Protein AF-A0A1Y1V8A2-F1 (afdb_monomer)

Nearest PDB structures (foldseek):
  8rdj-assembly1_F  TM=2.394E-01  e=1.207E-01  Sinapis alba
  8f5o-assembly1_B  TM=2.356E-01  e=3.576E-01  Leishmania tarentolae
  8fgw-assembly1_A  TM=1.405E-01  e=2.560E-01  Homo sapiens
  3mkq-assembly1_A  TM=2.084E-01  e=3.414E+00  Saccharomyces cerevisiae YJM789

pLDDT: mean 94.17, std 5.66, range [49.88, 98.69]

Solvent-accessible surface area (backbone atoms only — not comparable to full-atom values): 23850 Å² total; per-residue (Å²): 127,55,74,67,55,45,50,52,50,50,53,54,48,52,52,22,38,56,70,53,35,53,70,61,38,51,51,55,53,48,56,39,35,78,72,62,76,48,73,72,86,64,80,69,63,65,65,60,53,25,61,73,52,64,35,49,56,68,45,50,51,54,45,62,76,72,49,90,71,94,60,48,78,47,74,47,78,58,95,87,42,76,40,34,61,49,54,50,27,42,50,69,65,38,55,68,47,28,51,52,40,40,75,72,61,27,53,76,78,71,56,52,65,82,56,45,64,78,29,66,43,87,85,40,45,60,57,46,56,76,68,64,55,74,79,44,72,68,55,54,52,52,36,57,73,70,63,41,54,72,59,51,52,50,44,65,68,44,62,52,68,33,71,68,56,52,50,53,55,51,48,33,60,75,71,67,54,88,71,54,73,66,58,52,51,50,54,54,47,58,39,49,56,67,61,80,82,55,64,66,65,52,49,54,23,58,75,68,70,32,59,68,55,41,43,52,50,62,70,70,52,82,66,59,65,64,59,55,37,51,46,54,41,65,74,38,75,82,50,58,68,70,58,42,53,55,51,51,69,63,47,74,55,61,70,50,32,53,53,43,52,49,52,53,51,50,45,55,54,50,49,53,30,55,77,66,55,35,52,69,61,43,52,52,48,30,65,74,69,71,56,57,56,48,82,74,39,53,77,90,47,98,56,30,64,66,59,52,35,57,78,66,67,47,50,71,70,45,52,52,49,50,47,66,46,48,63,59,91,67,59,75,47,66,42,74,53,99,88,42,80,38,35,46,62,41,56,30,52,73,70,68,36,56,76,58,42,54,49,42,41,76,74,64,26,58,73,69,52,77,51,38,69,55,53,27,46,73,72,72,60,64,42,74,67,56,52,55,51,42,57,74,66,72,42,79,86,50,72,69,57,52,51,61,57,58,71,71,80,123

Secondary structure (DSSP, 8-state):
--HHHHHHHHHHHHHHHHTT-HHHHHHHHHHHHHHHSSSGGG-S-HHHHHHHTT--HHHHHHHHHHS--S-S---EEETTEEE-HHHHHHHTT-HHHHHHHHHTT--GGGS-HHHHHHH--HHHHHHHHHTT----HHHHHHHHHTT-HHHHHHHHHHSTT-HHHHHHHHHHHHTT----HHHHHHHHHHHHTTS---HHHHHHHHHTT-HHHHHHHHHH--S-HHHHHHHHHHHHTTS-HHHHHHHHHH---HHHHHHHHHHHHHHHHHHHHHHTT-HHHHHHHHHHHT--GGGT--TTSTT-HHHHHHHTT--HHHHHHHHHHTT-S-S--EEEETTEEEEHHHHHHHTT-HHHHHHHHHTT--TTTT-HHHHHHHTT---HHHHHHHHHTT----HHHHHHHHTT--

Organism: NCBI:txid1754191

InterPro domains:
  IPR002110 Ankyrin repeat [PS50088] (81-113)
  IPR002110 Ankyrin repeat [SM00248] (81-110)
  IPR002110 Ankyrin repeat [SM00248] (197-227)
  IPR002110 Ankyrin repeat [SM00248] (339-369)
  IPR036770 Ankyrin repeat-containing domain superfamily [G3DSA:1.25.40.20] (1-382)
  IPR036770 Ankyrin repeat-containing domain superfamily [SSF48403] (13-371)

Radius of gyration: 34.0 Å; Cα contacts (8 Å, |Δi|>4): 387; chains: 1; bounding box: 76×54×89 Å

Structure (mmCIF, N/CA/C/O backbone):
data_AF-A0A1Y1V8A2-F1
#
_entry.id   AF-A0A1Y1V8A2-F1
#
loop_
_atom_site.group_PDB
_atom_site.id
_atom_site.type_symbol
_atom_site.label_atom_id
_atom_site.label_alt_id
_atom_site.label_comp_id
_atom_site.label_asym_id
_atom_site.label_entity_id
_atom_site.label_seq_id
_atom_site.pdbx_PDB_ins_code
_atom_site.Cartn_x
_atom_site.Cartn_y
_atom_site.Cartn_z
_atom_site.occupancy
_atom_site.B_iso_or_equiv
_atom_site.auth_seq_id
_atom_site.auth_comp_id
_atom_site.auth_asym_id
_atom_site.auth_atom_id
_atom_site.pdbx_PDB_model_num
ATOM 1 N N . MET A 1 1 ? 42.368 -20.141 -31.485 1.00 80.94 1 MET A N 1
ATOM 2 C CA . MET A 1 1 ? 43.166 -18.949 -31.132 1.00 80.94 1 MET A CA 1
ATOM 3 C C . MET A 1 1 ? 43.731 -19.090 -29.730 1.00 80.94 1 MET A C 1
ATOM 5 O O . MET A 1 1 ? 43.018 -19.603 -28.874 1.00 80.94 1 MET A O 1
ATOM 9 N N . ASP A 1 2 ? 44.965 -18.649 -29.494 1.00 90.94 2 ASP A N 1
ATOM 10 C CA . ASP A 1 2 ? 45.486 -18.479 -28.134 1.00 90.94 2 ASP A CA 1
ATOM 11 C C . ASP A 1 2 ? 44.806 -17.281 -27.435 1.00 90.94 2 ASP A C 1
ATOM 13 O O . ASP A 1 2 ? 44.108 -16.482 -28.068 1.00 90.94 2 ASP A O 1
ATOM 17 N N . GLU A 1 3 ? 44.982 -17.146 -26.118 1.00 92.25 3 GLU A N 1
ATOM 18 C CA . GLU A 1 3 ? 44.386 -16.039 -25.350 1.00 92.25 3 GLU A CA 1
ATOM 19 C C . GLU A 1 3 ? 44.840 -14.661 -25.852 1.00 92.25 3 GLU A C 1
ATOM 21 O O . GLU A 1 3 ? 44.066 -13.704 -25.845 1.00 92.25 3 GLU A O 1
ATOM 26 N N . LYS A 1 4 ? 46.067 -14.559 -26.376 1.00 93.06 4 LYS A N 1
ATOM 27 C CA . LYS A 1 4 ? 46.588 -13.318 -26.954 1.00 93.06 4 LYS A CA 1
ATOM 28 C C . LYS A 1 4 ? 45.816 -12.909 -28.208 1.00 93.06 4 LYS A C 1
ATOM 30 O O . LYS A 1 4 ? 45.434 -11.747 -28.337 1.00 93.06 4 LYS A O 1
ATOM 35 N N . GLY A 1 5 ? 45.552 -13.842 -29.120 1.00 91.44 5 GLY A N 1
ATOM 36 C CA . GLY A 1 5 ? 44.740 -13.563 -30.296 1.00 91.44 5 GLY A CA 1
ATOM 37 C C . GLY A 1 5 ? 43.293 -13.224 -29.927 1.00 91.44 5 GLY A C 1
ATOM 38 O O . GLY A 1 5 ? 42.743 -12.276 -30.485 1.00 91.44 5 GLY A O 1
ATOM 39 N N . LYS A 1 6 ? 42.701 -13.903 -28.928 1.00 92.38 6 LYS A N 1
ATOM 40 C CA . LYS A 1 6 ? 41.365 -13.538 -28.406 1.00 92.38 6 LYS A CA 1
ATOM 41 C C . LYS A 1 6 ? 41.347 -12.109 -27.890 1.00 92.38 6 LYS A C 1
ATOM 43 O O . LYS A 1 6 ? 40.444 -11.346 -28.226 1.00 92.38 6 LYS A O 1
ATOM 48 N N . GLN A 1 7 ? 42.373 -11.727 -27.138 1.00 93.88 7 GLN A N 1
ATOM 49 C CA . GLN A 1 7 ? 42.493 -10.377 -26.613 1.00 93.88 7 GLN A CA 1
ATOM 50 C C . GLN A 1 7 ? 42.628 -9.328 -27.722 1.00 93.88 7 GLN A C 1
ATOM 52 O O . GLN A 1 7 ? 41.982 -8.286 -27.650 1.00 93.88 7 GLN A O 1
ATOM 57 N N . ASN A 1 8 ? 43.402 -9.608 -28.773 1.00 94.75 8 ASN A N 1
ATOM 58 C CA . ASN A 1 8 ? 43.518 -8.704 -29.918 1.00 94.75 8 ASN A CA 1
ATOM 59 C C . ASN A 1 8 ? 42.171 -8.512 -30.630 1.00 94.75 8 ASN A C 1
ATOM 61 O O . ASN A 1 8 ? 41.790 -7.382 -30.928 1.00 94.75 8 ASN A O 1
ATOM 65 N N . VAL A 1 9 ? 41.423 -9.597 -30.854 1.00 95.00 9 VAL A N 1
ATOM 66 C CA . VAL A 1 9 ? 40.088 -9.531 -31.467 1.00 95.00 9 VAL A CA 1
ATOM 67 C C . VAL A 1 9 ? 39.114 -8.731 -30.596 1.00 95.00 9 VAL A C 1
ATOM 69 O O . VAL A 1 9 ? 38.407 -7.873 -31.121 1.00 95.00 9 VAL A O 1
ATOM 72 N N . ARG A 1 10 ? 39.121 -8.932 -29.269 1.00 95.44 10 ARG A N 1
ATOM 73 C CA . ARG A 1 10 ? 38.315 -8.131 -28.327 1.00 95.44 10 ARG A CA 1
ATOM 74 C C . ARG A 1 10 ? 38.600 -6.640 -28.464 1.00 95.44 10 ARG A C 1
ATOM 76 O O . ARG A 1 10 ? 37.664 -5.856 -28.569 1.00 95.44 10 ARG A O 1
ATOM 83 N N . VAL A 1 11 ? 39.876 -6.252 -28.498 1.00 96.19 11 VAL A N 1
ATOM 84 C CA . VAL A 1 11 ? 40.282 -4.844 -28.636 1.00 96.19 11 VAL A CA 1
ATOM 85 C C . VAL A 1 11 ? 39.764 -4.246 -29.945 1.00 96.19 11 VAL A C 1
ATOM 87 O O . VAL A 1 11 ? 39.205 -3.154 -29.923 1.00 96.19 11 VAL A O 1
ATOM 90 N N . LEU A 1 12 ? 39.884 -4.968 -31.064 1.00 97.44 12 LEU A N 1
ATOM 91 C CA . LEU A 1 12 ? 39.399 -4.502 -32.368 1.00 97.44 12 LEU A CA 1
ATOM 92 C C . LEU A 1 12 ? 37.869 -4.367 -32.421 1.00 97.44 12 LEU A C 1
ATOM 94 O O . LEU A 1 12 ? 37.358 -3.402 -32.995 1.00 97.44 12 LEU A O 1
ATOM 98 N N . LEU A 1 13 ? 37.139 -5.308 -31.814 1.00 96.94 13 LEU A N 1
ATOM 99 C CA . LEU A 1 13 ? 35.680 -5.241 -31.706 1.00 96.94 13 LEU A CA 1
ATOM 100 C C . LEU A 1 13 ? 35.246 -4.050 -30.848 1.00 96.94 13 LEU A C 1
ATOM 102 O O . LEU A 1 13 ? 34.426 -3.256 -31.301 1.00 96.94 13 LEU A O 1
ATOM 106 N N . ILE A 1 14 ? 35.827 -3.884 -29.654 1.00 97.00 14 ILE A N 1
ATOM 107 C CA . ILE A 1 14 ? 35.526 -2.756 -28.758 1.00 97.00 14 ILE A CA 1
ATOM 108 C C . ILE A 1 14 ? 35.810 -1.424 -29.457 1.00 97.00 14 ILE A C 1
ATOM 110 O O . ILE A 1 14 ? 34.969 -0.530 -29.413 1.00 97.00 14 ILE A O 1
ATOM 114 N N . ASP A 1 15 ? 36.962 -1.287 -30.119 1.00 98.12 15 ASP A N 1
ATOM 115 C CA . ASP A 1 15 ? 37.319 -0.057 -30.830 1.00 98.12 15 ASP A CA 1
ATOM 116 C C . ASP A 1 15 ? 36.340 0.244 -31.974 1.00 98.12 15 ASP A C 1
ATOM 118 O O . ASP A 1 15 ? 35.865 1.372 -32.115 1.00 98.12 15 ASP A O 1
ATOM 122 N N . SER A 1 16 ? 35.949 -0.779 -32.739 1.00 98.31 16 SER A N 1
ATOM 123 C CA . SER A 1 16 ? 34.972 -0.616 -33.818 1.00 98.31 16 SER A CA 1
ATOM 124 C C . SER A 1 16 ? 33.593 -0.215 -33.290 1.00 98.31 16 SER A C 1
ATOM 126 O O . SER A 1 16 ? 32.967 0.678 -33.857 1.00 98.31 16 SER A O 1
ATOM 128 N N . ILE A 1 17 ? 33.131 -0.827 -32.194 1.00 97.81 17 ILE A N 1
ATOM 129 C CA . ILE A 1 17 ? 31.853 -0.511 -31.539 1.00 97.81 17 ILE A CA 1
ATOM 130 C C . ILE A 1 17 ? 31.866 0.922 -30.995 1.00 97.81 17 ILE A C 1
ATOM 132 O O . ILE A 1 17 ? 30.970 1.714 -31.294 1.00 97.81 17 ILE A O 1
ATOM 136 N N . LYS A 1 18 ? 32.909 1.274 -30.237 1.00 97.94 18 LYS A N 1
ATOM 137 C CA . LYS A 1 18 ? 33.070 2.586 -29.602 1.00 97.94 18 LYS A CA 1
ATOM 138 C C . LYS A 1 18 ? 33.083 3.727 -30.617 1.00 97.94 18 LYS A C 1
ATOM 140 O O . LYS A 1 18 ? 32.495 4.774 -30.363 1.00 97.94 18 LYS A O 1
ATOM 145 N N . ASN A 1 19 ? 33.751 3.535 -31.753 1.00 98.12 19 ASN A N 1
ATOM 146 C CA . ASN A 1 19 ? 33.869 4.558 -32.791 1.00 98.12 19 ASN A CA 1
ATOM 147 C C . ASN A 1 19 ? 32.806 4.433 -33.900 1.00 98.12 19 ASN A C 1
ATOM 149 O O . ASN A 1 19 ? 32.869 5.162 -34.887 1.00 98.12 19 ASN A O 1
ATOM 153 N N . ASN A 1 20 ? 31.830 3.527 -33.759 1.00 98.19 20 ASN A N 1
ATOM 154 C CA . ASN A 1 20 ? 30.795 3.254 -34.763 1.00 98.19 20 ASN A CA 1
ATOM 155 C C . ASN A 1 20 ? 31.348 2.893 -36.160 1.00 98.19 20 ASN A C 1
ATOM 157 O O . ASN A 1 20 ? 30.763 3.234 -37.187 1.00 98.19 20 ASN A O 1
ATOM 161 N N . TYR A 1 21 ? 32.463 2.162 -36.227 1.00 98.25 21 TYR A N 1
ATOM 162 C CA . TYR A 1 21 ? 33.037 1.661 -37.480 1.00 98.25 21 TYR A CA 1
ATOM 163 C C . TYR A 1 21 ? 32.304 0.401 -37.963 1.00 98.25 21 TYR A C 1
ATOM 165 O O . TYR A 1 21 ? 32.846 -0.703 -37.940 1.00 98.25 21 TYR A O 1
ATOM 173 N N . ILE A 1 22 ? 31.056 0.559 -38.407 1.00 98.19 22 ILE A N 1
ATOM 174 C CA . ILE A 1 22 ? 30.130 -0.543 -38.737 1.00 98.19 22 ILE A CA 1
ATOM 175 C C . ILE A 1 22 ? 30.701 -1.489 -39.802 1.00 98.19 22 ILE A C 1
ATOM 177 O O . ILE A 1 22 ? 30.642 -2.707 -39.642 1.00 98.19 22 ILE A O 1
ATOM 181 N N . THR A 1 23 ? 31.304 -0.958 -40.870 1.00 97.94 23 THR A N 1
ATOM 182 C CA . THR A 1 23 ? 31.930 -1.777 -41.926 1.00 97.94 23 THR A CA 1
ATOM 183 C C . THR A 1 23 ? 33.100 -2.600 -41.389 1.00 97.94 23 THR A C 1
ATOM 185 O O . THR A 1 23 ? 33.220 -3.784 -41.703 1.00 97.94 23 THR A O 1
ATOM 188 N N . THR A 1 24 ? 33.939 -1.995 -40.543 1.00 98.12 24 THR A N 1
ATOM 189 C CA . THR A 1 24 ? 35.066 -2.676 -39.891 1.00 98.12 24 THR A CA 1
ATOM 190 C C . THR A 1 24 ? 34.564 -3.764 -38.948 1.00 98.12 24 THR A C 1
ATOM 192 O O . THR A 1 24 ? 35.036 -4.895 -39.019 1.00 98.12 24 THR A O 1
ATOM 195 N N . PHE A 1 25 ? 33.549 -3.461 -38.135 1.00 97.69 25 PHE A N 1
ATOM 196 C CA . PHE A 1 25 ? 32.909 -4.422 -37.242 1.00 97.69 25 PHE A CA 1
ATOM 197 C C . PHE A 1 25 ? 32.354 -5.631 -38.010 1.00 97.69 25 PHE A C 1
ATOM 199 O O . PHE A 1 25 ? 32.691 -6.767 -37.684 1.00 97.69 25 PHE A O 1
ATOM 206 N N . LYS A 1 26 ? 31.575 -5.401 -39.080 1.00 96.69 26 LYS A N 1
ATOM 207 C CA . LYS A 1 26 ? 31.023 -6.468 -39.937 1.00 96.69 26 LYS A CA 1
ATOM 208 C C . LYS A 1 26 ? 32.123 -7.358 -40.516 1.00 96.69 26 LYS A C 1
ATOM 210 O O . LYS A 1 26 ? 31.980 -8.577 -40.505 1.00 96.69 26 LYS A O 1
ATOM 215 N N . LYS A 1 27 ? 33.232 -6.763 -40.971 1.00 97.38 27 LYS A N 1
ATOM 216 C CA . LYS A 1 27 ? 34.387 -7.510 -41.484 1.00 97.38 27 LYS A CA 1
ATOM 217 C C . LYS A 1 27 ? 35.007 -8.404 -40.407 1.00 97.38 27 LYS A C 1
ATOM 219 O O . LYS A 1 27 ? 35.198 -9.589 -40.658 1.00 97.38 27 LYS A O 1
ATOM 224 N N . ILE A 1 28 ? 35.255 -7.863 -39.210 1.00 96.38 28 ILE A N 1
ATOM 225 C CA . ILE A 1 28 ? 35.817 -8.632 -38.088 1.00 96.38 28 ILE A CA 1
ATOM 226 C C . ILE A 1 28 ? 34.886 -9.796 -37.717 1.00 96.38 28 ILE A C 1
ATOM 228 O O . ILE A 1 28 ? 35.342 -10.925 -37.565 1.00 96.38 28 ILE A O 1
ATOM 232 N N . ILE A 1 29 ? 33.576 -9.550 -37.611 1.00 95.44 29 ILE A N 1
ATOM 233 C CA . ILE A 1 29 ? 32.587 -10.591 -37.295 1.00 95.44 29 ILE A CA 1
ATOM 234 C C . ILE A 1 29 ? 32.524 -11.675 -38.378 1.00 95.44 29 ILE A C 1
ATOM 236 O O . ILE A 1 29 ? 32.391 -12.852 -38.044 1.00 95.44 29 ILE A O 1
ATOM 240 N N . GLN A 1 30 ? 32.633 -11.314 -39.658 1.00 94.56 30 GLN A N 1
ATOM 241 C CA . GLN A 1 30 ? 32.636 -12.295 -40.743 1.00 94.56 30 GLN A CA 1
ATOM 242 C C . GLN A 1 30 ? 33.879 -13.192 -40.686 1.00 94.56 30 GLN A C 1
ATOM 244 O O . GLN A 1 30 ? 33.740 -14.409 -40.694 1.00 94.56 30 GLN A O 1
ATOM 249 N N . GLU A 1 31 ? 35.072 -12.609 -40.524 1.00 95.06 31 GLU A N 1
ATOM 250 C CA . GLU A 1 31 ? 36.328 -13.367 -40.380 1.00 95.06 31 GLU A CA 1
ATOM 251 C C . GLU A 1 31 ? 36.271 -14.342 -39.194 1.00 95.06 31 GLU A C 1
ATOM 253 O O . GLU A 1 31 ? 36.729 -15.486 -39.265 1.00 95.06 31 GLU A O 1
ATOM 258 N N . ILE A 1 32 ? 35.656 -13.895 -38.100 1.00 92.56 32 ILE A N 1
ATOM 259 C CA . ILE A 1 32 ? 35.383 -14.713 -36.926 1.00 92.56 32 ILE A CA 1
ATOM 260 C C . ILE A 1 32 ? 34.466 -15.894 -37.264 1.00 92.56 32 ILE A C 1
ATOM 262 O O . ILE A 1 32 ? 34.801 -17.031 -36.927 1.00 92.56 32 ILE A O 1
ATOM 266 N N . LYS A 1 33 ? 33.322 -15.640 -37.909 1.00 91.25 33 LYS A N 1
ATOM 267 C CA . LYS A 1 33 ? 32.334 -16.673 -38.257 1.00 91.25 33 LYS A CA 1
ATOM 268 C C . LYS A 1 33 ? 32.927 -17.708 -39.209 1.00 91.25 33 LYS A C 1
ATOM 270 O O . LYS A 1 33 ? 32.727 -18.898 -38.985 1.00 91.25 33 LYS A O 1
ATOM 275 N N . ASP A 1 34 ? 33.710 -17.260 -40.187 1.00 93.31 34 ASP A N 1
ATOM 276 C CA . ASP A 1 34 ? 34.402 -18.124 -41.148 1.00 93.31 34 ASP A CA 1
ATOM 277 C C . ASP A 1 34 ? 35.433 -19.038 -40.466 1.00 93.31 34 ASP A C 1
ATOM 279 O O . ASP A 1 34 ? 35.674 -20.156 -40.918 1.00 93.31 34 ASP A O 1
ATOM 283 N N . THR A 1 35 ? 36.033 -18.582 -39.360 1.00 93.62 35 THR A N 1
ATOM 284 C CA . THR A 1 35 ? 37.083 -19.329 -38.651 1.00 93.62 35 THR A CA 1
ATOM 285 C C . THR A 1 35 ? 36.540 -20.223 -37.528 1.00 93.62 35 THR A C 1
ATOM 287 O O . THR A 1 35 ? 37.066 -21.314 -37.308 1.00 93.62 35 THR A O 1
ATOM 290 N N . TYR A 1 36 ? 35.525 -19.769 -36.783 1.00 87.12 36 TYR A N 1
ATOM 291 C CA . TYR A 1 36 ? 35.107 -20.374 -35.506 1.00 87.12 36 TYR A CA 1
ATOM 292 C C . TYR A 1 36 ? 33.627 -20.781 -35.441 1.00 87.12 36 TYR A C 1
ATOM 294 O O . TYR A 1 36 ? 33.192 -21.271 -34.403 1.00 87.12 36 TYR A O 1
ATOM 302 N N . ASN A 1 37 ? 32.853 -20.623 -36.521 1.00 82.94 37 ASN A N 1
ATOM 303 C CA . ASN A 1 37 ? 31.412 -20.921 -36.631 1.00 82.94 37 ASN A CA 1
ATOM 304 C C . ASN A 1 37 ? 30.462 -20.085 -35.741 1.00 82.94 37 ASN A C 1
ATOM 306 O O . ASN A 1 37 ? 29.272 -19.993 -36.056 1.00 82.94 37 ASN A O 1
ATOM 310 N N . ASP A 1 38 ? 30.938 -19.457 -34.661 1.00 81.94 38 ASP A N 1
ATOM 311 C CA . ASP A 1 38 ? 30.182 -18.489 -33.857 1.00 81.94 38 ASP A CA 1
ATOM 312 C C . ASP A 1 38 ? 31.075 -17.469 -33.116 1.00 81.94 38 ASP A C 1
ATOM 314 O O . ASP A 1 38 ? 32.305 -17.545 -33.132 1.00 81.94 38 ASP A O 1
ATOM 318 N N . CYS A 1 39 ? 30.439 -16.478 -32.482 1.00 77.69 39 CYS A N 1
ATOM 319 C CA . CYS A 1 39 ? 31.102 -15.424 -31.709 1.00 77.69 39 CYS A CA 1
ATOM 320 C C . CYS A 1 39 ? 31.291 -15.775 -30.219 1.00 77.69 39 CYS A C 1
ATOM 322 O O . CYS A 1 39 ? 31.804 -14.949 -29.464 1.00 77.69 39 CYS A O 1
ATOM 324 N N . SER A 1 40 ? 30.929 -16.989 -29.780 1.00 80.19 40 SER A N 1
ATOM 325 C CA . SER A 1 40 ? 30.930 -17.356 -28.354 1.00 80.19 40 SER A CA 1
ATOM 326 C C . SER A 1 40 ? 32.334 -17.349 -27.733 1.00 80.19 40 SER A C 1
ATOM 328 O O . SER A 1 40 ? 32.497 -17.065 -26.548 1.00 80.19 40 SER A O 1
ATOM 330 N N . PHE A 1 41 ? 33.379 -17.574 -28.538 1.00 79.69 41 PHE A N 1
ATOM 331 C CA . PHE A 1 41 ? 34.770 -17.613 -28.070 1.00 79.69 41 PHE A CA 1
ATOM 332 C C . PHE A 1 41 ? 35.312 -16.256 -27.580 1.00 79.69 41 PHE A C 1
ATOM 334 O O . PHE A 1 41 ? 36.388 -16.229 -26.972 1.00 79.69 41 PHE A O 1
ATOM 341 N N . VAL A 1 42 ? 34.626 -15.139 -27.866 1.00 79.94 42 VAL A N 1
ATOM 342 C CA . VAL A 1 42 ? 35.059 -13.800 -27.435 1.00 79.94 42 VAL A CA 1
ATOM 343 C C . VAL A 1 42 ? 34.759 -13.579 -25.948 1.00 79.94 42 VAL A C 1
ATOM 345 O O . VAL A 1 42 ? 35.436 -12.757 -25.338 1.00 79.94 42 VAL A O 1
ATOM 348 N N . ASP A 1 43 ? 33.844 -14.342 -25.334 1.00 88.19 43 ASP A N 1
ATOM 349 C CA . ASP A 1 43 ? 33.426 -14.186 -23.925 1.00 88.19 43 ASP A CA 1
ATOM 350 C C . ASP A 1 43 ? 33.217 -12.703 -23.555 1.00 88.19 43 ASP A C 1
ATOM 352 O O . ASP A 1 43 ? 33.854 -12.142 -22.662 1.00 88.19 43 ASP A O 1
ATOM 356 N N . MET A 1 44 ? 32.422 -12.020 -24.381 1.00 92.12 44 MET A N 1
ATOM 357 C CA . MET A 1 44 ? 32.149 -10.590 -24.286 1.00 92.12 44 MET A CA 1
ATOM 358 C C . MET A 1 44 ? 30.743 -10.325 -24.801 1.00 92.12 44 MET A C 1
ATOM 360 O O . MET A 1 44 ? 30.400 -10.736 -25.905 1.00 92.12 44 MET A O 1
ATOM 364 N N . ASP A 1 45 ? 29.955 -9.597 -24.021 1.00 94.50 45 ASP A N 1
ATOM 365 C CA . ASP A 1 45 ? 28.634 -9.155 -24.443 1.00 94.50 45 ASP A CA 1
ATOM 366 C C . ASP A 1 45 ? 28.761 -7.896 -25.314 1.00 94.50 45 ASP A C 1
ATOM 368 O O . ASP A 1 45 ? 28.941 -6.783 -24.813 1.00 94.50 45 ASP A O 1
ATOM 372 N N . LEU A 1 46 ? 28.713 -8.081 -26.636 1.00 95.75 46 LEU A N 1
ATOM 373 C CA . LEU A 1 46 ? 28.897 -7.002 -27.612 1.00 95.75 46 LEU A CA 1
ATOM 374 C C . LEU A 1 46 ? 27.829 -5.912 -27.472 1.00 95.75 46 LEU A C 1
ATOM 376 O O . LEU A 1 46 ? 28.141 -4.726 -27.593 1.00 95.75 46 LEU A O 1
ATOM 380 N N . LEU A 1 47 ? 26.589 -6.300 -27.169 1.00 97.19 47 LEU A N 1
ATOM 381 C CA . LEU A 1 47 ? 25.490 -5.375 -26.920 1.00 97.19 47 LEU A CA 1
ATOM 382 C C . LEU A 1 47 ? 25.752 -4.535 -25.671 1.00 97.19 47 LEU A C 1
ATOM 384 O O . LEU A 1 47 ? 25.596 -3.317 -25.722 1.00 97.19 47 LEU A O 1
ATOM 388 N N . ALA A 1 48 ? 26.205 -5.145 -24.573 1.00 96.88 48 ALA A N 1
ATOM 389 C CA . ALA A 1 48 ? 26.579 -4.395 -23.374 1.00 96.88 48 ALA A CA 1
ATOM 390 C C . ALA A 1 48 ? 27.656 -3.341 -23.672 1.00 96.88 48 ALA A C 1
ATOM 392 O O . ALA A 1 48 ? 27.498 -2.183 -23.279 1.00 96.88 48 ALA A O 1
ATOM 393 N N . VAL A 1 49 ? 28.701 -3.714 -24.424 1.00 96.69 49 VAL A N 1
ATOM 394 C CA . VAL A 1 49 ? 29.773 -2.798 -24.851 1.00 96.69 49 VAL A CA 1
ATOM 395 C C . VAL A 1 49 ? 29.211 -1.641 -25.684 1.00 96.69 49 VAL A C 1
ATOM 397 O O . VAL A 1 49 ? 29.534 -0.481 -25.426 1.00 96.69 49 VAL A O 1
ATOM 400 N N . ALA A 1 50 ? 28.339 -1.930 -26.652 1.00 97.94 50 ALA A N 1
ATOM 401 C CA . ALA A 1 50 ? 27.728 -0.906 -27.498 1.00 97.94 50 ALA A CA 1
ATOM 402 C C . ALA A 1 50 ? 26.876 0.083 -26.703 1.00 97.94 50 ALA A C 1
ATOM 404 O O . ALA A 1 50 ? 26.965 1.295 -26.905 1.00 97.94 50 ALA A O 1
ATOM 405 N N . LEU A 1 51 ? 26.091 -0.413 -25.747 1.00 97.50 51 LEU A N 1
ATOM 406 C CA . LEU A 1 51 ? 25.293 0.454 -24.892 1.00 97.50 51 LEU A CA 1
ATOM 407 C C . LEU A 1 51 ? 26.173 1.302 -23.962 1.00 97.50 51 LEU A C 1
ATOM 409 O O . LEU A 1 51 ? 25.866 2.468 -23.716 1.00 97.50 51 LEU A O 1
ATOM 413 N N . GLU A 1 52 ? 27.265 0.744 -23.432 1.00 96.62 52 GLU A N 1
ATOM 414 C CA . GLU A 1 52 ? 28.197 1.460 -22.550 1.00 96.62 52 GLU A CA 1
ATOM 415 C C . GLU A 1 52 ? 28.889 2.629 -23.244 1.00 96.62 52 GLU A C 1
ATOM 417 O O . GLU A 1 52 ? 29.015 3.704 -22.650 1.00 96.62 52 GLU A O 1
ATOM 422 N N . TYR A 1 53 ? 29.274 2.442 -24.506 1.00 97.44 53 TYR A N 1
ATOM 423 C CA . TYR A 1 53 ? 29.871 3.490 -25.328 1.00 97.44 53 TYR A CA 1
ATOM 424 C C . TYR A 1 53 ? 28.848 4.366 -26.061 1.00 97.44 53 TYR A C 1
ATOM 426 O O . TYR A 1 53 ? 29.252 5.253 -26.809 1.00 97.44 53 TYR A O 1
ATOM 434 N N . ASN A 1 54 ? 27.545 4.174 -25.809 1.00 97.50 54 ASN A N 1
ATOM 435 C CA . ASN A 1 54 ? 26.457 4.891 -26.477 1.00 97.50 54 ASN A CA 1
ATOM 436 C C . ASN A 1 54 ? 26.612 4.875 -28.010 1.00 97.50 54 ASN A C 1
ATOM 438 O O . ASN A 1 54 ? 26.525 5.913 -28.671 1.00 97.50 54 ASN A O 1
ATOM 442 N N . SER A 1 55 ? 26.905 3.692 -28.555 1.00 98.12 55 SER A N 1
ATOM 443 C CA . SER A 1 55 ? 27.022 3.456 -29.992 1.00 98.12 55 SER A CA 1
ATOM 444 C C . SER A 1 55 ? 25.722 3.806 -30.729 1.00 98.12 55 SER A C 1
ATOM 446 O O . SER A 1 55 ? 24.641 3.879 -30.139 1.00 98.12 55 SER A O 1
ATOM 448 N N . SER A 1 56 ? 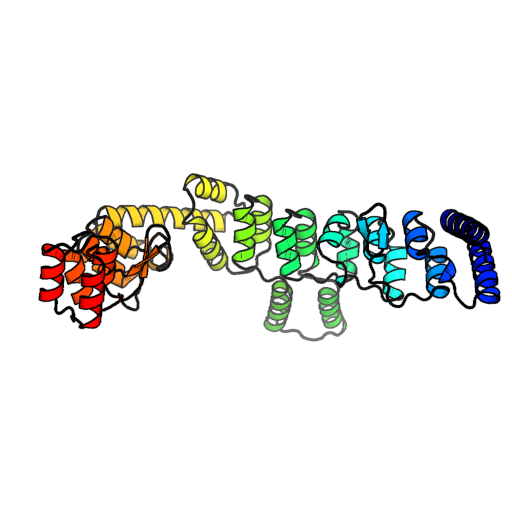25.829 4.036 -32.037 1.00 98.25 56 SER A N 1
ATOM 449 C CA . SER A 1 56 ? 24.699 4.370 -32.899 1.00 98.25 56 SER A CA 1
ATOM 450 C C . SER A 1 56 ? 23.679 3.232 -32.956 1.00 98.25 56 SER A C 1
ATOM 452 O O . SER A 1 56 ? 24.024 2.058 -32.797 1.00 98.25 56 SER A O 1
ATOM 454 N N . VAL A 1 57 ? 22.421 3.574 -33.250 1.00 98.56 57 VAL A N 1
ATOM 455 C CA . VAL A 1 57 ? 21.346 2.590 -33.445 1.00 98.56 57 VAL A CA 1
ATOM 456 C C . VAL A 1 57 ? 21.708 1.550 -34.514 1.00 98.56 57 VAL A C 1
ATOM 458 O O . VAL A 1 57 ? 21.496 0.364 -34.297 1.00 98.56 57 VAL A O 1
ATOM 461 N N . GLU A 1 58 ? 22.374 1.959 -35.601 1.00 98.50 58 GLU A N 1
ATOM 462 C CA . GLU A 1 58 ? 22.826 1.060 -36.675 1.00 98.50 58 GLU A CA 1
ATOM 463 C C . GLU A 1 58 ? 23.927 0.087 -36.207 1.00 98.50 58 GLU A C 1
ATOM 465 O O . GLU A 1 58 ? 23.956 -1.074 -36.622 1.00 98.50 58 GLU A O 1
ATOM 470 N N . MET A 1 59 ? 24.830 0.524 -35.318 1.00 98.50 59 MET A N 1
ATOM 471 C CA . MET A 1 59 ? 25.823 -0.369 -34.712 1.00 98.50 59 MET A CA 1
ATOM 472 C C . MET A 1 59 ? 25.144 -1.390 -33.793 1.00 98.50 59 MET A C 1
ATOM 474 O O . MET A 1 59 ? 25.445 -2.580 -33.881 1.00 98.50 59 MET A O 1
ATOM 478 N N . VAL A 1 60 ? 24.201 -0.948 -32.952 1.00 98.50 60 VAL A N 1
ATOM 479 C CA . VAL A 1 60 ? 23.425 -1.842 -32.076 1.00 98.50 60 VAL A CA 1
ATOM 480 C C . VAL A 1 60 ? 22.632 -2.855 -32.901 1.00 98.50 60 VAL A C 1
ATOM 482 O O . VAL A 1 60 ? 22.704 -4.050 -32.630 1.00 98.50 60 VAL A O 1
ATOM 485 N N . GLU A 1 61 ? 21.944 -2.413 -33.951 1.00 98.31 61 GLU A N 1
ATOM 486 C CA . GLU A 1 61 ? 21.211 -3.295 -34.861 1.00 98.31 61 GLU A CA 1
ATOM 487 C C . GLU A 1 61 ? 22.145 -4.297 -35.547 1.00 98.31 61 GLU A C 1
ATOM 489 O O . GLU A 1 61 ? 21.866 -5.495 -35.594 1.00 98.31 61 GLU A O 1
ATOM 494 N N . THR A 1 62 ? 23.306 -3.830 -36.016 1.00 97.81 62 THR A N 1
ATOM 495 C CA . THR A 1 62 ? 24.316 -4.700 -36.626 1.00 97.81 62 THR A CA 1
ATOM 496 C C . THR A 1 62 ? 24.768 -5.795 -35.657 1.00 97.81 62 THR A C 1
ATOM 498 O O . THR A 1 62 ? 24.944 -6.935 -36.091 1.00 97.81 62 THR A O 1
ATOM 501 N N . ILE A 1 63 ? 24.937 -5.482 -34.369 1.00 96.75 63 ILE A N 1
ATOM 502 C CA . ILE A 1 63 ? 25.255 -6.468 -33.327 1.00 96.75 63 ILE A CA 1
ATOM 503 C C . ILE A 1 63 ? 24.100 -7.458 -33.154 1.00 96.75 63 ILE A C 1
ATOM 505 O O . ILE A 1 63 ? 24.334 -8.661 -33.226 1.00 96.75 63 ILE A O 1
ATOM 509 N N . LEU A 1 64 ? 22.862 -6.975 -33.001 1.00 96.69 64 LEU A N 1
ATOM 510 C CA . LEU A 1 64 ? 21.674 -7.816 -32.797 1.00 96.69 64 LEU A CA 1
ATOM 511 C C . LEU A 1 64 ? 21.431 -8.803 -33.948 1.00 96.69 64 LEU A C 1
ATOM 513 O O . LEU A 1 64 ? 21.055 -9.944 -33.703 1.00 96.69 64 LEU A O 1
ATOM 517 N N . ILE A 1 65 ? 21.676 -8.391 -35.195 1.00 95.75 65 ILE A N 1
ATOM 518 C CA . ILE A 1 65 ? 21.557 -9.260 -36.379 1.00 95.75 65 ILE A CA 1
ATOM 519 C C . ILE A 1 65 ? 22.649 -10.334 -36.400 1.00 95.75 65 ILE A C 1
ATOM 521 O O . ILE A 1 65 ? 22.446 -11.440 -36.907 1.00 95.75 65 ILE A O 1
ATOM 525 N N . ASN A 1 66 ? 23.848 -9.993 -35.928 1.00 92.12 66 ASN A N 1
ATOM 526 C CA . ASN A 1 66 ? 25.016 -10.847 -36.090 1.00 92.12 66 ASN A CA 1
ATOM 527 C C . ASN A 1 66 ? 25.280 -11.788 -34.922 1.00 92.12 66 ASN A C 1
ATOM 529 O O . ASN A 1 66 ? 25.975 -12.786 -35.142 1.00 92.12 66 ASN A O 1
ATOM 533 N N . ASP A 1 67 ? 24.758 -11.476 -33.743 1.00 86.44 67 ASP A N 1
ATOM 534 C CA . ASP A 1 67 ? 24.940 -12.247 -32.523 1.00 86.44 67 ASP A CA 1
ATOM 535 C C . ASP A 1 67 ? 23.688 -13.074 -32.179 1.00 86.44 67 ASP A C 1
ATOM 537 O O . ASP A 1 67 ? 22.581 -12.796 -32.638 1.00 86.44 67 ASP A O 1
ATOM 541 N N . LYS A 1 68 ? 23.857 -14.137 -31.390 1.00 85.31 68 LYS A N 1
ATOM 542 C CA . LYS A 1 68 ? 22.793 -15.099 -31.063 1.00 85.31 68 LYS A CA 1
ATOM 543 C C . LYS A 1 68 ? 22.233 -14.846 -29.665 1.00 85.31 68 LYS A C 1
ATOM 545 O O . LYS A 1 68 ? 22.379 -15.675 -28.769 1.00 85.31 68 LYS A O 1
ATOM 550 N N . TYR A 1 69 ? 21.567 -13.710 -29.482 1.00 93.25 69 TYR A N 1
ATOM 551 C CA . TYR A 1 69 ? 20.837 -13.441 -28.244 1.00 93.25 69 TYR A CA 1
ATOM 552 C C . TYR A 1 69 ? 19.555 -14.287 -28.181 1.00 93.25 69 TYR A C 1
ATOM 554 O O . TYR A 1 69 ? 18.639 -14.090 -28.975 1.00 93.25 69 TYR A O 1
ATOM 562 N N . GLU A 1 70 ? 19.459 -15.209 -27.216 1.00 94.44 70 GLU A N 1
ATOM 563 C CA . GLU A 1 70 ? 18.226 -15.987 -26.978 1.00 94.44 70 GLU A CA 1
ATOM 564 C C . GLU A 1 70 ? 17.061 -15.098 -26.514 1.00 94.44 70 GLU A C 1
ATOM 566 O O . GLU A 1 70 ? 15.892 -15.351 -26.799 1.00 94.44 70 GLU A O 1
ATOM 571 N N . THR A 1 71 ? 17.385 -14.050 -25.761 1.00 97.25 71 THR A N 1
ATOM 572 C CA . THR A 1 71 ? 16.449 -13.056 -25.241 1.00 97.25 71 THR A CA 1
ATOM 573 C C . THR A 1 71 ? 17.203 -11.762 -24.984 1.00 97.25 71 THR A C 1
ATOM 575 O O . THR A 1 71 ? 18.370 -11.796 -24.612 1.00 97.25 71 THR A O 1
ATOM 578 N N . LEU A 1 72 ? 16.527 -10.620 -25.110 1.00 97.88 72 LEU A N 1
ATOM 579 C CA . LEU A 1 72 ? 17.058 -9.307 -24.714 1.00 97.88 72 LEU A CA 1
ATOM 580 C C . LEU A 1 72 ? 16.674 -8.914 -23.278 1.00 97.88 72 LEU A C 1
ATOM 582 O O . LEU A 1 72 ? 16.976 -7.816 -22.814 1.00 97.88 72 LEU A O 1
ATOM 586 N N . ASN A 1 73 ? 16.011 -9.820 -22.552 1.00 97.56 73 ASN A N 1
ATOM 587 C CA . ASN A 1 73 ? 15.569 -9.632 -21.168 1.00 97.56 73 ASN A CA 1
ATOM 588 C C . ASN A 1 73 ? 16.542 -10.271 -20.161 1.00 97.56 73 ASN A C 1
ATOM 590 O O . ASN A 1 73 ? 16.113 -10.838 -19.156 1.00 97.56 73 ASN A O 1
ATOM 594 N N . TYR A 1 74 ? 17.839 -10.237 -20.457 1.00 96.88 74 TYR A N 1
ATOM 595 C CA . TYR A 1 74 ? 18.887 -10.816 -19.621 1.00 96.88 74 TYR A CA 1
ATOM 596 C C . TYR A 1 74 ? 19.611 -9.734 -18.812 1.00 96.88 74 TYR A C 1
ATOM 598 O O . TYR A 1 74 ? 19.488 -8.538 -19.083 1.00 96.88 74 TYR A O 1
ATOM 606 N N . TYR A 1 75 ? 20.365 -10.167 -17.803 1.00 96.62 75 TYR A N 1
ATOM 607 C CA . TYR A 1 75 ? 21.219 -9.283 -17.020 1.00 96.62 75 TYR A CA 1
ATOM 608 C C . TYR A 1 75 ? 22.652 -9.358 -17.521 1.00 96.62 75 TYR A C 1
ATOM 610 O O . TYR A 1 75 ? 23.196 -10.453 -17.650 1.00 96.62 75 TYR A O 1
ATOM 618 N N . TYR A 1 76 ? 23.291 -8.205 -17.665 1.00 94.81 76 TYR A N 1
ATOM 619 C CA . TYR A 1 76 ? 24.739 -8.113 -17.793 1.00 94.81 76 TYR A CA 1
ATOM 620 C C . TYR A 1 76 ? 25.322 -7.296 -16.641 1.00 94.81 76 TYR A C 1
ATOM 622 O O . TYR A 1 76 ? 24.623 -6.530 -15.965 1.00 94.81 76 TYR A O 1
ATOM 630 N N . ASN A 1 77 ? 26.606 -7.517 -16.371 1.00 91.38 77 ASN A N 1
ATOM 631 C CA . ASN A 1 77 ? 27.324 -6.829 -15.311 1.00 91.38 77 ASN A CA 1
ATOM 632 C C . ASN A 1 77 ? 28.016 -5.590 -15.880 1.00 91.38 77 ASN A C 1
ATOM 634 O O . ASN A 1 77 ? 28.837 -5.707 -16.781 1.00 91.38 77 ASN A O 1
ATOM 638 N N . ASN A 1 78 ? 27.721 -4.423 -15.317 1.00 87.00 78 ASN A N 1
ATOM 639 C CA . ASN A 1 78 ? 28.399 -3.174 -15.634 1.00 87.00 78 ASN A CA 1
ATOM 640 C C . ASN A 1 78 ? 28.889 -2.545 -14.327 1.00 87.00 78 ASN A C 1
ATOM 642 O O . ASN A 1 78 ? 28.099 -2.005 -13.545 1.00 87.00 78 ASN A O 1
ATOM 646 N N . GLY A 1 79 ? 30.193 -2.671 -14.067 1.00 84.69 79 GLY A N 1
ATOM 647 C CA . GLY A 1 79 ? 30.829 -2.107 -12.874 1.00 84.69 79 GLY A CA 1
ATOM 648 C C . GLY A 1 79 ? 30.265 -2.646 -11.553 1.00 84.69 79 GLY A C 1
ATOM 649 O O . GLY A 1 79 ? 30.148 -1.893 -10.592 1.00 84.69 79 GLY A O 1
ATOM 650 N N . GLY A 1 80 ? 29.855 -3.918 -11.511 1.00 87.94 80 GLY A N 1
ATOM 651 C CA . GLY A 1 80 ? 29.251 -4.555 -10.332 1.00 87.94 80 GLY A CA 1
ATOM 652 C C . GLY A 1 80 ? 27.729 -4.406 -10.240 1.00 87.94 80 GLY A C 1
ATOM 653 O O . GLY A 1 80 ? 27.101 -5.072 -9.418 1.00 87.94 80 GLY A O 1
ATOM 654 N N . ASN A 1 81 ? 27.118 -3.583 -11.097 1.00 90.12 81 ASN A N 1
ATOM 655 C CA . ASN A 1 81 ? 25.673 -3.407 -11.148 1.00 90.12 81 ASN A CA 1
ATOM 656 C C . ASN A 1 81 ? 25.065 -4.261 -12.259 1.00 90.12 81 ASN A C 1
ATOM 658 O O . ASN A 1 81 ? 25.490 -4.199 -13.414 1.00 90.12 81 ASN A O 1
ATOM 662 N N . ARG A 1 82 ? 24.024 -5.025 -11.917 1.00 93.88 82 ARG A N 1
ATOM 663 C CA . ARG A 1 82 ? 23.229 -5.769 -12.898 1.00 93.88 82 ARG A CA 1
ATOM 664 C C . ARG A 1 82 ? 22.319 -4.815 -13.661 1.00 93.88 82 ARG A C 1
ATOM 666 O O . ARG A 1 82 ? 21.575 -4.054 -13.042 1.00 93.88 82 ARG A O 1
ATOM 673 N N . LYS A 1 83 ? 22.351 -4.886 -14.989 1.00 95.25 83 LYS A N 1
ATOM 674 C CA . LYS A 1 83 ? 21.516 -4.072 -15.880 1.00 95.25 83 LYS A CA 1
ATOM 675 C C . LYS A 1 83 ? 20.839 -4.948 -16.922 1.00 95.25 83 LYS A C 1
ATOM 677 O O . LYS A 1 83 ? 21.407 -5.960 -17.320 1.00 95.25 83 LYS A O 1
ATOM 682 N N . LEU A 1 84 ? 19.648 -4.545 -17.364 1.00 97.50 84 LEU A N 1
ATOM 683 C CA . LEU A 1 84 ? 19.051 -5.073 -18.590 1.00 97.50 84 LEU A CA 1
ATOM 684 C C . LEU A 1 84 ? 19.384 -4.127 -19.749 1.00 97.50 84 LEU A C 1
ATOM 686 O O . LEU A 1 84 ? 19.328 -2.908 -19.533 1.00 97.50 84 LEU A O 1
ATOM 690 N N . PRO A 1 85 ? 19.637 -4.642 -20.967 1.00 98.19 85 PRO A N 1
ATOM 691 C CA . PRO A 1 85 ? 19.894 -3.813 -22.145 1.00 98.19 85 PRO A CA 1
ATOM 692 C C . PRO A 1 85 ? 18.866 -2.687 -22.312 1.00 98.19 85 PRO A C 1
ATOM 694 O O . PRO A 1 85 ? 1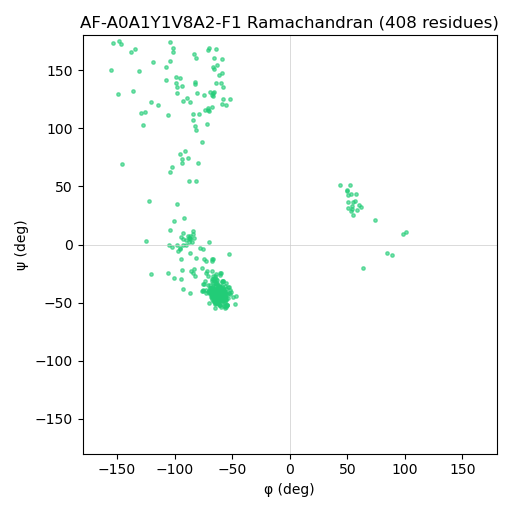9.226 -1.511 -22.356 1.00 98.19 85 PRO A O 1
ATOM 697 N N . LEU A 1 86 ? 17.573 -3.035 -22.264 1.00 98.50 86 LEU A N 1
ATOM 698 C CA . LEU A 1 86 ? 16.478 -2.072 -22.410 1.00 98.50 86 LEU A CA 1
ATOM 699 C C . LEU A 1 86 ? 16.464 -1.022 -21.290 1.00 98.50 86 LEU A C 1
ATOM 701 O O . LEU A 1 86 ? 16.371 0.171 -21.566 1.00 98.50 86 LEU A O 1
ATOM 705 N N . SER A 1 87 ? 16.606 -1.440 -20.026 1.00 97.81 87 SER A N 1
ATOM 706 C CA . SER A 1 87 ? 16.637 -0.491 -18.902 1.00 97.81 87 SER A CA 1
ATOM 707 C C . SER A 1 87 ? 17.798 0.494 -19.006 1.00 97.81 87 SER A C 1
ATOM 709 O O . SER A 1 87 ? 17.647 1.665 -18.670 1.00 97.81 87 SER A O 1
ATOM 711 N N . PHE A 1 88 ? 18.949 0.038 -19.506 1.00 97.94 88 PHE A N 1
ATOM 712 C CA . PHE A 1 88 ? 20.130 0.876 -19.598 1.00 97.94 88 PHE A CA 1
ATOM 713 C C . PHE A 1 88 ? 20.024 1.881 -20.749 1.00 97.94 88 PHE A C 1
ATOM 715 O O . PHE A 1 88 ? 20.363 3.048 -20.555 1.00 97.94 88 PHE A O 1
ATOM 722 N N . ALA A 1 89 ? 19.467 1.478 -21.897 1.00 98.25 89 ALA A N 1
ATOM 723 C CA . ALA A 1 89 ? 19.148 2.400 -22.988 1.00 98.25 89 ALA A CA 1
ATOM 724 C C . ALA A 1 89 ? 18.175 3.507 -22.531 1.00 98.25 89 ALA A C 1
ATOM 726 O O . ALA A 1 89 ? 18.428 4.691 -22.764 1.00 98.25 89 ALA A O 1
ATOM 727 N N . ILE A 1 90 ? 17.123 3.139 -21.786 1.00 98.25 90 ILE A N 1
ATOM 728 C CA . ILE A 1 90 ? 16.154 4.085 -21.203 1.00 98.25 90 ILE A CA 1
ATOM 729 C C . ILE A 1 90 ? 16.822 5.023 -20.191 1.00 98.25 90 ILE A C 1
ATOM 731 O O . ILE A 1 90 ? 16.607 6.233 -20.242 1.00 98.25 90 ILE A O 1
ATOM 735 N N . GLN A 1 91 ? 17.660 4.492 -19.294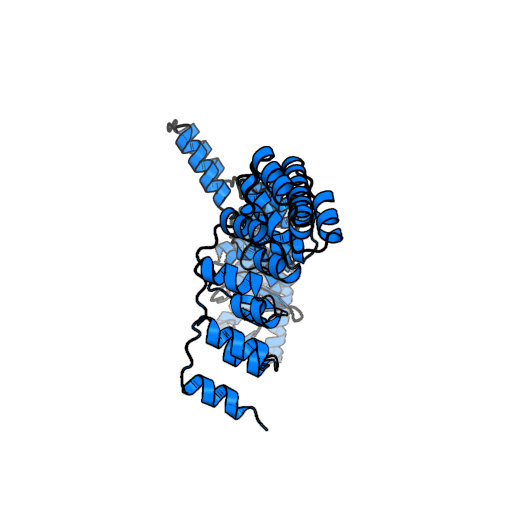 1.00 96.94 91 GLN A N 1
ATOM 736 C CA . GLN A 1 91 ? 18.411 5.288 -18.316 1.00 96.94 91 GLN A CA 1
ATOM 737 C C . GLN A 1 91 ? 19.321 6.325 -18.998 1.00 96.94 91 GLN A C 1
ATOM 739 O O . GLN A 1 91 ? 19.548 7.406 -18.458 1.00 96.94 91 GLN A O 1
ATOM 744 N N . LYS A 1 92 ? 19.851 6.006 -20.184 1.00 97.12 92 LYS A N 1
ATOM 745 C CA . LYS A 1 92 ? 20.674 6.909 -21.001 1.00 97.12 92 LYS A CA 1
ATOM 746 C C . LYS A 1 92 ? 19.863 7.852 -21.891 1.00 97.12 92 LYS A C 1
ATOM 748 O O . LYS A 1 92 ? 20.468 8.633 -22.619 1.00 97.12 92 LYS A O 1
ATOM 753 N N . ASN A 1 93 ? 18.530 7.806 -21.828 1.00 97.62 93 ASN A N 1
ATOM 754 C CA . ASN A 1 93 ? 17.618 8.528 -22.720 1.00 97.62 93 ASN A CA 1
ATOM 755 C C . ASN A 1 93 ? 17.879 8.249 -24.214 1.00 97.62 93 ASN A C 1
ATOM 757 O O . ASN A 1 93 ? 17.550 9.070 -25.068 1.00 97.62 93 ASN A O 1
ATOM 761 N N . ASN A 1 94 ? 18.467 7.094 -24.544 1.00 98.00 94 ASN A N 1
ATOM 762 C CA . ASN A 1 94 ? 18.682 6.671 -25.924 1.00 98.00 94 ASN A CA 1
ATOM 763 C C . ASN A 1 94 ? 17.439 5.909 -26.409 1.00 98.00 94 ASN A C 1
ATOM 765 O O . ASN A 1 94 ? 17.410 4.678 -26.460 1.00 98.00 94 ASN A O 1
ATOM 769 N N . PHE A 1 95 ? 16.370 6.665 -26.672 1.00 98.19 95 PHE A N 1
ATOM 770 C CA . PHE A 1 95 ? 15.051 6.113 -26.990 1.00 98.19 95 PHE A CA 1
ATOM 771 C C . PHE A 1 95 ? 15.009 5.381 -28.333 1.00 98.19 95 PHE A C 1
ATOM 773 O O . PHE A 1 95 ? 14.267 4.414 -28.449 1.00 98.19 95 PHE A O 1
ATOM 780 N N . GLU A 1 96 ? 15.839 5.776 -29.303 1.00 98.38 96 GLU A N 1
ATOM 781 C CA . GLU A 1 96 ? 15.972 5.066 -30.585 1.00 98.38 96 GLU A CA 1
ATOM 782 C C . GLU A 1 96 ? 16.506 3.645 -30.374 1.00 98.38 96 GLU A C 1
ATOM 784 O O . GLU A 1 96 ? 15.934 2.681 -30.877 1.00 98.38 96 GLU A O 1
ATOM 789 N N . VAL A 1 97 ? 17.553 3.492 -29.556 1.00 98.56 97 VAL A N 1
ATOM 790 C CA . VAL A 1 97 ? 18.075 2.168 -29.195 1.00 98.56 97 VAL A CA 1
ATOM 791 C C . VAL A 1 97 ? 17.079 1.391 -28.332 1.00 98.56 97 VAL A C 1
ATOM 793 O O . VAL A 1 97 ? 16.936 0.185 -28.506 1.00 98.56 97 VAL A O 1
ATOM 796 N N . ALA A 1 98 ? 16.370 2.044 -27.410 1.00 98.56 98 ALA A N 1
ATOM 797 C CA . ALA A 1 98 ? 15.345 1.376 -26.608 1.00 98.56 98 ALA A CA 1
ATOM 798 C C . ALA A 1 98 ? 14.184 0.845 -27.471 1.00 98.56 98 ALA A C 1
ATOM 800 O O . ALA A 1 98 ? 13.739 -0.284 -27.259 1.00 98.56 98 ALA A O 1
ATOM 801 N N . ASP A 1 99 ? 13.737 1.621 -28.462 1.00 98.62 99 ASP A N 1
ATOM 802 C CA . ASP A 1 99 ? 12.722 1.208 -29.433 1.00 98.62 99 ASP A CA 1
ATOM 803 C C . ASP A 1 99 ? 13.210 0.016 -30.264 1.00 98.62 99 ASP A C 1
ATOM 805 O O . ASP A 1 99 ? 12.524 -1.006 -30.303 1.00 98.62 99 ASP A O 1
ATOM 809 N N . LEU A 1 100 ? 14.433 0.087 -30.801 1.00 98.50 100 LEU A N 1
ATOM 810 C CA . LEU A 1 100 ? 15.070 -1.025 -31.511 1.00 98.50 100 LEU A CA 1
ATOM 811 C C . LEU A 1 100 ? 15.125 -2.297 -30.646 1.00 98.50 100 LEU A C 1
ATOM 813 O O . LEU A 1 100 ? 14.752 -3.381 -31.086 1.00 98.50 100 LEU A O 1
ATOM 817 N N . LEU A 1 101 ? 15.546 -2.190 -29.383 1.00 98.50 101 LEU A N 1
ATOM 818 C CA . LEU A 1 101 ? 15.599 -3.342 -28.479 1.00 98.50 101 LEU A CA 1
ATOM 819 C C . LEU A 1 101 ? 14.212 -3.969 -28.268 1.00 98.50 101 LEU A C 1
ATOM 821 O O . LEU A 1 101 ? 14.103 -5.194 -28.197 1.00 98.50 101 LEU A O 1
ATOM 825 N N . MET A 1 102 ? 13.151 -3.162 -28.172 1.00 98.38 102 MET A N 1
ATOM 826 C CA . MET A 1 102 ? 11.780 -3.673 -28.060 1.00 98.38 102 MET A CA 1
ATOM 827 C C . MET A 1 102 ? 11.293 -4.334 -29.354 1.00 98.38 102 MET A C 1
ATOM 829 O O . MET A 1 102 ? 10.624 -5.365 -29.278 1.00 98.38 102 MET A O 1
ATOM 833 N N . GLU A 1 103 ? 11.661 -3.804 -30.524 1.00 98.00 103 GLU A N 1
ATOM 834 C CA . GLU A 1 103 ? 11.380 -4.425 -31.829 1.00 98.00 103 GLU A CA 1
ATOM 835 C C . GLU A 1 103 ? 12.017 -5.817 -31.946 1.00 98.00 103 GLU A C 1
ATOM 837 O O . GLU A 1 103 ? 11.383 -6.751 -32.436 1.00 98.00 103 GLU A O 1
ATOM 842 N N . TYR A 1 104 ? 13.222 -5.988 -31.394 1.00 98.06 104 TYR A N 1
ATOM 843 C CA . TYR A 1 104 ? 13.918 -7.276 -31.304 1.00 98.06 104 TYR A CA 1
ATOM 844 C C . TYR A 1 104 ? 13.490 -8.128 -30.085 1.00 98.06 104 TYR A C 1
ATOM 846 O O . TYR A 1 104 ? 14.107 -9.149 -29.779 1.00 98.06 104 TYR A O 1
ATOM 854 N N . GLY A 1 105 ? 12.411 -7.758 -29.384 1.00 97.38 105 GLY A N 1
ATOM 855 C CA . GLY A 1 105 ? 11.758 -8.601 -28.374 1.00 97.38 105 GLY A CA 1
ATOM 856 C C . GLY A 1 105 ? 12.117 -8.320 -26.910 1.00 97.38 105 GLY A C 1
ATOM 857 O O . GLY A 1 105 ? 11.707 -9.082 -26.021 1.00 97.38 105 GLY A O 1
ATOM 858 N N . ALA A 1 106 ? 12.845 -7.241 -26.606 1.00 98.00 106 ALA A N 1
ATOM 859 C CA . ALA A 1 106 ? 12.966 -6.764 -25.229 1.00 98.00 106 ALA A CA 1
ATOM 860 C C . ALA A 1 106 ? 11.596 -6.306 -24.698 1.00 98.00 106 ALA A C 1
ATOM 862 O O . ALA A 1 106 ? 10.814 -5.669 -25.400 1.00 98.00 106 ALA A O 1
ATOM 863 N N . LYS A 1 107 ? 11.287 -6.622 -23.439 1.00 98.06 107 LYS A N 1
ATOM 864 C CA . LYS A 1 107 ? 9.985 -6.331 -22.829 1.00 98.06 107 LYS A CA 1
ATOM 865 C C . LYS A 1 107 ? 10.145 -5.314 -21.711 1.00 98.06 107 LYS A C 1
ATOM 867 O O . LYS A 1 107 ? 10.792 -5.591 -20.704 1.00 98.06 107 LYS A O 1
ATOM 872 N N . LEU A 1 108 ? 9.481 -4.168 -21.850 1.00 97.81 108 LEU A N 1
ATOM 873 C CA . LEU A 1 108 ? 9.509 -3.101 -20.847 1.00 97.81 108 LEU A CA 1
ATOM 874 C C . LEU A 1 108 ? 9.054 -3.589 -19.460 1.00 97.81 108 LEU A C 1
ATOM 876 O O . LEU A 1 108 ? 9.712 -3.328 -18.457 1.00 97.81 108 LEU A O 1
ATOM 880 N N . ASN A 1 109 ? 7.983 -4.384 -19.420 1.00 97.75 109 ASN A N 1
ATOM 881 C CA . ASN A 1 109 ? 7.404 -4.910 -18.178 1.00 97.75 109 ASN A CA 1
ATOM 882 C C . ASN A 1 109 ? 8.215 -6.061 -17.549 1.00 97.75 109 ASN A C 1
ATOM 884 O O . ASN A 1 109 ? 7.885 -6.506 -16.454 1.00 97.75 109 ASN A O 1
ATOM 888 N N . ASN A 1 110 ? 9.295 -6.520 -18.195 1.00 97.12 110 ASN A N 1
ATOM 889 C CA . ASN A 1 110 ? 10.236 -7.470 -17.595 1.00 97.12 110 ASN A CA 1
ATOM 890 C C . ASN A 1 110 ? 11.334 -6.775 -16.774 1.00 97.12 110 ASN A C 1
ATOM 892 O O . ASN A 1 110 ? 12.110 -7.465 -16.111 1.00 97.12 110 ASN A O 1
ATOM 896 N N . ILE A 1 111 ? 11.430 -5.439 -16.807 1.00 97.69 111 ILE A N 1
ATOM 897 C CA . ILE A 1 111 ? 12.408 -4.699 -16.005 1.00 97.69 111 ILE A CA 1
ATOM 898 C C . ILE A 1 111 ? 11.987 -4.776 -14.529 1.00 97.69 111 ILE A C 1
ATOM 900 O O . ILE A 1 111 ? 10.934 -4.248 -14.163 1.00 97.69 111 ILE A O 1
ATOM 904 N N . PRO A 1 112 ? 12.800 -5.381 -13.644 1.00 97.19 112 PRO A N 1
ATOM 905 C CA . PRO A 1 112 ? 12.489 -5.420 -12.223 1.00 97.19 112 PRO A CA 1
ATOM 906 C C . PRO A 1 112 ? 12.408 -4.015 -11.635 1.00 97.19 112 PRO A C 1
ATOM 908 O O . PRO A 1 112 ? 13.210 -3.144 -11.979 1.00 97.19 112 PRO A O 1
ATOM 911 N N . TYR A 1 113 ? 11.518 -3.820 -10.661 1.00 97.69 113 TYR A N 1
ATOM 912 C CA . TYR A 1 113 ? 11.305 -2.509 -10.049 1.00 97.69 113 TYR A CA 1
ATOM 913 C C . TYR A 1 113 ? 12.598 -1.848 -9.536 1.00 97.69 113 TYR A C 1
ATOM 915 O O . TYR A 1 113 ? 12.807 -0.664 -9.771 1.00 97.69 113 TYR A O 1
ATOM 923 N N . TYR A 1 114 ? 13.503 -2.596 -8.894 1.00 96.44 114 TYR A N 1
ATOM 924 C CA . TYR A 1 114 ? 14.751 -2.028 -8.363 1.00 96.44 114 TYR A CA 1
ATOM 925 C C . TYR A 1 114 ? 15.684 -1.468 -9.458 1.00 96.44 114 TYR A C 1
ATOM 927 O O . TYR A 1 114 ? 16.457 -0.552 -9.189 1.00 96.44 114 TYR A O 1
ATOM 935 N N . ILE A 1 115 ? 15.586 -1.972 -10.695 1.00 96.38 115 ILE A N 1
ATOM 936 C CA . ILE A 1 115 ? 16.303 -1.444 -11.869 1.00 96.38 115 ILE A CA 1
ATOM 937 C C . ILE A 1 115 ? 15.504 -0.315 -12.514 1.00 96.38 115 ILE A C 1
ATOM 939 O O . ILE A 1 115 ? 16.066 0.721 -12.864 1.00 96.38 115 ILE A O 1
ATOM 943 N N . LEU A 1 116 ? 14.183 -0.476 -12.623 1.00 97.06 116 LEU A N 1
ATOM 944 C CA . LEU A 1 116 ? 13.303 0.570 -13.134 1.00 97.06 116 LEU A CA 1
ATOM 945 C C . LEU A 1 116 ? 13.465 1.858 -12.314 1.00 97.06 116 LEU A C 1
ATOM 947 O O . LEU A 1 116 ? 13.662 2.922 -12.888 1.00 97.06 116 LEU A O 1
ATOM 951 N N . LYS A 1 117 ? 13.498 1.759 -10.981 1.00 97.12 117 LYS A N 1
ATOM 952 C CA . LYS A 1 117 ? 13.703 2.878 -10.051 1.00 97.12 117 LYS A CA 1
ATOM 953 C C . LYS A 1 117 ? 14.944 3.708 -10.379 1.00 97.12 117 LYS A C 1
ATOM 955 O O . LYS A 1 117 ? 14.882 4.928 -10.313 1.00 97.12 117 LYS A O 1
ATOM 960 N N . THR A 1 118 ? 16.060 3.065 -10.727 1.00 95.50 118 THR A N 1
ATOM 961 C CA . THR A 1 118 ? 17.312 3.765 -11.075 1.00 95.50 118 THR A CA 1
ATOM 962 C C . THR A 1 118 ? 17.331 4.276 -12.514 1.00 95.50 118 THR A C 1
ATOM 964 O O . THR A 1 118 ? 18.213 5.054 -12.880 1.00 95.50 118 THR A O 1
ATOM 967 N N . SER A 1 119 ? 16.368 3.837 -13.326 1.00 95.25 119 SER A N 1
ATOM 968 C CA . SER A 1 119 ? 16.210 4.239 -14.719 1.00 95.25 119 SER A CA 1
ATOM 969 C C . SER A 1 119 ? 15.226 5.397 -14.876 1.00 95.25 119 SER A C 1
ATOM 971 O O . SER A 1 119 ? 15.403 6.179 -15.796 1.00 95.25 119 SER A O 1
ATOM 973 N N . ILE A 1 120 ? 14.215 5.538 -14.010 1.00 96.81 120 ILE A N 1
ATOM 974 C CA . ILE A 1 120 ? 13.204 6.602 -14.121 1.00 96.81 120 ILE A CA 1
ATOM 975 C C . ILE A 1 120 ? 13.839 7.979 -13.875 1.00 96.81 120 ILE A C 1
ATOM 977 O O . ILE A 1 120 ? 14.422 8.238 -12.823 1.00 96.81 120 ILE A O 1
ATOM 981 N N . SER A 1 121 ? 13.615 8.898 -14.810 1.00 96.38 121 SER A N 1
ATOM 982 C CA . SER A 1 121 ? 13.921 10.321 -14.684 1.00 96.38 121 SER A CA 1
ATOM 983 C C . SER A 1 121 ? 12.772 11.172 -15.248 1.00 96.38 121 SER A C 1
ATOM 985 O O . SER A 1 121 ? 11.891 10.649 -15.945 1.00 96.38 121 SER A O 1
ATOM 987 N N . PRO A 1 122 ? 12.726 12.487 -14.967 1.00 95.31 122 PRO A N 1
ATOM 988 C CA . PRO A 1 122 ? 11.754 13.381 -15.596 1.00 95.31 122 PRO A CA 1
ATOM 989 C C . PRO A 1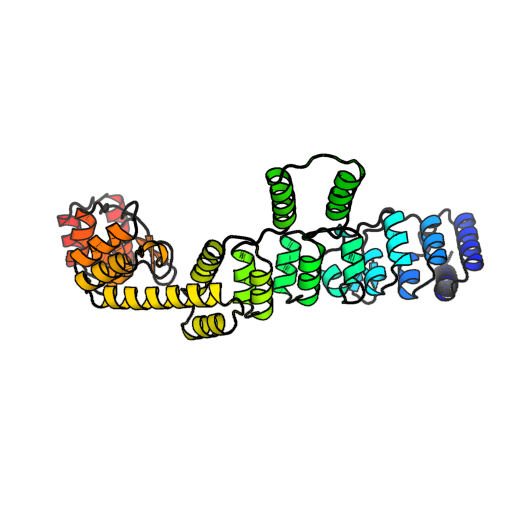 122 ? 11.767 13.307 -17.132 1.00 95.31 122 PRO A C 1
ATOM 991 O O . PRO A 1 122 ? 10.707 13.356 -17.753 1.00 95.31 122 PRO A O 1
ATOM 994 N N . GLU A 1 123 ? 12.946 13.136 -17.733 1.00 95.69 123 GLU A N 1
ATOM 995 C CA . GLU A 1 123 ? 13.159 13.117 -19.183 1.00 95.69 123 GLU A CA 1
ATOM 996 C C . GLU A 1 123 ? 12.561 11.870 -19.851 1.00 95.69 123 GLU A C 1
ATOM 998 O O . GLU A 1 123 ? 11.942 11.986 -20.908 1.00 95.69 123 GLU A O 1
ATOM 1003 N N . ASN A 1 124 ? 12.685 10.686 -19.237 1.00 96.69 124 ASN A N 1
ATOM 1004 C CA . ASN A 1 124 ? 12.178 9.437 -19.824 1.00 96.69 124 ASN A CA 1
ATOM 1005 C C . ASN A 1 124 ? 10.800 8.997 -19.330 1.00 96.69 124 ASN A C 1
ATOM 1007 O O . ASN A 1 124 ? 10.231 8.051 -19.874 1.00 96.69 124 ASN A O 1
ATOM 1011 N N . THR A 1 125 ? 10.222 9.683 -18.344 1.00 95.44 125 THR A N 1
ATOM 1012 C CA . THR A 1 125 ? 8.909 9.313 -17.800 1.00 95.44 125 THR A CA 1
ATOM 1013 C C . THR A 1 125 ? 7.838 9.250 -18.888 1.00 95.44 125 THR A C 1
ATOM 1015 O O . THR A 1 125 ? 7.070 8.293 -18.944 1.00 95.44 125 THR A O 1
ATOM 1018 N N . LYS A 1 126 ? 7.801 10.247 -19.780 1.00 94.12 126 LYS A N 1
ATOM 1019 C CA . LYS A 1 126 ? 6.837 10.269 -20.884 1.00 94.12 126 LYS A CA 1
ATOM 1020 C C . LYS A 1 126 ? 7.022 9.061 -21.806 1.00 94.12 126 LYS A C 1
ATOM 1022 O O . LYS A 1 126 ? 6.046 8.392 -22.120 1.00 94.12 126 LYS A O 1
ATOM 1027 N N . TYR A 1 127 ? 8.269 8.753 -22.161 1.00 96.12 127 TYR A N 1
ATOM 1028 C CA . TYR A 1 127 ? 8.609 7.603 -22.996 1.00 96.12 127 TYR A CA 1
ATOM 1029 C C . TYR A 1 127 ? 8.120 6.281 -22.382 1.00 96.12 127 TYR A C 1
ATOM 1031 O O . TYR A 1 127 ? 7.451 5.500 -23.055 1.00 96.12 127 TYR A O 1
ATOM 1039 N N . LEU A 1 128 ? 8.379 6.059 -21.086 1.00 96.75 128 LEU A N 1
ATOM 1040 C CA . LEU A 1 128 ? 7.924 4.865 -2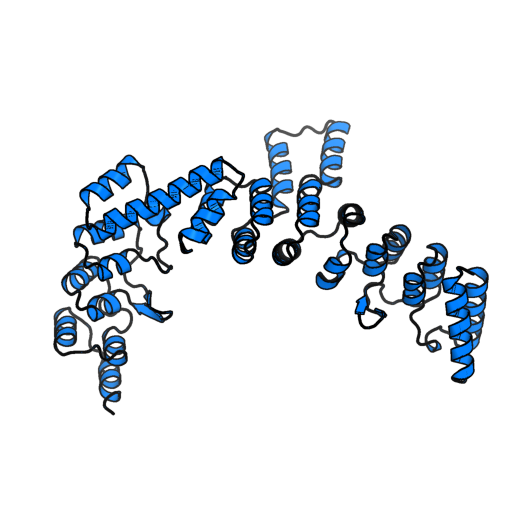0.363 1.00 96.75 128 LEU A CA 1
ATOM 1041 C C . LEU A 1 128 ? 6.397 4.693 -20.424 1.00 96.75 128 LEU A C 1
ATOM 1043 O O . LEU A 1 128 ? 5.901 3.593 -20.664 1.00 96.75 128 LEU A O 1
ATOM 1047 N N . LEU A 1 129 ? 5.651 5.781 -20.219 1.00 93.88 129 LEU A N 1
ATOM 1048 C CA . LEU A 1 129 ? 4.186 5.757 -20.228 1.00 93.88 129 LEU A CA 1
ATOM 1049 C C . LEU A 1 129 ? 3.620 5.577 -21.647 1.00 93.88 129 LEU A C 1
ATOM 1051 O O . LEU A 1 129 ? 2.679 4.806 -21.829 1.00 93.88 129 LEU A O 1
ATOM 1055 N N . ASP A 1 130 ? 4.222 6.218 -22.653 1.00 92.75 130 ASP A N 1
ATOM 1056 C CA . ASP A 1 130 ? 3.820 6.099 -24.063 1.00 92.75 130 ASP A CA 1
ATOM 1057 C C . ASP A 1 130 ? 4.067 4.683 -24.623 1.00 92.75 130 ASP A C 1
ATOM 1059 O O . ASP A 1 130 ? 3.353 4.228 -25.519 1.00 92.75 130 ASP A O 1
ATOM 1063 N N . ARG A 1 131 ? 5.042 3.952 -24.067 1.00 94.50 131 ARG A N 1
ATOM 1064 C CA . ARG A 1 131 ? 5.371 2.560 -24.421 1.00 94.50 131 ARG A CA 1
ATOM 1065 C C . ARG A 1 131 ? 4.646 1.515 -23.560 1.00 94.50 131 ARG A C 1
ATOM 1067 O O . ARG A 1 131 ? 5.065 0.363 -23.503 1.00 94.50 131 ARG A O 1
ATOM 1074 N N . ASN A 1 132 ? 3.516 1.893 -22.958 1.00 91.25 132 ASN A N 1
ATOM 1075 C CA . A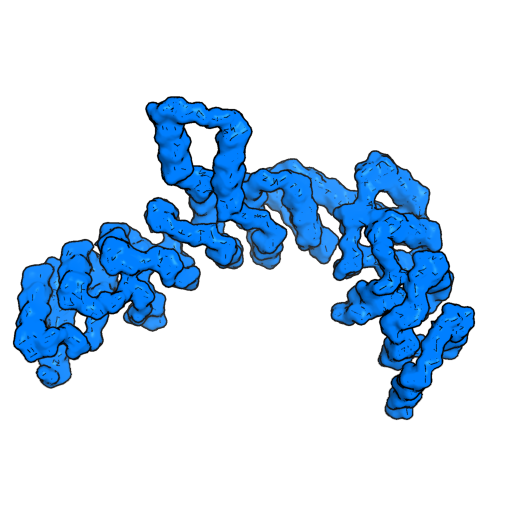SN A 1 132 ? 2.616 1.014 -22.201 1.00 91.25 132 ASN A CA 1
ATOM 1076 C C . ASN A 1 132 ? 3.290 0.276 -21.029 1.00 91.25 132 ASN A C 1
ATOM 1078 O O . ASN A 1 132 ? 3.044 -0.918 -20.826 1.00 91.25 132 ASN A O 1
ATOM 1082 N N . LEU A 1 133 ? 4.120 0.974 -20.243 1.00 95.25 133 LEU A N 1
ATOM 1083 C CA . LEU A 1 133 ? 4.545 0.463 -18.938 1.00 95.25 133 LEU A CA 1
ATOM 1084 C C . LEU A 1 133 ? 3.311 0.054 -18.117 1.00 95.25 133 LEU A C 1
ATOM 1086 O O . LEU A 1 133 ? 2.390 0.849 -17.915 1.00 95.25 133 LEU A O 1
ATOM 1090 N N . GLU A 1 134 ? 3.293 -1.187 -17.643 1.00 95.06 134 GLU A N 1
ATOM 1091 C CA . GLU A 1 134 ? 2.191 -1.733 -16.864 1.00 95.06 134 GLU A CA 1
ATOM 1092 C C . GLU A 1 134 ? 2.156 -1.093 -15.473 1.00 95.06 134 GLU A C 1
ATOM 1094 O O . GLU A 1 134 ? 3.058 -1.263 -14.649 1.00 95.06 134 GLU A O 1
ATOM 1099 N N . ILE A 1 135 ? 1.079 -0.361 -15.198 1.00 95.25 135 ILE A N 1
ATOM 1100 C CA . ILE A 1 135 ? 0.866 0.300 -13.912 1.00 95.25 135 ILE A CA 1
ATOM 1101 C C . ILE A 1 135 ? 0.098 -0.639 -12.980 1.00 95.25 135 ILE A C 1
ATOM 1103 O O . ILE A 1 135 ? -1.118 -0.543 -12.834 1.00 95.25 135 ILE A O 1
ATOM 1107 N N . SER A 1 136 ? 0.818 -1.576 -12.364 1.00 95.50 136 SER A N 1
ATOM 1108 C CA . SER A 1 136 ? 0.256 -2.503 -11.375 1.00 95.50 136 SER A CA 1
ATOM 1109 C C . SER A 1 136 ? 0.158 -1.876 -9.977 1.00 95.50 136 SER A C 1
ATOM 1111 O O . SER A 1 136 ? 0.869 -0.923 -9.647 1.00 95.50 136 SER A O 1
ATOM 1113 N N . SER A 1 137 ? -0.677 -2.449 -9.105 1.00 95.19 137 SER A N 1
ATOM 1114 C CA . SER A 1 137 ? -0.753 -2.048 -7.689 1.00 95.19 137 SER A CA 1
ATOM 1115 C C . SER A 1 137 ? 0.592 -2.199 -6.967 1.00 95.19 137 SER A C 1
ATOM 1117 O O . SER A 1 137 ? 0.951 -1.356 -6.148 1.00 95.19 137 SER A O 1
ATOM 1119 N N . ILE A 1 138 ? 1.374 -3.226 -7.319 1.00 96.62 138 ILE A N 1
ATOM 1120 C CA . ILE A 1 138 ? 2.721 -3.456 -6.780 1.00 96.62 138 ILE A CA 1
ATOM 1121 C C . ILE A 1 138 ? 3.655 -2.300 -7.160 1.00 96.62 138 ILE A C 1
ATOM 1123 O O . ILE A 1 138 ? 4.378 -1.794 -6.301 1.00 96.62 138 ILE A O 1
ATOM 1127 N N . LEU A 1 139 ? 3.621 -1.846 -8.420 1.00 97.38 139 LEU A N 1
ATOM 1128 C CA . LEU A 1 139 ? 4.420 -0.699 -8.855 1.00 97.38 139 LEU A CA 1
ATOM 1129 C C . LEU A 1 139 ? 4.035 0.565 -8.076 1.00 97.38 139 LEU A C 1
ATOM 1131 O O . LEU A 1 139 ? 4.918 1.239 -7.552 1.00 97.38 139 LEU A O 1
ATOM 1135 N N . ILE A 1 140 ? 2.738 0.861 -7.946 1.00 98.00 140 ILE A N 1
ATOM 1136 C CA . ILE A 1 140 ? 2.257 2.025 -7.184 1.00 98.00 140 ILE A CA 1
ATOM 1137 C C . ILE A 1 140 ? 2.734 1.968 -5.724 1.00 98.00 140 ILE A C 1
ATOM 1139 O O . ILE A 1 140 ? 3.299 2.946 -5.238 1.00 98.00 140 ILE A O 1
ATOM 1143 N N . ASN A 1 141 ? 2.593 0.825 -5.046 1.00 97.50 141 ASN A N 1
ATOM 1144 C CA . ASN A 1 141 ? 3.043 0.647 -3.659 1.00 97.50 141 ASN A CA 1
ATOM 1145 C C . ASN A 1 141 ? 4.545 0.889 -3.493 1.00 97.50 141 ASN A C 1
ATOM 1147 O O . ASN A 1 141 ? 4.974 1.563 -2.551 1.00 97.50 141 ASN A O 1
ATOM 1151 N N . ASN A 1 142 ? 5.345 0.366 -4.420 1.00 97.81 142 ASN A N 1
ATOM 1152 C CA . ASN A 1 142 ? 6.789 0.551 -4.395 1.00 97.81 142 ASN A CA 1
ATOM 1153 C C . ASN A 1 142 ? 7.169 2.025 -4.613 1.00 97.81 142 ASN A C 1
ATOM 1155 O O . ASN A 1 142 ? 8.004 2.556 -3.883 1.00 97.81 142 ASN A O 1
ATOM 1159 N N . LEU A 1 143 ? 6.502 2.716 -5.545 1.00 98.00 143 LEU A N 1
ATOM 1160 C CA . LEU A 1 143 ? 6.720 4.145 -5.791 1.00 98.00 143 LEU A CA 1
ATOM 1161 C C . LEU A 1 143 ? 6.322 5.017 -4.588 1.00 98.00 143 LEU A C 1
ATOM 1163 O O . LEU A 1 143 ? 6.990 6.015 -4.316 1.00 98.00 143 LEU A O 1
ATOM 1167 N N . ILE A 1 144 ? 5.263 4.650 -3.857 1.00 98.00 144 ILE A N 1
ATOM 1168 C CA . ILE A 1 144 ? 4.865 5.322 -2.608 1.00 98.00 144 ILE A CA 1
ATOM 1169 C C . ILE A 1 144 ? 5.928 5.106 -1.530 1.00 98.00 144 ILE A C 1
ATOM 1171 O O . ILE A 1 144 ? 6.370 6.073 -0.906 1.00 98.00 144 ILE A O 1
ATOM 1175 N N . THR A 1 145 ? 6.363 3.856 -1.345 1.00 97.25 145 THR A N 1
ATOM 1176 C CA . THR A 1 145 ? 7.400 3.475 -0.374 1.00 97.25 145 THR A CA 1
ATOM 1177 C C . THR A 1 145 ? 8.704 4.233 -0.614 1.00 97.25 145 THR A C 1
ATOM 1179 O O . THR A 1 145 ? 9.291 4.769 0.319 1.00 97.25 145 THR A O 1
ATOM 1182 N N . ASP A 1 146 ? 9.116 4.350 -1.875 1.00 97.44 146 ASP A N 1
ATOM 1183 C CA . ASP A 1 146 ? 10.354 5.021 -2.271 1.00 97.44 146 ASP A CA 1
ATOM 1184 C C . ASP A 1 146 ? 10.222 6.535 -2.479 1.00 97.44 146 ASP A C 1
ATOM 1186 O O . ASP A 1 146 ? 11.167 7.175 -2.942 1.00 97.44 146 ASP A O 1
ATOM 1190 N N . ASN A 1 147 ? 9.066 7.120 -2.153 1.00 97.12 147 ASN A N 1
ATOM 1191 C CA . ASN A 1 147 ? 8.801 8.551 -2.297 1.00 97.12 147 ASN A CA 1
ATOM 1192 C C . ASN A 1 147 ? 9.012 9.089 -3.737 1.00 97.12 147 ASN A C 1
ATOM 1194 O O . ASN A 1 147 ? 9.455 10.217 -3.954 1.00 97.12 147 ASN A O 1
ATOM 1198 N N . MET A 1 148 ? 8.656 8.303 -4.754 1.00 97.38 148 MET A N 1
ATOM 1199 C CA . MET A 1 148 ? 8.782 8.665 -6.174 1.00 97.38 148 MET A CA 1
ATOM 1200 C C . MET A 1 148 ? 7.606 9.549 -6.645 1.00 97.38 148 MET A C 1
ATOM 1202 O O . MET A 1 148 ? 6.910 9.241 -7.617 1.00 97.38 148 MET A O 1
ATOM 1206 N N . ILE A 1 149 ? 7.366 10.670 -5.949 1.00 97.25 149 ILE A N 1
ATOM 1207 C CA . ILE A 1 149 ? 6.211 11.569 -6.159 1.00 97.25 149 ILE A CA 1
ATOM 1208 C C . ILE A 1 149 ? 6.117 12.082 -7.594 1.00 97.25 149 ILE A C 1
ATOM 1210 O O . ILE A 1 149 ? 5.017 12.154 -8.145 1.00 97.25 149 ILE A O 1
ATOM 1214 N N . PHE A 1 150 ? 7.240 12.461 -8.209 1.00 97.12 150 PHE A N 1
ATOM 1215 C CA . PHE A 1 150 ? 7.214 13.020 -9.562 1.00 97.12 150 PHE A CA 1
ATOM 1216 C C . PHE A 1 150 ? 6.671 12.003 -10.574 1.00 97.12 150 PHE A C 1
ATOM 1218 O O . PHE A 1 150 ? 5.831 12.357 -11.399 1.00 97.12 150 PHE A O 1
ATOM 1225 N N . PHE A 1 151 ? 7.094 10.740 -10.478 1.00 97.50 151 PHE A N 1
ATOM 1226 C CA . PHE A 1 151 ? 6.676 9.696 -11.405 1.00 97.50 151 PHE A CA 1
ATOM 1227 C C . PHE A 1 151 ? 5.212 9.323 -11.176 1.00 97.50 151 PHE A C 1
ATOM 1229 O O . PHE A 1 151 ? 4.446 9.237 -12.131 1.00 97.50 151 PHE A O 1
ATOM 1236 N N . LEU A 1 152 ? 4.777 9.234 -9.914 1.00 97.38 152 LEU A N 1
ATOM 1237 C CA . LEU A 1 152 ? 3.363 9.031 -9.582 1.00 97.38 152 LEU A CA 1
ATOM 1238 C C . LEU A 1 152 ? 2.465 10.173 -10.072 1.00 97.38 152 LEU A C 1
ATOM 1240 O O . LEU A 1 152 ? 1.388 9.905 -10.594 1.00 97.38 152 LEU A O 1
ATOM 1244 N N . LYS A 1 153 ? 2.907 11.438 -9.987 1.00 96.56 153 LYS A N 1
ATOM 1245 C CA . LYS A 1 153 ? 2.186 12.577 -10.589 1.00 96.56 153 LYS A CA 1
ATOM 1246 C C . LYS A 1 153 ? 1.992 12.372 -12.092 1.00 96.56 153 LYS A C 1
ATOM 1248 O O . LYS A 1 153 ? 0.907 12.631 -12.602 1.00 96.56 153 LYS A O 1
ATOM 1253 N N . GLN A 1 154 ? 3.021 11.903 -12.796 1.00 95.38 154 GLN A N 1
ATOM 1254 C CA . GLN A 1 154 ? 2.939 11.642 -14.233 1.00 95.38 154 GLN A CA 1
ATOM 1255 C C . GLN A 1 154 ? 2.036 10.448 -14.549 1.00 95.38 154 GLN A C 1
ATOM 1257 O O . GLN A 1 154 ? 1.207 10.552 -15.449 1.00 95.38 154 GLN A O 1
ATOM 1262 N N . ILE A 1 155 ? 2.119 9.361 -13.780 1.00 95.19 155 ILE A N 1
ATOM 1263 C CA . ILE A 1 155 ? 1.193 8.226 -13.886 1.00 95.19 155 ILE A CA 1
ATOM 1264 C C . ILE A 1 155 ? -0.245 8.719 -13.714 1.00 95.19 155 ILE A C 1
ATOM 1266 O O . ILE A 1 155 ? -1.069 8.546 -14.603 1.00 95.19 155 ILE A O 1
ATOM 1270 N N . PHE A 1 156 ? -0.559 9.411 -12.619 1.00 94.06 156 PHE A N 1
ATOM 1271 C CA . PHE A 1 156 ? -1.920 9.881 -12.368 1.00 94.06 156 PHE A CA 1
ATOM 1272 C C . PHE A 1 156 ? -2.401 10.913 -13.393 1.00 94.06 156 PHE A C 1
ATOM 1274 O O . PHE A 1 156 ? -3.590 10.972 -13.677 1.00 94.06 156 PHE A O 1
ATOM 1281 N N . ASN A 1 157 ? -1.518 11.703 -14.003 1.00 91.50 157 ASN A N 1
ATOM 1282 C CA . ASN A 1 157 ? -1.919 12.624 -15.068 1.00 91.50 157 ASN A CA 1
ATOM 1283 C C . ASN A 1 157 ? -2.213 11.927 -16.401 1.00 91.50 157 ASN A C 1
ATOM 1285 O O . ASN A 1 157 ? -3.089 12.386 -17.130 1.00 91.50 157 ASN A O 1
ATOM 1289 N N . ASN A 1 158 ? -1.496 10.849 -16.727 1.00 87.88 158 ASN A N 1
ATOM 1290 C CA . ASN A 1 158 ? -1.539 10.242 -18.061 1.00 87.88 158 ASN A CA 1
ATOM 1291 C C . ASN A 1 158 ? -2.322 8.917 -18.114 1.00 87.88 158 ASN A C 1
ATOM 1293 O O . ASN A 1 158 ? -2.841 8.552 -19.167 1.00 87.88 158 ASN A O 1
ATOM 1297 N N . CYS A 1 159 ? -2.447 8.189 -17.001 1.00 84.94 159 CYS A N 1
ATOM 1298 C CA . CYS A 1 159 ? -3.032 6.845 -16.993 1.00 84.94 159 CYS A CA 1
ATOM 1299 C C . CYS A 1 159 ? -4.560 6.827 -16.909 1.00 84.94 159 CYS A C 1
ATOM 1301 O O . CYS A 1 159 ? -5.159 5.863 -17.376 1.00 84.94 159 CYS A O 1
ATOM 1303 N N . PHE A 1 160 ? -5.204 7.867 -16.366 1.00 84.56 160 PHE A N 1
ATOM 1304 C CA . PHE A 1 160 ? -6.672 7.904 -16.292 1.00 84.56 160 PHE A CA 1
ATOM 1305 C C . PHE A 1 160 ? -7.354 8.129 -17.635 1.00 84.56 160 PHE A C 1
ATOM 1307 O O . PHE A 1 160 ? -8.532 7.836 -17.741 1.00 84.56 160 PHE A O 1
ATOM 1314 N N . PHE A 1 161 ? -6.679 8.703 -18.629 1.00 86.75 161 PHE A N 1
ATOM 1315 C CA . PHE A 1 161 ? -7.255 8.944 -19.953 1.00 86.75 161 PHE A CA 1
ATOM 1316 C C . PHE A 1 161 ? -6.160 8.787 -21.004 1.00 86.75 161 PHE A C 1
ATOM 1318 O O . PHE A 1 161 ? -5.701 9.762 -21.595 1.00 86.75 161 PHE A O 1
ATOM 1325 N N . ASN A 1 162 ? -5.702 7.551 -21.197 1.00 83.88 162 ASN A N 1
ATOM 1326 C CA . ASN A 1 162 ? -4.604 7.282 -22.117 1.00 83.88 162 ASN A CA 1
ATOM 1327 C C . ASN A 1 162 ? -5.015 7.480 -23.594 1.00 83.88 162 ASN A C 1
ATOM 1329 O O . ASN A 1 162 ? -6.198 7.601 -23.933 1.00 83.88 162 ASN A O 1
ATOM 1333 N N . ASN A 1 163 ? -4.031 7.474 -24.499 1.00 87.69 163 ASN A N 1
ATOM 1334 C CA . ASN A 1 163 ? -4.274 7.669 -25.933 1.00 87.69 163 ASN A CA 1
ATOM 1335 C C . ASN A 1 163 ? -5.271 6.653 -26.510 1.00 87.69 163 ASN A C 1
ATOM 1337 O O . ASN A 1 163 ? -6.082 7.018 -27.353 1.00 87.69 163 ASN A O 1
ATOM 1341 N N . SER A 1 164 ? -5.270 5.404 -26.036 1.00 89.25 164 SER A N 1
ATOM 1342 C CA . SER A 1 164 ? -6.222 4.382 -26.490 1.00 89.25 164 SER A CA 1
ATOM 1343 C C . SER A 1 164 ? -7.670 4.740 -26.130 1.00 89.25 164 SER A C 1
ATOM 1345 O O . SER A 1 164 ? -8.566 4.673 -26.979 1.00 89.25 164 SER A O 1
ATOM 1347 N N . PHE A 1 165 ? -7.907 5.207 -24.901 1.00 92.25 165 PHE A N 1
ATOM 1348 C CA . PHE A 1 165 ? -9.215 5.691 -24.466 1.00 92.25 165 PHE A CA 1
ATOM 1349 C C . PHE A 1 165 ? -9.661 6.910 -25.284 1.00 92.25 165 PHE A C 1
ATOM 1351 O O . PHE A 1 165 ? -10.778 6.931 -25.809 1.00 92.25 165 PHE A O 1
ATOM 1358 N N . ILE A 1 166 ? -8.769 7.889 -25.472 1.00 93.12 166 ILE A N 1
ATOM 1359 C CA . ILE A 1 166 ? -9.039 9.094 -26.273 1.00 93.12 166 ILE A CA 1
ATOM 1360 C C . ILE A 1 166 ? -9.381 8.716 -27.721 1.00 93.12 166 ILE A C 1
ATOM 1362 O O . ILE A 1 166 ? -10.398 9.161 -28.253 1.00 93.12 166 ILE A O 1
ATOM 1366 N N . LEU A 1 167 ? -8.582 7.853 -28.352 1.00 94.25 167 LEU A N 1
ATOM 1367 C CA . LEU A 1 167 ? -8.809 7.386 -29.721 1.00 94.25 167 LEU A CA 1
ATOM 1368 C C . LEU A 1 167 ? -10.113 6.597 -29.849 1.00 94.25 167 LEU A C 1
ATOM 1370 O O . LEU A 1 167 ? -10.815 6.738 -30.849 1.00 94.25 167 LEU A O 1
ATOM 1374 N N . THR A 1 168 ? -10.490 5.829 -28.826 1.00 95.81 168 THR A N 1
ATOM 1375 C CA . THR A 1 168 ? -11.787 5.143 -28.783 1.00 95.81 168 THR A CA 1
ATOM 1376 C C . THR A 1 168 ? -12.939 6.149 -28.798 1.00 95.81 168 THR A C 1
ATOM 1378 O O . THR A 1 168 ? -13.896 5.984 -29.558 1.00 95.81 168 THR A O 1
ATOM 1381 N N . LEU A 1 169 ? -12.856 7.225 -28.007 1.00 95.94 169 LEU A N 1
ATOM 1382 C CA . LEU A 1 169 ? -13.867 8.287 -28.010 1.00 95.94 169 LEU A CA 1
ATOM 1383 C C . LEU A 1 169 ? -13.920 9.030 -29.355 1.00 95.94 169 LEU A C 1
ATOM 1385 O O . LEU A 1 169 ? -15.008 9.237 -29.895 1.00 95.94 169 LEU A O 1
ATOM 1389 N N . LEU A 1 170 ? -12.762 9.369 -29.929 1.00 96.88 170 LEU A N 1
ATOM 1390 C CA . LEU A 1 170 ? -12.667 10.033 -31.234 1.00 96.88 170 LEU A CA 1
ATOM 1391 C C . LEU A 1 170 ? -13.193 9.156 -32.377 1.00 96.88 170 LEU A C 1
ATOM 1393 O O . LEU A 1 170 ? -13.866 9.660 -33.273 1.00 96.88 170 LEU A O 1
ATOM 1397 N N . SER A 1 171 ? -12.934 7.848 -32.338 1.00 97.81 171 SER A N 1
ATOM 1398 C CA . SER A 1 171 ? -13.451 6.883 -33.313 1.00 97.81 171 SER A CA 1
ATOM 1399 C C . SER A 1 171 ? -14.979 6.814 -33.272 1.00 97.81 171 SER A C 1
ATOM 1401 O O . SER A 1 171 ? -15.631 6.914 -34.312 1.00 97.81 171 SER A O 1
ATOM 1403 N N . ASN A 1 172 ? -15.569 6.745 -32.073 1.00 97.12 172 ASN A N 1
ATOM 1404 C CA . ASN A 1 172 ? -17.025 6.768 -31.916 1.00 97.12 172 ASN A CA 1
ATOM 1405 C C . ASN A 1 172 ? -17.638 8.061 -32.468 1.00 97.12 172 ASN A C 1
ATOM 1407 O O . ASN A 1 172 ? -18.650 8.010 -33.165 1.00 97.12 172 ASN A O 1
ATOM 1411 N N . TYR A 1 173 ? -16.996 9.204 -32.212 1.00 96.94 173 TYR A N 1
ATOM 1412 C CA . TYR A 1 173 ? -17.415 10.489 -32.770 1.00 96.94 173 TYR A CA 1
ATOM 1413 C C . TYR A 1 173 ? -17.332 10.507 -34.305 1.00 96.94 173 TYR A C 1
ATOM 1415 O O . TYR A 1 173 ? -18.320 10.815 -34.972 1.00 96.94 173 TYR A O 1
ATOM 1423 N N . LYS A 1 174 ? -16.185 10.110 -34.877 1.00 98.06 174 LYS A N 1
ATOM 1424 C CA . LYS A 1 174 ? -15.946 10.068 -36.330 1.00 98.06 174 LYS A CA 1
ATOM 1425 C C . LYS A 1 174 ? -16.958 9.179 -37.059 1.00 98.06 174 LYS A C 1
ATOM 1427 O O . LYS A 1 174 ? -17.444 9.554 -38.122 1.00 98.06 174 LYS A O 1
ATOM 1432 N N . ASN A 1 175 ? -17.297 8.034 -36.472 1.00 98.19 175 ASN A N 1
ATOM 1433 C CA . ASN A 1 175 ? -18.215 7.055 -37.057 1.00 98.19 175 ASN A CA 1
ATOM 1434 C C . ASN A 1 175 ? -19.691 7.322 -36.723 1.00 98.19 175 ASN A C 1
ATOM 1436 O O . ASN A 1 175 ? -20.555 6.551 -37.132 1.00 98.19 175 ASN A O 1
ATOM 1440 N N . LYS A 1 176 ? -19.994 8.406 -35.990 1.00 97.62 176 LYS A N 1
ATOM 1441 C CA . LYS A 1 176 ? -21.342 8.739 -35.500 1.00 97.62 176 LYS A CA 1
ATOM 1442 C C . LYS A 1 176 ? -21.988 7.596 -34.704 1.00 97.62 176 LYS A C 1
ATOM 1444 O O . LYS A 1 176 ? -23.205 7.428 -34.735 1.00 97.62 176 LYS A O 1
ATOM 1449 N N . THR A 1 177 ? -21.183 6.823 -33.978 1.00 98.06 177 THR A N 1
ATOM 1450 C CA . THR A 1 177 ? -21.674 5.753 -33.107 1.00 98.06 177 THR A CA 1
ATOM 1451 C C . THR A 1 177 ? -22.388 6.385 -31.908 1.00 98.06 177 THR A C 1
ATOM 1453 O O . THR A 1 177 ? -21.733 7.069 -31.115 1.00 98.06 177 THR A O 1
ATOM 1456 N N . PRO A 1 178 ? -23.708 6.193 -31.733 1.00 97.00 178 PRO A N 1
ATOM 1457 C CA . PRO A 1 178 ? -24.423 6.781 -30.608 1.00 97.00 178 PRO A CA 1
ATOM 1458 C C . PRO A 1 178 ? -23.972 6.135 -29.292 1.00 97.00 178 PRO A C 1
ATOM 1460 O O . PRO A 1 178 ? -23.985 4.914 -29.148 1.00 97.00 178 PRO A O 1
ATOM 1463 N N . ILE A 1 179 ? -23.602 6.962 -28.310 1.00 97.19 179 ILE A N 1
ATOM 1464 C CA . ILE A 1 179 ? -23.291 6.529 -26.942 1.00 97.19 179 ILE A CA 1
ATOM 1465 C C . ILE A 1 179 ? -24.256 7.237 -26.000 1.00 97.19 179 ILE A C 1
ATOM 1467 O O . ILE A 1 179 ? -24.313 8.466 -25.956 1.00 97.19 179 ILE A O 1
ATOM 1471 N N . SER A 1 180 ? -25.011 6.470 -25.217 1.00 97.06 180 SER A N 1
ATOM 1472 C CA . SER A 1 180 ? -25.856 7.057 -24.177 1.00 97.06 180 SER A CA 1
ATOM 1473 C C . SER A 1 180 ? -25.007 7.698 -23.076 1.00 97.06 180 SER A C 1
ATOM 1475 O O . SER A 1 180 ? -23.907 7.242 -22.759 1.00 97.06 180 SER A O 1
ATOM 1477 N N . LYS A 1 181 ? -25.559 8.709 -22.399 1.00 97.81 181 LYS A N 1
ATOM 1478 C CA . LYS A 1 181 ? -24.919 9.361 -21.244 1.00 97.81 181 LYS A CA 1
ATOM 1479 C C . LYS A 1 181 ? -24.444 8.346 -20.189 1.00 97.81 181 LYS A C 1
ATOM 1481 O O . LYS A 1 181 ? -23.336 8.467 -19.679 1.00 97.81 181 LYS A O 1
ATOM 1486 N N . LYS A 1 182 ? -25.246 7.310 -19.911 1.00 97.50 182 LYS A N 1
ATOM 1487 C CA . LYS A 1 182 ? -24.895 6.228 -18.974 1.00 97.50 182 LYS A CA 1
ATOM 1488 C C . LYS A 1 182 ? -23.688 5.415 -19.452 1.00 97.50 182 LYS A C 1
ATOM 1490 O O . LYS A 1 182 ? -22.768 5.200 -18.675 1.00 97.50 182 LYS A O 1
ATOM 1495 N N . GLN A 1 183 ? -23.663 4.998 -20.720 1.00 96.88 183 GLN A N 1
ATOM 1496 C CA . GLN A 1 183 ? -22.524 4.257 -21.282 1.00 96.88 183 GLN A CA 1
ATOM 1497 C C . GLN A 1 183 ? -21.237 5.086 -21.262 1.00 96.88 183 GLN A C 1
ATOM 1499 O O . GLN A 1 183 ? -20.180 4.554 -20.939 1.00 96.88 183 GLN A O 1
ATOM 1504 N N . PHE A 1 184 ? -21.318 6.383 -21.566 1.00 96.06 184 PHE A N 1
ATOM 1505 C CA . PHE A 1 184 ? -20.162 7.275 -21.510 1.00 96.06 184 PHE A CA 1
ATOM 1506 C C . PHE A 1 184 ? -19.601 7.400 -20.087 1.00 96.06 184 PHE A C 1
ATOM 1508 O O . PHE A 1 184 ? -18.397 7.253 -19.888 1.00 96.06 184 PHE A O 1
ATOM 1515 N N . TYR A 1 185 ? -20.465 7.591 -19.084 1.00 95.19 185 TYR A N 1
ATOM 1516 C CA . TYR A 1 185 ? -20.021 7.618 -17.689 1.00 95.19 185 TYR A CA 1
ATOM 1517 C C . TYR A 1 185 ? -19.449 6.288 -17.219 1.00 95.19 185 TYR A C 1
ATOM 1519 O O . TYR A 1 185 ? -18.449 6.302 -16.512 1.00 95.19 185 TYR A O 1
ATOM 1527 N N . ASN A 1 186 ? -20.035 5.162 -17.628 1.00 94.81 186 ASN A N 1
ATOM 1528 C CA . ASN A 1 186 ? -19.480 3.849 -17.311 1.00 94.81 186 ASN A CA 1
ATOM 1529 C C . ASN A 1 186 ? -18.074 3.695 -17.900 1.00 94.81 186 ASN A C 1
ATOM 1531 O O . ASN A 1 186 ? -17.170 3.318 -17.171 1.00 94.81 186 ASN A O 1
ATOM 1535 N N . LYS A 1 187 ? -17.854 4.103 -19.158 1.00 95.06 187 LYS A N 1
ATOM 1536 C CA . LYS A 1 187 ? -16.519 4.097 -19.778 1.00 95.06 187 LYS A CA 1
ATOM 1537 C C . LYS A 1 187 ? -15.512 4.972 -19.027 1.00 95.06 187 LYS A C 1
ATOM 1539 O O . LYS A 1 187 ? -14.383 4.553 -18.822 1.00 95.06 187 LYS A O 1
ATOM 1544 N N . ILE A 1 188 ? -15.908 6.175 -18.599 1.00 92.81 188 ILE A N 1
ATOM 1545 C CA . ILE A 1 188 ? -15.044 7.040 -17.774 1.00 92.81 188 ILE A CA 1
ATOM 1546 C C . ILE A 1 188 ? -14.748 6.390 -16.420 1.00 92.81 188 ILE A C 1
ATOM 1548 O O . ILE A 1 188 ? -13.633 6.499 -15.920 1.00 92.81 188 ILE A O 1
ATOM 1552 N N . LYS A 1 189 ? -15.754 5.763 -15.805 1.00 91.62 189 LYS A N 1
ATOM 1553 C CA . LYS A 1 189 ? -15.622 5.102 -14.509 1.00 91.62 189 LYS A CA 1
ATOM 1554 C C . LYS A 1 189 ? -14.657 3.916 -14.598 1.00 91.62 189 LYS A C 1
ATOM 1556 O O . LYS A 1 189 ? -13.699 3.895 -13.841 1.00 91.62 189 LYS A O 1
ATOM 1561 N N . GLU A 1 190 ? -14.856 3.019 -15.561 1.00 92.25 190 GLU A N 1
ATOM 1562 C CA . GLU A 1 190 ? -13.973 1.875 -15.836 1.00 92.25 190 GLU A CA 1
ATOM 1563 C C . GLU A 1 190 ? -12.524 2.325 -16.065 1.00 92.25 190 GLU A C 1
ATOM 1565 O O . GLU A 1 190 ? -11.587 1.732 -15.538 1.00 92.25 190 GLU A O 1
ATOM 1570 N N . GLU A 1 191 ? -12.332 3.415 -16.811 1.00 91.62 191 GLU A N 1
ATOM 1571 C CA . GLU A 1 191 ? -11.003 3.964 -17.068 1.00 91.62 191 GLU A CA 1
ATOM 1572 C C . GLU A 1 191 ? -10.354 4.535 -15.791 1.00 91.62 191 GLU A C 1
ATOM 1574 O O . GLU A 1 191 ? -9.166 4.324 -15.544 1.00 91.62 191 GLU A O 1
ATOM 1579 N N . LYS A 1 192 ? -11.137 5.204 -14.933 1.00 90.19 192 LYS A N 1
ATOM 1580 C CA . LYS A 1 192 ? -10.674 5.706 -13.630 1.00 90.19 192 LYS A CA 1
ATOM 1581 C C . LYS A 1 192 ? -10.352 4.597 -12.630 1.00 90.19 192 LYS A C 1
ATOM 1583 O O . LYS A 1 192 ? -9.455 4.766 -11.811 1.00 90.19 192 LYS A O 1
ATOM 1588 N N . GLU A 1 193 ? -11.054 3.473 -12.714 1.00 90.81 193 GLU A N 1
ATOM 1589 C CA . GLU A 1 193 ? -10.885 2.311 -11.835 1.00 90.81 193 GLU A CA 1
ATOM 1590 C C . GLU A 1 193 ? -9.659 1.449 -12.186 1.00 90.81 193 GLU A C 1
ATOM 1592 O O . GLU A 1 193 ? -9.336 0.524 -11.442 1.00 90.81 193 GLU A O 1
ATOM 1597 N N . LYS A 1 194 ? -8.914 1.775 -13.257 1.00 90.19 194 LYS A N 1
ATOM 1598 C CA . LYS A 1 194 ? -7.632 1.119 -13.583 1.00 90.19 194 LYS A CA 1
ATOM 1599 C C . LYS A 1 194 ? -6.597 1.232 -12.465 1.00 90.19 194 LYS A C 1
ATOM 1601 O O . LYS A 1 194 ? -5.769 0.340 -12.308 1.00 90.19 194 LYS A O 1
ATOM 1606 N N . ILE A 1 195 ? -6.637 2.324 -11.701 1.00 92.50 195 ILE A N 1
ATOM 1607 C CA . ILE A 1 195 ? -5.818 2.500 -10.502 1.00 92.50 195 ILE A CA 1
ATOM 1608 C C . ILE A 1 195 ? -6.732 2.337 -9.294 1.00 92.50 195 ILE A C 1
ATOM 1610 O O . ILE A 1 195 ? -7.592 3.175 -9.026 1.00 92.50 195 ILE A O 1
ATOM 1614 N N . ILE A 1 196 ? -6.529 1.249 -8.556 1.00 94.38 196 ILE A N 1
ATOM 1615 C CA . ILE A 1 196 ? -7.315 0.938 -7.365 1.00 94.38 196 ILE A CA 1
ATOM 1616 C C . ILE A 1 196 ? -6.716 1.687 -6.176 1.00 94.38 196 ILE A C 1
ATOM 1618 O O . ILE A 1 196 ? -5.659 1.319 -5.665 1.00 94.38 196 ILE A O 1
ATOM 1622 N N . PHE A 1 197 ? -7.414 2.725 -5.722 1.00 95.44 197 PHE A N 1
ATOM 1623 C CA . PHE A 1 197 ? -7.129 3.369 -4.443 1.00 95.44 197 PHE A CA 1
ATOM 1624 C C . PHE A 1 197 ? -7.761 2.553 -3.319 1.00 95.44 197 PHE A C 1
ATOM 1626 O O . PHE A 1 197 ? -8.931 2.179 -3.396 1.00 95.44 197 PHE A O 1
ATOM 1633 N N . ASN A 1 198 ? -6.978 2.252 -2.288 1.00 95.62 198 ASN A N 1
ATOM 1634 C CA . ASN A 1 198 ? -7.424 1.521 -1.109 1.00 95.62 198 ASN A CA 1
ATOM 1635 C C . ASN A 1 198 ? -6.675 2.010 0.141 1.00 95.62 198 ASN A C 1
ATOM 1637 O O . ASN A 1 198 ? -5.714 2.779 0.043 1.00 95.62 198 ASN A O 1
ATOM 1641 N N . GLU A 1 199 ? -7.104 1.529 1.308 1.00 95.88 199 GLU A N 1
ATOM 1642 C CA . GLU A 1 199 ? -6.546 1.894 2.616 1.00 95.88 199 GLU A CA 1
ATOM 1643 C C . GLU A 1 199 ? -5.016 1.722 2.697 1.00 95.88 199 GLU A C 1
ATOM 1645 O O . GLU A 1 199 ? -4.332 2.577 3.262 1.00 95.88 199 GLU A O 1
ATOM 1650 N N . SER A 1 200 ? -4.457 0.689 2.052 1.00 96.75 200 SER A N 1
ATOM 1651 C CA . SER A 1 200 ? -3.018 0.388 2.113 1.00 96.75 200 SER A CA 1
ATOM 1652 C C . SER A 1 200 ? -2.141 1.484 1.496 1.00 96.75 200 SER A C 1
ATOM 1654 O O . SER A 1 200 ? -1.060 1.769 2.008 1.00 96.75 200 SER A O 1
ATOM 1656 N N . LEU A 1 201 ? -2.615 2.174 0.447 1.00 97.44 201 LEU A N 1
ATOM 1657 C CA . LEU A 1 201 ? -1.854 3.270 -0.169 1.00 97.44 201 LEU A CA 1
ATOM 1658 C C . LEU A 1 201 ? -1.671 4.431 0.814 1.00 97.44 201 LEU A C 1
ATOM 1660 O O . LEU A 1 201 ? -0.589 5.017 0.915 1.00 97.44 201 LEU A O 1
ATOM 1664 N N . TYR A 1 202 ? -2.737 4.757 1.549 1.00 97.12 202 TYR A N 1
ATOM 1665 C CA . TYR A 1 202 ? -2.703 5.797 2.570 1.00 97.12 202 TYR A CA 1
ATOM 1666 C C . TYR A 1 202 ? -1.874 5.377 3.772 1.00 97.12 202 TYR A C 1
ATOM 1668 O O . TYR A 1 202 ? -1.126 6.197 4.299 1.00 97.12 202 TYR A O 1
ATOM 1676 N N . GLU A 1 203 ? -1.980 4.115 4.183 1.00 96.06 203 GLU A N 1
ATOM 1677 C CA . GLU A 1 203 ? -1.203 3.569 5.288 1.00 96.06 203 GLU A CA 1
ATOM 1678 C C . GLU A 1 203 ? 0.301 3.702 5.032 1.00 96.06 203 GLU A C 1
ATOM 1680 O O . GLU A 1 203 ? 1.004 4.244 5.883 1.00 96.06 203 GLU A O 1
ATOM 1685 N N . ILE A 1 204 ? 0.788 3.312 3.845 1.00 96.75 204 ILE A N 1
ATOM 1686 C CA . ILE A 1 204 ? 2.208 3.445 3.474 1.00 96.75 204 ILE A CA 1
ATOM 1687 C C . ILE A 1 204 ? 2.638 4.920 3.509 1.00 96.75 204 ILE A C 1
ATOM 1689 O O . ILE A 1 204 ? 3.686 5.253 4.068 1.00 96.75 204 ILE A O 1
ATOM 1693 N N . ALA A 1 205 ? 1.828 5.828 2.949 1.00 96.06 205 ALA A N 1
ATOM 1694 C CA . ALA A 1 205 ? 2.139 7.258 2.951 1.00 96.06 205 ALA A CA 1
ATOM 1695 C C . ALA A 1 205 ? 2.197 7.842 4.377 1.00 96.06 205 ALA A C 1
ATOM 1697 O O . ALA A 1 205 ? 3.098 8.625 4.681 1.00 96.06 205 ALA A O 1
ATOM 1698 N N . ILE A 1 206 ? 1.274 7.441 5.259 1.00 93.75 206 ILE A N 1
ATOM 1699 C CA . ILE A 1 206 ? 1.237 7.854 6.671 1.00 93.75 206 ILE A CA 1
ATOM 1700 C C . ILE A 1 206 ? 2.424 7.276 7.439 1.00 93.75 206 ILE A C 1
ATOM 1702 O O . ILE A 1 206 ? 3.090 8.010 8.165 1.00 93.75 206 ILE A O 1
ATOM 1706 N N . TYR A 1 207 ? 2.706 5.982 7.276 1.00 93.81 207 TYR A N 1
ATOM 1707 C CA . TYR A 1 207 ? 3.809 5.294 7.946 1.00 93.81 207 TYR A CA 1
ATOM 1708 C C . TYR A 1 207 ? 5.161 5.946 7.629 1.00 93.81 207 TYR A C 1
ATOM 1710 O O . TYR A 1 207 ? 5.979 6.150 8.524 1.00 93.81 207 TYR A O 1
ATOM 1718 N N . ASN A 1 208 ? 5.351 6.370 6.378 1.00 93.56 208 ASN A N 1
ATOM 1719 C CA . ASN A 1 208 ? 6.558 7.062 5.927 1.00 93.56 208 ASN A CA 1
ATOM 1720 C C . ASN A 1 208 ? 6.557 8.578 6.214 1.00 93.56 208 ASN A C 1
ATOM 1722 O O . ASN A 1 208 ? 7.460 9.276 5.754 1.00 93.56 208 ASN A O 1
ATOM 1726 N N . ASN A 1 209 ? 5.559 9.114 6.932 1.00 92.44 209 ASN A N 1
ATOM 1727 C CA . ASN A 1 209 ? 5.362 10.556 7.163 1.00 92.44 209 ASN A CA 1
ATOM 1728 C C . ASN A 1 209 ? 5.396 11.394 5.867 1.00 92.44 209 ASN A C 1
ATOM 1730 O O . ASN A 1 209 ? 5.829 12.548 5.851 1.00 92.44 209 ASN A O 1
ATOM 1734 N N . ASN A 1 210 ? 4.951 10.808 4.754 1.00 94.25 210 ASN A N 1
ATOM 1735 C CA . ASN A 1 210 ? 5.041 11.399 3.429 1.00 94.25 210 ASN A CA 1
ATOM 1736 C C . ASN A 1 210 ? 3.742 12.123 3.062 1.00 94.25 210 ASN A C 1
ATOM 1738 O O . ASN A 1 210 ? 2.892 11.639 2.308 1.00 94.25 210 ASN A O 1
ATOM 1742 N N . TYR A 1 211 ? 3.580 13.315 3.623 1.00 92.12 211 TYR A N 1
ATOM 1743 C CA . TYR A 1 211 ? 2.334 14.062 3.498 1.00 92.12 211 TYR A CA 1
ATOM 1744 C C . TYR A 1 211 ? 2.091 14.664 2.106 1.00 92.12 211 TYR A C 1
ATOM 1746 O O . TYR A 1 211 ? 0.941 14.897 1.727 1.00 92.12 211 TYR A O 1
ATOM 1754 N N . GLU A 1 212 ? 3.144 14.911 1.319 1.00 95.56 212 GLU A N 1
ATOM 1755 C CA . GLU A 1 212 ? 2.976 15.321 -0.080 1.00 95.56 212 GLU A CA 1
ATOM 1756 C C . GLU A 1 212 ? 2.378 14.171 -0.902 1.00 95.56 212 GLU A C 1
ATOM 1758 O O . GLU A 1 212 ? 1.419 14.383 -1.649 1.00 95.56 212 GLU A O 1
ATOM 1763 N N . MET A 1 213 ? 2.875 12.945 -0.704 1.00 97.12 213 MET A N 1
ATOM 1764 C CA . MET A 1 213 ? 2.319 11.749 -1.338 1.00 97.12 213 MET A CA 1
ATOM 1765 C C . MET A 1 213 ? 0.866 11.512 -0.939 1.00 97.12 213 MET A C 1
ATOM 1767 O O . MET A 1 213 ? 0.019 11.260 -1.788 1.00 97.12 213 MET A O 1
ATOM 1771 N N . LEU A 1 214 ? 0.542 11.655 0.343 1.00 95.75 214 LEU A N 1
ATOM 1772 C CA . LEU A 1 214 ? -0.835 11.558 0.815 1.00 95.75 214 LEU A CA 1
ATOM 1773 C C . LEU A 1 214 ? -1.763 12.555 0.098 1.00 95.75 214 LEU A C 1
ATOM 1775 O O . LEU A 1 214 ? -2.827 12.171 -0.387 1.00 95.75 214 LEU A O 1
ATOM 1779 N N . ASN A 1 215 ? -1.369 13.830 0.018 1.00 96.00 215 ASN A N 1
ATOM 1780 C CA . ASN A 1 215 ? -2.151 14.851 -0.683 1.00 96.00 215 ASN A CA 1
ATOM 1781 C C . ASN A 1 215 ? -2.322 14.514 -2.168 1.00 96.00 215 ASN A C 1
ATOM 1783 O O . ASN A 1 215 ? -3.392 14.748 -2.734 1.00 96.00 215 ASN A O 1
ATOM 1787 N N . LEU A 1 216 ? -1.292 13.930 -2.785 1.00 97.00 216 LEU A N 1
ATOM 1788 C CA . LEU A 1 216 ? -1.369 13.425 -4.147 1.00 97.00 216 LEU A CA 1
ATOM 1789 C C . LEU A 1 216 ? -2.430 12.321 -4.267 1.00 97.00 216 LEU A C 1
ATOM 1791 O O . LEU A 1 216 ? -3.319 12.433 -5.108 1.00 97.00 216 LEU A O 1
ATOM 1795 N N . LEU A 1 217 ? -2.388 11.303 -3.406 1.00 97.06 217 LEU A N 1
ATOM 1796 C CA . LEU A 1 217 ? -3.360 10.205 -3.410 1.00 97.06 217 LEU A CA 1
ATOM 1797 C C . LEU A 1 217 ? -4.791 10.722 -3.216 1.00 97.06 217 LEU A C 1
ATOM 1799 O O . LEU A 1 217 ? -5.676 10.395 -3.996 1.00 97.06 217 LEU A O 1
ATOM 1803 N N . ILE A 1 218 ? -5.014 11.602 -2.236 1.00 95.88 218 ILE A N 1
ATOM 1804 C CA . ILE A 1 218 ? -6.323 12.215 -1.958 1.00 95.88 218 ILE A CA 1
ATOM 1805 C C . ILE A 1 218 ? -6.867 13.005 -3.161 1.00 95.88 218 ILE A C 1
ATOM 1807 O O . ILE A 1 218 ? -8.077 13.009 -3.422 1.00 95.88 218 ILE A O 1
ATOM 1811 N N . LYS A 1 219 ? -5.983 13.715 -3.873 1.00 95.06 219 LYS A N 1
ATOM 1812 C CA . LYS A 1 219 ? -6.343 14.533 -5.035 1.00 95.06 219 LYS A CA 1
ATOM 1813 C C . LYS A 1 219 ? -6.851 13.674 -6.193 1.00 95.06 219 LYS A C 1
ATOM 1815 O O . LYS A 1 219 ? -7.809 14.079 -6.850 1.00 95.06 219 LYS A O 1
ATOM 1820 N N . TYR A 1 220 ? -6.202 12.539 -6.451 1.00 94.88 220 TYR A N 1
ATOM 1821 C CA . TYR A 1 220 ? -6.527 11.670 -7.585 1.00 94.88 220 TYR A CA 1
ATOM 1822 C C . TYR A 1 220 ? -7.494 10.534 -7.240 1.00 94.88 220 TYR A C 1
ATOM 1824 O O . TYR A 1 220 ? -8.065 9.952 -8.160 1.00 94.88 220 TYR A O 1
ATOM 1832 N N . ASP A 1 221 ? -7.751 10.264 -5.958 1.00 94.88 221 ASP A N 1
ATOM 1833 C CA . ASP A 1 221 ? -8.794 9.323 -5.564 1.00 94.88 221 ASP A CA 1
ATOM 1834 C C . ASP A 1 221 ? -10.193 9.870 -5.911 1.00 94.88 221 ASP A C 1
ATOM 1836 O O . ASP A 1 221 ? -10.647 10.923 -5.431 1.00 94.88 221 ASP A O 1
ATOM 1840 N N . THR A 1 222 ? -10.868 9.119 -6.780 1.00 92.31 222 THR A N 1
ATOM 1841 C CA . THR A 1 222 ? -12.187 9.427 -7.341 1.00 92.31 222 THR A CA 1
ATOM 1842 C C . THR A 1 222 ? -13.342 8.768 -6.588 1.00 92.31 222 THR A C 1
ATOM 1844 O O . THR A 1 222 ? -14.496 9.028 -6.937 1.00 92.31 222 THR A O 1
ATOM 1847 N N . ARG A 1 223 ? -13.055 7.958 -5.560 1.00 93.50 223 ARG A N 1
ATOM 1848 C CA . ARG A 1 223 ? -14.054 7.354 -4.669 1.00 93.50 223 ARG A CA 1
ATOM 1849 C C . ARG A 1 223 ? -14.810 8.414 -3.869 1.00 93.50 223 ARG A C 1
ATOM 1851 O O . ARG A 1 223 ? -14.437 9.595 -3.827 1.00 93.50 223 ARG A O 1
ATOM 1858 N N . ASP A 1 224 ? -15.894 7.982 -3.227 1.00 94.19 224 ASP A N 1
ATOM 1859 C CA . ASP A 1 224 ? -16.687 8.860 -2.378 1.00 94.19 224 ASP A CA 1
ATOM 1860 C C . ASP A 1 224 ? -15.824 9.454 -1.254 1.00 94.19 224 ASP A C 1
ATOM 1862 O O . ASP A 1 224 ? -15.032 8.777 -0.592 1.00 94.19 224 ASP A O 1
ATOM 1866 N N . LYS A 1 225 ? -15.971 10.762 -1.021 1.00 94.06 225 LYS A N 1
ATOM 1867 C CA . LYS A 1 225 ? -15.138 11.463 -0.039 1.00 94.06 225 LYS A CA 1
ATOM 1868 C C . LYS A 1 225 ? -15.429 11.012 1.394 1.00 94.06 225 LYS A C 1
ATOM 1870 O O . LYS A 1 225 ? -14.565 11.188 2.249 1.00 94.06 225 LYS A O 1
ATOM 1875 N N . ASN A 1 226 ? -16.606 10.448 1.686 1.00 93.19 226 ASN A N 1
ATOM 1876 C CA . ASN A 1 226 ? -16.888 9.874 3.002 1.00 93.19 226 ASN A CA 1
ATOM 1877 C C . ASN A 1 226 ? -16.200 8.520 3.172 1.00 93.19 226 ASN A C 1
ATOM 1879 O O . ASN A 1 226 ? -15.643 8.284 4.239 1.00 93.19 226 ASN A O 1
ATOM 1883 N N . GLU A 1 227 ? -16.183 7.673 2.139 1.00 94.69 227 GLU A N 1
ATOM 1884 C CA . GLU A 1 227 ? -15.448 6.399 2.156 1.00 94.69 227 GLU A CA 1
ATOM 1885 C C . GLU A 1 227 ? -13.961 6.631 2.445 1.00 94.69 227 GLU A C 1
ATOM 1887 O O . GLU A 1 227 ? -13.439 6.129 3.439 1.00 94.69 227 GLU A O 1
ATOM 1892 N N . MET A 1 228 ?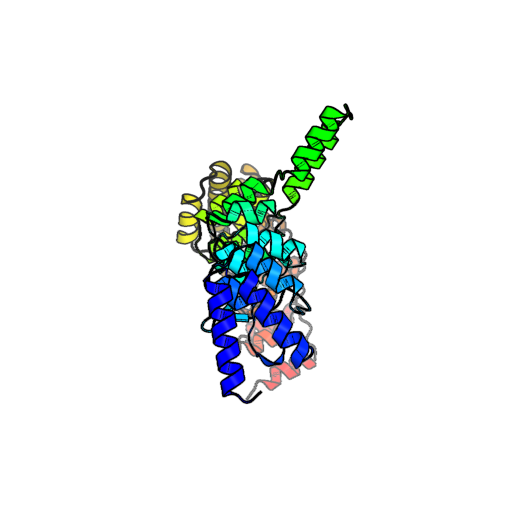 -13.313 7.506 1.671 1.00 95.81 228 MET A N 1
ATOM 1893 C CA . MET A 1 228 ? -11.915 7.883 1.903 1.00 95.81 228 MET A CA 1
ATOM 1894 C C . MET A 1 228 ? -11.708 8.513 3.291 1.00 95.81 228 MET A C 1
ATOM 1896 O O . MET A 1 228 ? -10.739 8.202 3.979 1.00 95.81 228 MET A O 1
ATOM 1900 N N . CYS A 1 229 ? -12.617 9.385 3.746 1.00 95.19 229 CYS A N 1
ATOM 1901 C CA . CYS A 1 229 ? -12.522 9.970 5.087 1.00 95.19 229 CYS A CA 1
ATOM 1902 C C . CYS A 1 229 ? -12.618 8.906 6.193 1.00 95.19 229 CYS A C 1
ATOM 1904 O O . CYS A 1 229 ? -11.979 9.058 7.234 1.00 95.19 229 CYS A O 1
ATOM 1906 N N . ASN A 1 230 ? -13.413 7.852 5.995 1.00 92.75 230 ASN A N 1
ATOM 1907 C CA . ASN A 1 230 ? -13.549 6.752 6.946 1.00 92.75 230 ASN A CA 1
ATOM 1908 C C . ASN A 1 230 ? -12.273 5.909 7.014 1.00 92.75 230 ASN A C 1
ATOM 1910 O O . ASN A 1 230 ? -11.836 5.591 8.117 1.00 92.75 230 ASN A O 1
ATOM 1914 N N . GLU A 1 231 ? -11.658 5.601 5.871 1.00 94.94 231 GLU A N 1
ATOM 1915 C CA . GLU A 1 231 ? -10.362 4.906 5.811 1.00 94.94 231 GLU A CA 1
ATOM 1916 C C . GLU A 1 231 ? -9.269 5.721 6.513 1.00 94.94 231 GLU A C 1
ATOM 1918 O O . GLU A 1 231 ? -8.635 5.242 7.451 1.00 94.94 231 GLU A O 1
ATOM 1923 N N . LEU A 1 232 ? -9.114 7.000 6.150 1.00 95.75 232 LEU A N 1
ATOM 1924 C CA . LEU A 1 232 ? -8.134 7.884 6.792 1.00 95.75 232 LEU A CA 1
ATOM 1925 C C . LEU A 1 232 ? -8.372 8.002 8.300 1.00 95.75 232 LEU A C 1
ATOM 1927 O O . LEU A 1 232 ? -7.424 7.996 9.083 1.00 95.75 232 LEU A O 1
ATOM 1931 N N . TYR A 1 233 ? -9.634 8.083 8.726 1.00 94.50 233 TYR A N 1
ATOM 1932 C CA . TYR A 1 233 ? -9.972 8.088 10.143 1.00 94.50 233 TYR A CA 1
ATOM 1933 C C . TYR A 1 233 ? -9.493 6.813 10.845 1.00 94.50 233 TYR A C 1
ATOM 1935 O O . TYR A 1 233 ? -8.853 6.927 11.887 1.00 94.50 233 TYR A O 1
ATOM 1943 N N . ARG A 1 234 ? -9.740 5.619 10.289 1.00 92.69 234 ARG A N 1
ATOM 1944 C CA . ARG A 1 234 ? -9.289 4.347 10.887 1.00 92.69 234 ARG A CA 1
ATOM 1945 C C . ARG A 1 234 ? -7.772 4.302 11.073 1.00 92.69 234 ARG A C 1
ATOM 1947 O O . ARG A 1 234 ? -7.308 3.933 12.151 1.00 92.69 234 ARG A O 1
ATOM 1954 N N . LEU A 1 235 ? -7.017 4.771 10.080 1.00 93.44 235 LEU A N 1
ATOM 1955 C CA . LEU A 1 235 ? -5.551 4.809 10.124 1.00 93.44 235 LEU A CA 1
ATOM 1956 C C . LEU A 1 235 ? -4.997 5.761 11.200 1.00 93.44 235 LEU A C 1
ATOM 1958 O O . LEU A 1 235 ? -3.921 5.528 11.758 1.00 93.44 235 LEU A O 1
ATOM 1962 N N . LEU A 1 236 ? -5.725 6.837 11.509 1.00 92.38 236 LEU A N 1
ATOM 1963 C CA . LEU A 1 236 ? -5.253 7.909 12.392 1.00 92.38 236 LEU A CA 1
ATOM 1964 C C . LEU A 1 236 ? -5.793 7.831 13.810 1.00 92.38 236 LEU A C 1
ATOM 1966 O O . LEU A 1 236 ? -5.133 8.295 14.735 1.00 92.38 236 LEU A O 1
ATOM 1970 N N . CYS A 1 237 ? -6.987 7.279 14.008 1.00 91.25 237 CYS A N 1
ATOM 1971 C CA . CYS A 1 237 ? -7.724 7.436 15.259 1.00 91.25 237 CYS A CA 1
ATOM 1972 C C . CYS A 1 237 ? -7.056 6.736 16.461 1.00 91.25 237 CYS A C 1
ATOM 1974 O O . CYS A 1 237 ? -7.440 6.990 17.607 1.00 91.25 237 CYS A O 1
ATOM 1976 N N . ASN A 1 238 ? -6.064 5.880 16.197 1.00 86.12 238 ASN A N 1
ATOM 1977 C CA . ASN A 1 238 ? -5.233 5.190 17.183 1.00 86.12 238 ASN A CA 1
ATOM 1978 C C . ASN A 1 238 ? -3.808 5.772 17.305 1.00 86.12 238 ASN A C 1
ATOM 1980 O O . ASN A 1 238 ? -3.011 5.255 18.086 1.00 86.12 238 ASN A O 1
ATOM 1984 N N . LYS A 1 239 ? -3.464 6.808 16.528 1.00 90.19 239 LYS A N 1
ATOM 1985 C CA . LYS A 1 239 ? -2.182 7.526 16.614 1.00 90.19 239 LYS A CA 1
ATOM 1986 C C . LYS A 1 239 ? -2.228 8.577 17.724 1.00 90.19 239 LYS A C 1
ATOM 1988 O O . LYS A 1 239 ? -3.308 8.954 18.173 1.00 90.19 239 LYS A O 1
ATOM 1993 N N . GLU A 1 240 ? -1.063 9.065 18.141 1.00 91.50 240 GLU A N 1
ATOM 1994 C CA . GLU A 1 240 ? -0.960 10.180 19.088 1.00 91.50 240 GLU A CA 1
ATOM 1995 C C . GLU A 1 240 ? -1.645 11.445 18.552 1.00 91.50 240 GLU A C 1
ATOM 1997 O O . GLU A 1 240 ? -1.644 11.704 17.347 1.00 91.50 240 GLU A O 1
ATOM 2002 N N . GLU A 1 241 ? -2.211 12.254 19.449 1.00 92.19 241 GLU A N 1
ATOM 2003 C CA . GLU A 1 241 ? -2.932 13.485 19.096 1.00 92.19 241 GLU A CA 1
ATOM 2004 C C . GLU A 1 241 ? -2.053 14.471 18.303 1.00 92.19 241 GLU A C 1
ATOM 2006 O O . GLU A 1 241 ? -2.514 15.096 17.349 1.00 92.19 241 GLU A O 1
ATOM 2011 N N . SER A 1 242 ? -0.763 14.563 18.639 1.00 91.62 242 SER A N 1
ATOM 2012 C CA . SER A 1 242 ? 0.230 15.366 17.912 1.00 91.62 242 SER A CA 1
ATOM 2013 C C . SER A 1 242 ? 0.318 14.971 16.431 1.00 91.62 242 SER A C 1
ATOM 2015 O O . SER A 1 242 ? 0.256 15.837 15.557 1.00 91.62 242 SER A O 1
ATOM 2017 N N . ILE A 1 243 ? 0.381 13.666 16.148 1.00 89.94 243 ILE A N 1
ATOM 2018 C CA . ILE A 1 243 ? 0.428 13.096 14.795 1.00 89.94 243 ILE A CA 1
ATOM 2019 C C . ILE A 1 243 ? -0.896 13.350 14.070 1.00 89.94 243 ILE A C 1
ATOM 2021 O O . ILE A 1 243 ? -0.896 13.766 12.912 1.00 89.94 243 ILE A O 1
ATOM 2025 N N . GLN A 1 244 ? -2.031 13.147 14.748 1.00 93.19 244 GLN A N 1
ATOM 2026 C CA . GLN A 1 244 ? -3.353 13.430 14.180 1.00 93.19 244 GLN A CA 1
ATOM 2027 C C . GLN A 1 244 ? -3.471 14.903 13.758 1.00 93.19 244 GLN A C 1
ATOM 2029 O O . GLN A 1 244 ? -3.879 15.198 12.634 1.00 93.19 244 GLN A O 1
ATOM 2034 N N . ASN A 1 245 ? -3.061 15.830 14.625 1.00 91.69 245 ASN A N 1
ATOM 2035 C CA . ASN A 1 245 ? -3.100 17.266 14.358 1.00 91.69 245 ASN A CA 1
ATOM 2036 C C . ASN A 1 245 ? -2.145 17.669 13.228 1.00 91.69 245 ASN A C 1
ATOM 2038 O O . ASN A 1 245 ? -2.530 18.440 12.345 1.00 91.69 245 ASN A O 1
ATOM 2042 N N . GLN A 1 246 ? -0.924 17.124 13.209 1.00 91.06 246 GLN A N 1
ATOM 2043 C CA . GLN A 1 246 ? 0.018 17.333 12.110 1.00 91.06 246 GLN A CA 1
ATOM 2044 C C . GLN A 1 246 ? -0.592 16.878 10.779 1.00 91.06 246 GLN A C 1
ATOM 2046 O O . GLN A 1 246 ? -0.588 17.635 9.808 1.00 91.06 246 GLN A O 1
ATOM 2051 N N . PHE A 1 247 ? -1.191 15.688 10.754 1.00 90.69 247 PHE A N 1
ATOM 2052 C CA . PHE A 1 247 ? -1.836 15.136 9.569 1.00 90.69 247 PHE A CA 1
ATOM 2053 C C . PHE A 1 247 ? -2.984 16.023 9.065 1.00 90.69 247 PHE A C 1
ATOM 2055 O O . PHE A 1 247 ? -2.994 16.429 7.902 1.00 90.69 247 PHE A O 1
ATOM 2062 N N . ILE A 1 248 ? -3.926 16.387 9.943 1.00 93.06 248 ILE A N 1
ATOM 2063 C CA . ILE A 1 248 ? -5.067 17.260 9.616 1.00 93.06 248 ILE A CA 1
ATOM 2064 C C . ILE A 1 248 ? -4.596 18.584 9.013 1.00 93.06 248 ILE A C 1
ATOM 2066 O O . ILE A 1 248 ? -5.202 19.100 8.071 1.00 93.06 248 ILE A O 1
ATOM 2070 N N . ASN A 1 249 ? -3.523 19.155 9.559 1.00 93.44 249 ASN A N 1
ATOM 2071 C CA . ASN A 1 249 ? -3.021 20.444 9.110 1.00 93.44 249 ASN A CA 1
ATOM 2072 C C . ASN A 1 249 ? -2.472 20.394 7.684 1.00 93.44 249 ASN A C 1
ATOM 2074 O O . ASN A 1 249 ? -2.656 21.371 6.955 1.00 93.44 249 ASN A O 1
ATOM 2078 N N . ILE A 1 250 ? -1.884 19.265 7.279 1.00 92.94 250 ILE A N 1
ATOM 2079 C CA . ILE A 1 250 ? -1.226 19.117 5.978 1.00 92.94 250 ILE A CA 1
ATOM 2080 C C . ILE A 1 250 ? -2.199 18.714 4.859 1.00 92.94 250 ILE A C 1
ATOM 2082 O O . ILE A 1 250 ? -1.918 18.997 3.691 1.00 92.94 250 ILE A O 1
ATOM 2086 N N . ILE A 1 251 ? -3.353 18.111 5.170 1.00 92.12 251 ILE A N 1
ATOM 2087 C CA . ILE A 1 251 ? -4.363 17.802 4.146 1.00 92.12 251 ILE A CA 1
ATOM 2088 C C . ILE A 1 251 ? -4.818 19.088 3.443 1.00 92.12 251 ILE A C 1
ATOM 2090 O O . ILE A 1 251 ? -5.377 19.996 4.061 1.00 92.12 251 ILE A O 1
ATOM 2094 N N . GLN A 1 252 ? -4.637 19.131 2.124 1.00 91.81 252 GLN A N 1
ATOM 2095 C CA . GLN A 1 252 ? -5.028 20.267 1.285 1.00 91.81 252 GLN A CA 1
ATOM 2096 C C . GLN A 1 252 ? -6.513 20.239 0.900 1.00 91.81 252 GLN A C 1
ATOM 2098 O O . GLN A 1 252 ? -7.117 21.283 0.657 1.00 91.81 252 GLN A O 1
ATOM 2103 N N . CYS A 1 253 ? -7.127 19.054 0.849 1.00 91.88 253 CYS A N 1
ATOM 2104 C CA . CYS A 1 253 ? -8.549 18.917 0.549 1.00 91.88 253 CYS A CA 1
ATOM 2105 C C . CYS A 1 253 ? -9.397 19.396 1.738 1.00 91.88 253 CYS A C 1
ATOM 2107 O O . CYS A 1 253 ? -9.539 18.688 2.738 1.00 91.88 253 CYS A O 1
ATOM 2109 N N . SER A 1 254 ? -9.980 20.591 1.617 1.00 91.38 254 SER A N 1
ATOM 2110 C CA . SER A 1 254 ? -10.763 21.236 2.681 1.00 91.38 254 SER A CA 1
ATOM 2111 C C . SER A 1 254 ? -11.939 20.385 3.165 1.00 91.38 254 SER A C 1
ATOM 2113 O O . SER A 1 254 ? -12.176 20.309 4.367 1.00 91.38 254 SER A O 1
ATOM 2115 N N . GLU A 1 255 ? -12.642 19.701 2.260 1.00 93.56 255 GLU A N 1
ATOM 2116 C CA . GLU A 1 255 ? -13.773 18.836 2.609 1.00 93.56 255 GLU A CA 1
ATOM 2117 C C . GLU A 1 255 ? -13.345 17.668 3.510 1.00 93.56 255 GLU A C 1
ATOM 2119 O O . GLU A 1 255 ? -13.943 17.449 4.564 1.00 93.56 255 GLU A O 1
ATOM 2124 N N . ILE A 1 256 ? -12.289 16.941 3.127 1.00 93.31 256 ILE A N 1
ATOM 2125 C CA . ILE A 1 256 ? -11.763 15.814 3.912 1.00 93.31 256 ILE A CA 1
ATOM 2126 C C . ILE A 1 256 ? -11.213 16.315 5.239 1.00 93.31 256 ILE A C 1
ATOM 2128 O O . ILE A 1 256 ? -11.514 15.731 6.275 1.00 93.31 256 ILE A O 1
ATOM 2132 N N . LYS A 1 257 ? -10.465 17.424 5.218 1.00 94.88 257 LYS A N 1
ATOM 2133 C CA . LYS A 1 257 ? -9.932 18.060 6.424 1.00 94.88 257 LYS A CA 1
ATOM 2134 C C . LYS A 1 257 ? -11.048 18.363 7.424 1.00 94.88 257 LYS A C 1
ATOM 2136 O O . LYS A 1 257 ? -10.978 17.911 8.560 1.00 94.88 257 LYS A O 1
ATOM 2141 N N . LEU A 1 258 ? -12.114 19.042 6.992 1.00 93.38 258 LEU A N 1
ATOM 2142 C CA . LEU A 1 258 ? -13.255 19.382 7.849 1.00 93.38 258 LEU A CA 1
ATOM 2143 C C . LEU A 1 258 ? -13.966 18.138 8.400 1.00 93.38 258 LEU A C 1
ATOM 2145 O O . LEU A 1 258 ? -14.255 18.080 9.597 1.00 93.38 258 LEU A O 1
ATOM 2149 N N . LYS A 1 259 ? -14.238 17.137 7.551 1.00 95.06 259 LYS A N 1
ATOM 2150 C CA . LYS A 1 259 ? -14.901 15.891 7.974 1.00 95.06 259 LYS A CA 1
ATOM 2151 C C . LYS A 1 259 ? -14.054 15.110 8.978 1.00 95.06 259 LYS A C 1
ATOM 2153 O O . LYS A 1 259 ? -14.581 14.658 9.995 1.00 95.06 259 LYS A O 1
ATOM 2158 N N . LEU A 1 260 ? -12.754 14.994 8.726 1.00 94.38 260 LEU A N 1
ATOM 2159 C CA . LEU A 1 260 ? -11.826 14.263 9.579 1.00 94.38 260 LEU A CA 1
ATOM 2160 C C . LEU A 1 260 ? -11.623 14.965 10.927 1.00 94.38 260 LEU A C 1
ATOM 2162 O O . LEU A 1 260 ? -11.734 14.314 11.964 1.00 94.38 260 LEU A O 1
ATOM 2166 N N . SER A 1 261 ? -11.419 16.289 10.933 1.00 94.88 261 SER A N 1
ATOM 2167 C CA . SER A 1 261 ? -11.344 17.080 12.170 1.00 94.88 261 SER A CA 1
ATOM 2168 C C . SER A 1 261 ? -12.605 16.930 13.009 1.00 94.88 261 SER A C 1
ATOM 2170 O O . SER A 1 261 ? -12.520 16.701 14.215 1.00 94.88 261 SER A O 1
ATOM 2172 N N . LYS A 1 262 ? -13.784 17.000 12.375 1.00 95.25 262 LYS A N 1
ATOM 2173 C CA . LYS A 1 262 ? -15.056 16.784 13.066 1.00 95.25 262 LYS A CA 1
ATOM 2174 C C . LYS A 1 262 ? -15.129 15.380 13.667 1.00 95.25 262 LYS A C 1
ATOM 2176 O O . LYS A 1 262 ? -15.483 15.254 14.834 1.00 95.25 262 LYS A O 1
ATOM 2181 N N . LYS A 1 263 ? -14.758 14.338 12.913 1.00 95.19 263 LYS A N 1
ATOM 2182 C CA . LYS A 1 263 ? -14.773 12.956 13.413 1.00 95.19 263 LYS A CA 1
ATOM 2183 C C . LYS A 1 263 ? -13.846 12.740 14.608 1.00 95.19 263 LYS A C 1
ATOM 2185 O O . LYS A 1 263 ? -14.224 12.052 15.553 1.00 95.19 263 LYS A O 1
ATOM 2190 N N . LEU A 1 264 ? -12.648 13.314 14.585 1.00 94.69 264 LEU A N 1
ATOM 2191 C CA . LEU A 1 264 ? -11.702 13.201 15.697 1.00 94.69 264 LEU A CA 1
ATOM 2192 C C . LEU A 1 264 ? -12.199 13.959 16.936 1.00 94.69 264 LEU A C 1
ATOM 2194 O O . LEU A 1 264 ? -12.187 13.402 18.032 1.00 94.69 264 LEU A O 1
ATOM 2198 N N . TYR A 1 265 ? -12.754 15.160 16.750 1.00 94.94 265 TYR A N 1
ATOM 2199 C CA . TYR A 1 265 ? -13.398 15.915 17.827 1.00 94.94 265 TYR A CA 1
ATOM 2200 C C . TYR A 1 265 ? -14.592 15.162 18.438 1.00 94.94 265 TYR A C 1
ATOM 2202 O O . TYR A 1 265 ? -14.717 15.055 19.659 1.00 94.94 265 TYR A O 1
ATOM 2210 N N . ASP A 1 266 ? -15.468 14.611 17.591 1.00 95.75 266 ASP A N 1
ATOM 2211 C CA . ASP A 1 266 ? -16.614 13.804 18.015 1.00 95.75 266 ASP A CA 1
ATOM 2212 C C . ASP A 1 266 ? -16.149 12.597 18.836 1.00 95.75 266 ASP A C 1
ATOM 2214 O O . ASP A 1 266 ? -16.694 12.352 19.913 1.00 95.75 266 ASP A O 1
ATOM 2218 N N . LYS A 1 267 ? -15.107 11.890 18.376 1.00 95.12 267 LYS A N 1
ATOM 2219 C CA . LYS A 1 267 ? -14.509 10.755 19.090 1.00 95.12 267 LYS A CA 1
ATOM 2220 C C . LYS A 1 267 ? -14.069 11.147 20.497 1.00 95.12 267 LYS A C 1
ATOM 2222 O O . LYS A 1 267 ? -14.460 10.498 21.464 1.00 95.12 267 LYS A O 1
ATOM 2227 N N . GLU A 1 268 ? -13.277 12.210 20.617 1.00 94.75 268 GLU A N 1
ATOM 2228 C CA . GLU A 1 268 ? -12.750 12.686 21.898 1.00 94.75 268 GLU A CA 1
ATOM 2229 C C . GLU A 1 268 ? -13.885 13.088 22.851 1.00 94.75 268 GLU A C 1
ATOM 2231 O O . GLU A 1 268 ? -13.900 12.722 24.030 1.00 94.75 268 GLU A O 1
ATOM 2236 N N . LYS A 1 269 ? -14.889 13.800 22.333 1.00 97.12 269 LYS A N 1
ATOM 2237 C CA . LYS A 1 269 ? -16.052 14.228 23.110 1.00 97.12 269 LYS A CA 1
ATOM 2238 C C . LYS A 1 269 ? -16.903 13.054 23.580 1.00 97.12 269 LYS A C 1
ATOM 2240 O O . LYS A 1 269 ? -17.310 13.031 24.742 1.00 97.12 269 LYS A O 1
ATOM 2245 N N . ILE A 1 270 ? -17.157 12.081 22.707 1.00 97.38 270 ILE A N 1
ATOM 2246 C CA . ILE A 1 270 ? -17.859 10.842 23.051 1.00 97.38 270 ILE A CA 1
ATOM 2247 C C . ILE A 1 270 ? -17.086 10.096 24.141 1.00 97.38 270 ILE A C 1
ATOM 2249 O O . ILE A 1 270 ? -17.677 9.719 25.152 1.00 97.38 270 ILE A O 1
ATOM 2253 N N . LEU A 1 271 ? -15.767 9.957 23.989 1.00 96.25 271 LEU A N 1
ATOM 2254 C CA . LEU A 1 271 ? -14.911 9.274 24.955 1.00 96.25 271 LEU A CA 1
ATOM 2255 C C . LEU A 1 271 ? -14.969 9.940 26.338 1.00 96.25 271 LEU A C 1
ATOM 2257 O O . LEU A 1 271 ? -15.166 9.255 27.341 1.00 96.25 271 LEU A O 1
ATOM 2261 N N . LYS A 1 272 ? -14.902 11.277 26.400 1.00 97.50 272 LYS A N 1
ATOM 2262 C CA . LYS A 1 272 ? -15.063 12.040 27.652 1.00 97.50 272 LYS A CA 1
ATOM 2263 C C . LYS A 1 272 ? -16.424 11.799 28.311 1.00 97.50 272 LYS A C 1
ATOM 2265 O O . LYS A 1 272 ? -16.496 11.656 29.530 1.00 97.50 272 LYS A O 1
ATOM 2270 N N . LEU A 1 273 ? -17.506 11.734 27.530 1.00 98.38 273 LEU A N 1
ATOM 2271 C CA . LEU A 1 273 ? -18.852 11.459 28.050 1.00 98.38 273 LEU A CA 1
ATOM 2272 C C . LEU A 1 273 ? -18.996 10.022 28.573 1.00 98.38 273 LEU A C 1
ATOM 2274 O O . LEU A 1 273 ? -19.663 9.816 29.591 1.00 98.38 273 LEU A O 1
ATOM 2278 N N . ILE A 1 274 ? -18.362 9.053 27.903 1.00 97.81 274 ILE A N 1
ATOM 2279 C CA . ILE A 1 274 ? -18.313 7.649 28.328 1.00 97.81 274 ILE A CA 1
ATOM 2280 C C . ILE A 1 274 ? -17.540 7.524 29.644 1.00 97.81 274 ILE A C 1
ATOM 2282 O O . ILE A 1 274 ? -18.100 7.035 30.622 1.00 97.81 274 ILE A O 1
ATOM 2286 N N . ILE A 1 275 ? -16.300 8.024 29.699 1.00 97.44 275 ILE A N 1
ATOM 2287 C CA . ILE A 1 275 ? -15.438 7.956 30.893 1.00 97.44 275 ILE A CA 1
ATOM 2288 C C . ILE A 1 275 ? -16.075 8.702 32.072 1.00 97.44 275 ILE A C 1
ATOM 2290 O O . ILE A 1 275 ? -16.076 8.206 33.194 1.00 97.44 275 ILE A O 1
ATOM 2294 N N . GLY A 1 276 ? -16.713 9.848 31.816 1.00 98.06 276 GLY A N 1
ATOM 2295 C CA . GLY A 1 276 ? -17.490 10.579 32.819 1.00 98.06 276 GLY A CA 1
ATOM 2296 C C . GLY A 1 276 ? -18.795 9.892 33.247 1.00 98.06 276 GLY A C 1
ATOM 2297 O O . GLY A 1 276 ? -19.548 10.469 34.030 1.00 98.06 276 GLY A O 1
ATOM 2298 N N . ASN A 1 277 ? -19.101 8.697 32.721 1.00 98.25 277 ASN A N 1
ATOM 2299 C CA . ASN A 1 277 ? -20.302 7.904 33.002 1.00 98.25 277 ASN A CA 1
ATOM 2300 C C . ASN A 1 277 ? -21.617 8.694 32.802 1.00 98.25 277 ASN A C 1
ATOM 2302 O O . ASN A 1 277 ? -22.633 8.429 33.450 1.00 98.25 277 ASN A O 1
ATOM 2306 N N . ASN A 1 278 ? -21.620 9.683 31.900 1.00 97.88 278 ASN A N 1
ATOM 2307 C CA . ASN A 1 278 ? -22.727 10.620 31.721 1.00 97.88 278 ASN A CA 1
ATOM 2308 C C . ASN A 1 278 ? -23.694 10.147 30.628 1.00 97.88 278 ASN A C 1
ATOM 2310 O O . ASN A 1 278 ? -23.745 10.688 29.521 1.00 97.88 278 ASN A O 1
ATOM 2314 N N . VAL A 1 279 ? -24.478 9.117 30.955 1.00 98.44 279 VAL A N 1
ATOM 2315 C CA . VAL A 1 279 ? -25.364 8.429 30.001 1.00 98.44 279 VAL A CA 1
ATOM 2316 C C . VAL A 1 279 ? -26.343 9.386 29.316 1.00 98.44 279 VAL A C 1
ATOM 2318 O O . VAL A 1 279 ? -26.517 9.318 28.102 1.00 98.44 279 VAL A O 1
ATOM 2321 N N . LYS A 1 280 ? -26.973 10.299 30.070 1.00 98.44 280 LYS A N 1
ATOM 2322 C CA . LYS A 1 280 ? -27.970 11.234 29.523 1.00 98.44 280 LYS A CA 1
ATOM 2323 C C . LYS A 1 280 ? -27.341 12.173 28.494 1.00 98.44 280 LYS A C 1
ATOM 2325 O O . LYS A 1 280 ? -27.902 12.361 27.417 1.00 98.44 280 LYS A O 1
ATOM 2330 N N . ASN A 1 281 ? -26.173 12.739 28.801 1.00 98.44 281 ASN A N 1
ATOM 2331 C CA . ASN A 1 281 ? -25.505 13.645 27.871 1.00 98.44 281 ASN A CA 1
ATOM 2332 C C . ASN A 1 281 ? -24.947 12.903 26.656 1.00 98.44 281 ASN A C 1
ATOM 2334 O O . ASN A 1 281 ? -25.020 13.447 25.557 1.00 98.44 281 ASN A O 1
ATOM 2338 N N . LEU A 1 282 ? -24.466 11.666 26.821 1.00 98.44 282 LEU A N 1
ATOM 2339 C CA . LEU A 1 282 ? -24.052 10.829 25.696 1.00 98.44 282 LEU A CA 1
ATOM 2340 C C . LEU A 1 282 ? -25.227 10.515 24.759 1.00 98.44 282 LEU A C 1
ATOM 2342 O O . LEU A 1 282 ? -25.118 10.754 23.562 1.00 98.44 282 LEU A O 1
ATOM 2346 N N . GLN A 1 283 ? -26.372 10.075 25.289 1.00 98.44 283 GLN A N 1
ATOM 2347 C CA . GLN A 1 283 ? -27.582 9.826 24.489 1.00 98.44 283 GLN A CA 1
ATOM 2348 C C . GLN A 1 283 ? -28.053 11.089 23.760 1.00 98.44 283 GLN A C 1
ATOM 2350 O O . GLN A 1 283 ? -28.330 11.051 22.563 1.00 98.44 283 GLN A O 1
ATOM 2355 N N . ASN A 1 284 ? -28.088 12.229 24.457 1.00 98.44 284 ASN A N 1
ATOM 2356 C CA . ASN A 1 284 ? -28.421 13.511 23.840 1.00 98.44 284 ASN A CA 1
ATOM 2357 C C . ASN A 1 284 ? -27.440 13.869 22.714 1.00 98.44 284 ASN A C 1
ATOM 2359 O O . ASN A 1 284 ? -27.866 14.375 21.678 1.00 98.44 284 ASN A O 1
ATOM 2363 N N . TYR A 1 285 ? -26.143 13.606 22.902 1.00 98.12 285 TYR A N 1
ATOM 2364 C CA . TYR A 1 285 ? -25.118 13.853 21.889 1.00 98.12 285 TYR A CA 1
ATOM 2365 C C . TYR A 1 285 ? -25.314 12.975 20.650 1.00 98.12 285 TYR A C 1
ATOM 2367 O O . TYR A 1 285 ? -25.325 13.498 19.535 1.00 98.12 285 TYR A O 1
ATOM 2375 N N . ILE A 1 286 ? -25.513 11.671 20.862 1.00 97.06 286 ILE A N 1
ATOM 2376 C CA . ILE A 1 286 ? -25.777 10.661 19.830 1.00 97.06 286 ILE A CA 1
ATOM 2377 C C . ILE A 1 286 ? -26.988 11.073 18.991 1.00 97.06 286 ILE A C 1
ATOM 2379 O O . ILE A 1 286 ? -26.878 11.243 17.778 1.00 97.06 286 ILE A O 1
ATOM 2383 N N . ASN A 1 287 ? -28.113 11.358 19.651 1.00 97.31 287 ASN A N 1
ATOM 2384 C CA . ASN A 1 287 ? -29.366 11.716 18.988 1.00 97.31 287 ASN A CA 1
ATOM 2385 C C . ASN A 1 287 ? -29.268 13.045 18.231 1.00 97.31 287 ASN A C 1
ATOM 2387 O O . ASN A 1 287 ? -29.713 13.146 17.089 1.00 97.31 287 ASN A O 1
ATOM 2391 N N . LYS A 1 288 ? -28.670 14.072 18.852 1.00 97.88 288 LYS A N 1
ATOM 2392 C CA . LYS A 1 288 ? -28.544 15.407 18.249 1.00 97.88 288 LYS A CA 1
ATOM 2393 C C . LYS A 1 288 ? -27.661 15.393 17.003 1.00 97.88 288 LYS A C 1
ATOM 2395 O O . LYS A 1 288 ? -27.984 16.069 16.031 1.00 97.88 288 LYS A O 1
ATOM 2400 N N . ASN A 1 289 ? -26.548 14.661 17.040 1.00 96.19 289 ASN A N 1
ATOM 2401 C CA . ASN A 1 289 ? -25.572 14.647 15.948 1.00 96.19 289 ASN A CA 1
ATOM 2402 C C . ASN A 1 289 ? -25.778 13.492 14.961 1.00 96.19 289 ASN A C 1
ATOM 2404 O O . ASN A 1 289 ? -25.081 13.456 13.951 1.00 96.19 289 ASN A O 1
ATOM 2408 N N . LYS A 1 290 ? -26.735 12.590 15.228 1.00 95.81 290 LYS A N 1
ATOM 2409 C CA . LYS A 1 290 ? -27.007 11.381 14.435 1.00 95.81 290 LYS A CA 1
ATOM 2410 C C . LYS A 1 290 ? -25.751 10.524 14.235 1.00 95.81 290 LYS A C 1
ATOM 2412 O O . LYS A 1 290 ? -25.479 10.071 13.130 1.00 95.81 290 LYS A O 1
ATOM 2417 N N . VAL A 1 291 ? -24.976 10.354 15.303 1.00 94.19 291 VAL A N 1
ATOM 2418 C CA . VAL A 1 291 ? -23.741 9.555 15.301 1.00 94.19 291 VAL A CA 1
ATOM 2419 C C . VAL A 1 291 ? -24.019 8.168 15.864 1.00 94.19 291 VAL A C 1
ATOM 2421 O O . VAL A 1 291 ? -24.799 8.055 16.804 1.00 94.19 291 VAL A O 1
ATOM 2424 N N . GLN A 1 292 ? -23.377 7.128 15.338 1.00 93.50 292 GLN A N 1
ATOM 2425 C CA . GLN A 1 292 ? -23.386 5.795 15.946 1.00 93.50 292 GLN A CA 1
ATOM 2426 C C . GLN A 1 292 ? -22.016 5.519 16.561 1.00 93.50 292 GLN A C 1
ATOM 2428 O O . GLN A 1 292 ? -20.999 5.901 15.991 1.00 93.50 292 GLN A O 1
ATOM 2433 N N . LEU A 1 293 ? -21.954 4.867 17.728 1.00 94.94 293 LEU A N 1
ATOM 2434 C CA . LEU A 1 293 ? -20.660 4.606 18.381 1.00 94.94 293 LEU A CA 1
ATOM 2435 C C . LEU A 1 293 ? -19.757 3.704 17.526 1.00 94.94 293 LEU A C 1
ATOM 2437 O O . LEU A 1 293 ? -18.545 3.913 17.494 1.00 94.94 293 LEU A O 1
ATOM 2441 N N . ILE A 1 294 ? -20.351 2.773 16.776 1.00 92.06 294 ILE A N 1
ATOM 2442 C CA . ILE A 1 294 ? -19.631 1.873 15.867 1.00 92.06 294 ILE A CA 1
ATOM 2443 C C . ILE A 1 294 ? -18.840 2.606 14.768 1.00 92.06 294 ILE A C 1
ATOM 2445 O O . ILE A 1 294 ? -17.834 2.092 14.292 1.00 92.06 294 ILE A O 1
ATOM 2449 N N . ASP A 1 295 ? -19.227 3.836 14.410 1.00 90.38 295 ASP A N 1
ATOM 2450 C CA . ASP A 1 295 ? -18.525 4.636 13.395 1.00 90.38 295 ASP A CA 1
ATOM 2451 C C . ASP A 1 295 ? -17.172 5.185 13.882 1.00 90.38 295 ASP A C 1
ATOM 2453 O O . ASP A 1 295 ? -16.378 5.691 13.080 1.00 90.38 295 ASP A O 1
ATOM 2457 N N . TYR A 1 296 ? -16.928 5.133 15.197 1.00 91.06 296 TYR A N 1
ATOM 2458 C CA . TYR A 1 296 ? -15.775 5.747 15.864 1.00 91.06 296 TYR A CA 1
ATOM 2459 C C . TYR A 1 296 ? -14.894 4.738 16.604 1.00 91.06 296 TYR A C 1
ATOM 2461 O O . TYR A 1 296 ? -13.705 4.993 16.818 1.00 91.06 296 TYR A O 1
ATOM 2469 N N . PHE A 1 297 ? -15.470 3.608 17.013 1.00 90.00 297 PHE A N 1
ATOM 2470 C CA . PHE A 1 297 ? -14.803 2.617 17.846 1.00 90.00 297 PHE A CA 1
ATOM 2471 C C . PHE A 1 297 ? -14.939 1.240 17.214 1.00 90.00 297 PHE A C 1
ATOM 2473 O O . PHE A 1 297 ? -16.030 0.682 17.121 1.00 90.00 297 PHE A O 1
ATOM 2480 N N . ASP A 1 298 ? -13.802 0.709 16.782 1.00 80.06 298 ASP A N 1
ATOM 2481 C CA . ASP A 1 298 ? -13.702 -0.644 16.259 1.00 80.06 298 ASP A CA 1
ATOM 2482 C C . ASP A 1 298 ? -13.575 -1.651 17.413 1.00 80.06 298 ASP A C 1
ATOM 2484 O O . ASP A 1 298 ? -12.836 -1.416 18.374 1.00 80.06 298 ASP A O 1
ATOM 2488 N N . LYS A 1 299 ? -14.287 -2.775 17.305 1.00 75.00 299 LYS A N 1
ATOM 2489 C CA . LYS A 1 299 ? -14.336 -3.840 18.319 1.00 75.00 299 LYS A CA 1
ATOM 2490 C C . LYS A 1 299 ? -12.994 -4.556 18.470 1.00 75.00 299 LYS A C 1
ATOM 2492 O O . LYS A 1 299 ? -12.685 -5.047 19.548 1.00 75.00 299 LYS A O 1
ATOM 2497 N N . THR A 1 300 ? -12.200 -4.634 17.404 1.00 66.31 300 THR A N 1
ATOM 2498 C CA . THR A 1 300 ? -10.977 -5.458 17.361 1.00 66.31 300 THR A CA 1
ATOM 2499 C C . THR A 1 300 ? -9.710 -4.703 17.760 1.00 66.31 300 THR A C 1
ATOM 2501 O O . THR A 1 300 ? -8.620 -5.273 17.759 1.00 66.31 300 THR A O 1
ATOM 2504 N N . ASN A 1 301 ? -9.821 -3.415 18.084 1.00 63.25 301 ASN A N 1
ATOM 2505 C CA . ASN A 1 301 ? -8.672 -2.540 18.288 1.00 63.25 301 ASN A CA 1
ATOM 2506 C C . ASN A 1 301 ? -8.390 -2.251 19.770 1.00 63.25 301 ASN A C 1
ATOM 2508 O O . ASN A 1 301 ? -9.166 -2.579 20.664 1.00 63.25 301 ASN A O 1
ATOM 2512 N N . LYS A 1 302 ? -7.275 -1.552 20.036 1.00 70.75 302 LYS A N 1
ATOM 2513 C CA . LYS A 1 302 ? -6.852 -1.069 21.373 1.00 70.75 302 LYS A CA 1
ATOM 2514 C C . LYS A 1 302 ? -7.91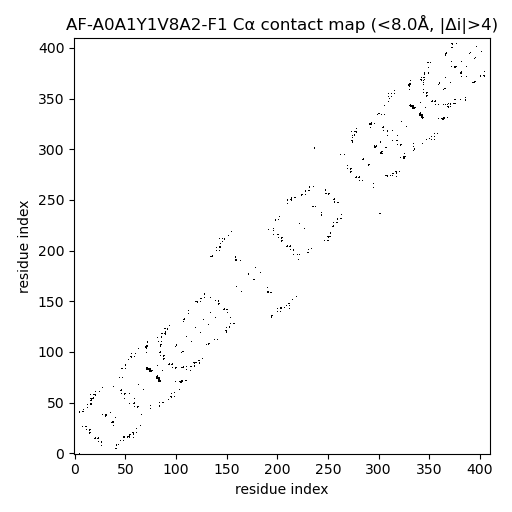2 -0.248 22.132 1.00 70.75 302 LYS A C 1
ATOM 2516 O O . LYS A 1 302 ? -7.687 0.115 23.282 1.00 70.75 302 LYS A O 1
ATOM 2521 N N . GLN A 1 303 ? -9.024 0.097 21.491 1.00 81.69 303 GLN A N 1
ATOM 2522 C CA . GLN A 1 303 ? -10.051 1.000 21.999 1.00 81.69 303 GLN A CA 1
ATOM 2523 C C . GLN A 1 303 ? -11.430 0.335 22.069 1.00 81.69 303 GLN A C 1
ATOM 2525 O O . GLN A 1 303 ? -12.444 0.983 21.813 1.00 81.69 303 GLN A O 1
ATOM 2530 N N . ASP A 1 304 ? -11.473 -0.949 22.433 1.00 92.62 304 ASP A N 1
ATOM 2531 C CA . ASP A 1 304 ? -12.725 -1.610 22.795 1.00 92.62 304 ASP A CA 1
ATOM 2532 C C . ASP A 1 304 ? -13.431 -0.826 23.926 1.00 92.62 304 ASP A C 1
ATOM 2534 O O . ASP A 1 304 ? -12.886 -0.617 25.019 1.00 92.62 304 ASP A O 1
ATOM 2538 N N . LEU A 1 305 ? -14.655 -0.361 23.652 1.00 95.50 305 LEU A N 1
ATOM 2539 C CA . LEU A 1 305 ? -15.413 0.471 24.587 1.00 95.50 305 LEU A CA 1
ATOM 2540 C C . LEU A 1 305 ? -15.910 -0.297 25.817 1.00 95.50 305 LEU A C 1
ATOM 2542 O O . LEU A 1 305 ? -16.083 0.318 26.870 1.00 95.50 305 LEU A O 1
ATOM 2546 N N . LEU A 1 306 ? -16.137 -1.610 25.722 1.00 96.31 306 LEU A N 1
ATOM 2547 C CA . LEU A 1 306 ? -16.492 -2.437 26.877 1.00 96.31 306 LEU A CA 1
ATOM 2548 C C . LEU A 1 306 ? -15.289 -2.640 27.790 1.00 96.31 306 LEU A C 1
ATOM 2550 O O . LEU A 1 306 ? -15.431 -2.475 29.002 1.00 96.31 306 LEU A O 1
ATOM 2554 N N . LYS A 1 307 ? -14.099 -2.883 27.231 1.00 95.75 307 LYS A N 1
ATOM 2555 C CA . LYS A 1 307 ? -12.842 -2.885 27.988 1.00 95.75 307 LYS A CA 1
ATOM 2556 C C . LYS A 1 307 ? -12.671 -1.564 28.737 1.00 95.75 307 LYS A C 1
ATOM 2558 O O . LYS A 1 307 ? -12.501 -1.568 29.954 1.00 95.75 307 LYS A O 1
ATOM 2563 N N . LEU A 1 308 ? -12.800 -0.439 28.030 1.00 95.88 308 LEU A N 1
ATOM 2564 C CA . LEU A 1 308 ? -12.732 0.895 28.632 1.00 95.88 308 LEU A CA 1
ATOM 2565 C C . LEU A 1 308 ? -13.768 1.069 29.756 1.00 95.88 308 LEU A C 1
ATOM 2567 O O . LEU A 1 308 ? -13.466 1.651 30.801 1.00 95.88 308 LEU A O 1
ATOM 2571 N N . ALA A 1 309 ? -14.988 0.570 29.552 1.00 97.44 309 ALA A N 1
ATOM 2572 C CA . ALA A 1 309 ? -16.055 0.665 30.537 1.00 97.44 309 ALA A CA 1
ATOM 2573 C C . ALA A 1 309 ? -15.774 -0.154 31.806 1.00 97.44 309 ALA A C 1
ATOM 2575 O O . ALA A 1 309 ? -16.088 0.297 32.910 1.00 97.44 309 ALA A O 1
ATOM 2576 N N . ILE A 1 310 ? -15.166 -1.332 31.657 1.00 97.62 310 ILE A N 1
ATOM 2577 C CA . ILE A 1 310 ? -14.727 -2.190 32.762 1.00 97.62 310 ILE A CA 1
ATOM 2578 C C . ILE A 1 310 ? -13.589 -1.513 33.535 1.00 97.62 310 ILE A C 1
ATOM 2580 O O . ILE A 1 310 ? -13.688 -1.383 34.760 1.00 97.62 310 ILE A O 1
ATOM 2584 N N . ASP A 1 311 ? -12.572 -1.012 32.824 1.00 96.50 311 ASP A N 1
ATOM 2585 C CA . ASP A 1 311 ? -11.420 -0.298 33.395 1.00 96.50 311 ASP A CA 1
ATOM 2586 C C . ASP A 1 311 ? -11.876 0.877 34.276 1.00 96.50 311 ASP A C 1
ATOM 2588 O O . ASP A 1 311 ? -11.462 1.015 35.429 1.00 96.50 311 ASP A O 1
ATOM 2592 N N . ASN A 1 312 ? -12.833 1.665 33.778 1.00 97.31 312 ASN A N 1
ATOM 2593 C CA . ASN A 1 312 ? -13.363 2.844 34.466 1.00 97.31 312 ASN A CA 1
ATOM 2594 C C . ASN A 1 312 ? -14.548 2.544 35.407 1.00 97.31 312 ASN A C 1
ATOM 2596 O O . ASN A 1 312 ? -15.165 3.470 35.933 1.00 97.31 312 ASN A O 1
ATOM 2600 N N . ASN A 1 313 ? -14.886 1.268 35.642 1.00 97.75 313 ASN A N 1
ATOM 2601 C CA . ASN A 1 313 ? -15.999 0.839 36.502 1.00 97.75 313 ASN A CA 1
ATOM 2602 C C . ASN A 1 313 ? -17.340 1.542 36.183 1.00 97.75 313 ASN A C 1
ATOM 2604 O O . ASN A 1 313 ? -18.079 1.948 37.086 1.00 97.75 313 ASN A O 1
ATOM 2608 N N . LEU A 1 314 ? -17.667 1.698 34.898 1.00 98.50 314 LEU A N 1
ATOM 2609 C CA . LEU A 1 314 ? -18.846 2.449 34.461 1.00 98.50 314 LEU A CA 1
ATOM 2610 C C . LEU A 1 314 ? -20.162 1.782 34.894 1.00 98.50 314 LEU A C 1
ATOM 2612 O O . LEU A 1 314 ? -20.232 0.594 35.231 1.00 98.50 314 LEU A O 1
ATOM 2616 N N . SER A 1 315 ? -21.247 2.560 34.912 1.00 98.50 315 SER A N 1
ATOM 2617 C CA . SER A 1 315 ? -22.566 2.055 35.313 1.00 98.50 315 SER A CA 1
ATOM 2618 C C . SER A 1 315 ? -23.101 1.009 34.330 1.00 98.50 315 SER A C 1
ATOM 2620 O O . SER A 1 315 ? -22.850 1.091 33.130 1.00 98.50 315 SER A O 1
ATOM 2622 N N . ASN A 1 316 ? -23.925 0.071 34.813 1.00 98.69 316 ASN A N 1
ATOM 2623 C CA . ASN A 1 316 ? -24.593 -0.913 33.945 1.00 98.69 316 ASN A CA 1
ATOM 2624 C C . ASN A 1 316 ? -25.398 -0.233 32.828 1.00 98.69 316 ASN A C 1
ATOM 2626 O O . ASN A 1 316 ? -25.459 -0.746 31.721 1.00 98.69 316 ASN A O 1
ATOM 2630 N N . ARG A 1 317 ? -25.975 0.948 33.094 1.00 98.62 317 ARG A N 1
ATOM 2631 C CA . ARG A 1 317 ? -26.715 1.726 32.092 1.00 98.62 317 ARG A CA 1
ATOM 2632 C C . ARG A 1 317 ? -25.809 2.255 30.973 1.00 98.62 317 ARG A C 1
ATOM 2634 O O . ARG A 1 317 ? -26.235 2.288 29.825 1.00 98.62 317 ARG A O 1
ATOM 2641 N N . MET A 1 318 ? -24.583 2.671 31.294 1.00 98.69 318 MET A N 1
ATOM 2642 C CA . MET A 1 318 ? -23.601 3.069 30.282 1.00 98.69 318 MET A CA 1
ATOM 2643 C C . MET A 1 318 ? -23.149 1.865 29.451 1.00 98.69 318 MET A C 1
ATOM 2645 O O . MET A 1 318 ? -23.122 1.944 28.229 1.00 98.69 318 MET A O 1
ATOM 2649 N N . ILE A 1 319 ? -22.860 0.739 30.106 1.00 98.56 319 ILE A N 1
ATOM 2650 C CA . ILE A 1 319 ? -22.464 -0.506 29.432 1.00 98.56 319 ILE A CA 1
ATOM 2651 C C . ILE A 1 319 ? -23.581 -0.995 28.504 1.00 98.56 319 ILE A C 1
ATOM 2653 O O . ILE A 1 319 ? -23.315 -1.323 27.355 1.00 98.56 319 ILE A O 1
ATOM 2657 N N . ASP A 1 320 ? -24.836 -0.971 28.960 1.00 98.31 320 ASP A N 1
ATOM 2658 C CA . ASP A 1 320 ? -26.005 -1.316 28.143 1.00 98.31 320 ASP A CA 1
ATOM 2659 C C . ASP A 1 320 ? -26.090 -0.469 26.869 1.00 98.31 320 ASP A C 1
ATOM 2661 O O . ASP A 1 320 ? -26.286 -0.992 25.774 1.00 98.31 320 ASP A O 1
ATOM 2665 N N . LEU A 1 321 ? -25.891 0.845 27.010 1.00 98.00 321 LEU A N 1
ATOM 2666 C CA . LEU A 1 321 ? -25.881 1.768 25.882 1.00 98.00 321 LEU A CA 1
ATOM 2667 C C . LEU A 1 321 ? -24.739 1.457 24.905 1.00 98.00 321 LEU A C 1
ATOM 2669 O O . LEU A 1 321 ? -24.969 1.470 23.699 1.00 98.00 321 LEU A O 1
ATOM 2673 N N . ILE A 1 322 ? -23.534 1.160 25.404 1.00 97.50 322 ILE A N 1
ATOM 2674 C CA . ILE A 1 322 ? -22.383 0.772 24.572 1.00 97.50 322 ILE A CA 1
ATOM 2675 C C . ILE A 1 322 ? -22.696 -0.511 23.793 1.00 97.50 322 ILE A C 1
ATOM 2677 O O . ILE A 1 322 ? -22.513 -0.534 22.578 1.00 97.50 322 ILE A O 1
ATOM 2681 N N . ILE A 1 323 ? -23.227 -1.547 24.456 1.00 96.44 323 ILE A N 1
ATOM 2682 C CA . ILE A 1 323 ? -23.602 -2.816 23.806 1.00 96.44 323 ILE A CA 1
ATOM 2683 C C . ILE A 1 323 ? -24.585 -2.559 22.656 1.00 96.44 323 ILE A C 1
ATOM 2685 O O . ILE A 1 323 ? -24.383 -3.053 21.546 1.00 96.44 323 ILE A O 1
ATOM 2689 N N . GLN A 1 324 ? -25.614 -1.743 22.906 1.00 95.12 324 GLN A N 1
ATOM 2690 C CA . GLN A 1 324 ? -26.647 -1.414 21.920 1.00 95.12 324 GLN A CA 1
ATOM 2691 C C . GLN A 1 324 ? -26.103 -0.611 20.730 1.00 95.12 324 GLN A C 1
ATOM 2693 O O . GLN A 1 324 ? -26.463 -0.897 19.592 1.00 95.12 324 GLN A O 1
ATOM 2698 N N . GLN A 1 325 ? -25.258 0.393 20.979 1.00 95.56 325 GLN A N 1
ATOM 2699 C CA . GLN A 1 325 ? -24.770 1.326 19.951 1.00 95.56 325 GLN A CA 1
ATOM 2700 C C . GLN A 1 325 ? -23.574 0.804 19.145 1.00 95.56 325 GLN A C 1
ATOM 2702 O O . GLN A 1 325 ? -23.312 1.307 18.055 1.00 95.56 325 GLN A O 1
ATOM 2707 N N . CYS A 1 326 ? -22.835 -0.172 19.675 1.00 94.00 326 CYS A N 1
ATOM 2708 C CA . CYS A 1 326 ? -21.723 -0.817 18.974 1.00 94.00 326 CYS A CA 1
ATOM 2709 C C . CYS A 1 326 ? -22.118 -2.145 18.315 1.00 94.00 326 CYS A C 1
ATOM 2711 O O . CYS A 1 326 ? -21.271 -2.799 17.709 1.00 94.00 326 CYS A O 1
ATOM 2713 N N . HIS A 1 327 ? -23.381 -2.566 18.439 1.00 92.50 327 HIS A N 1
ATOM 2714 C CA . HIS A 1 327 ? -23.912 -3.778 17.809 1.00 92.50 327 HIS A CA 1
ATOM 2715 C C . HIS A 1 327 ? -23.036 -5.020 18.046 1.00 92.50 327 HIS A C 1
ATOM 2717 O O . HIS A 1 327 ? -22.689 -5.725 17.098 1.00 92.50 327 HIS A O 1
ATOM 2723 N N . TYR A 1 328 ? -22.596 -5.264 19.285 1.00 92.81 328 TYR A N 1
ATOM 2724 C CA . TYR A 1 328 ? -21.851 -6.485 19.621 1.00 92.81 328 TYR A CA 1
ATOM 2725 C C . TYR A 1 328 ? -22.696 -7.720 19.271 1.00 92.81 328 TYR A C 1
ATOM 2727 O O . TYR A 1 328 ? -23.842 -7.813 19.703 1.00 92.81 328 TYR A O 1
ATOM 2735 N N . GLU A 1 329 ? -22.149 -8.634 18.460 1.00 91.06 329 GLU A N 1
ATOM 2736 C CA . GLU A 1 329 ? -22.867 -9.841 18.009 1.00 91.06 329 GLU A CA 1
ATOM 2737 C C . GLU A 1 329 ? -23.111 -10.796 19.177 1.00 91.06 329 GLU A C 1
ATOM 2739 O O . GLU A 1 329 ? -24.200 -11.338 19.345 1.00 91.06 329 GLU A O 1
ATOM 2744 N N . ASN A 1 330 ? -22.084 -10.956 20.007 1.00 95.50 330 ASN A N 1
ATOM 2745 C CA . ASN A 1 330 ? -22.109 -11.646 21.284 1.00 95.50 330 ASN A CA 1
ATOM 2746 C C . ASN A 1 330 ? -21.090 -10.979 22.228 1.00 95.50 330 ASN A C 1
ATOM 2748 O O . ASN A 1 330 ? -20.363 -10.060 21.838 1.00 95.50 330 ASN A O 1
ATOM 2752 N N . LEU A 1 331 ? -21.064 -11.426 23.483 1.00 97.06 331 LEU A N 1
ATOM 2753 C CA . LEU A 1 331 ? -20.126 -10.957 24.511 1.00 97.06 331 LEU A CA 1
ATOM 2754 C C . LEU A 1 331 ? -19.001 -11.977 24.779 1.00 97.06 331 LEU A C 1
ATOM 2756 O O . LEU A 1 331 ? -18.244 -11.828 25.739 1.00 97.06 331 LEU A O 1
ATOM 2760 N N . ASP A 1 332 ? -18.878 -12.974 23.900 1.00 97.19 332 ASP A N 1
ATOM 2761 C CA . ASP A 1 332 ? -17.972 -14.120 23.987 1.00 97.19 332 ASP A CA 1
ATOM 2762 C C . ASP A 1 332 ? -16.798 -13.913 23.028 1.00 97.19 332 ASP A C 1
ATOM 2764 O O . ASP A 1 332 ? -16.602 -14.640 22.054 1.00 97.19 332 ASP A O 1
ATOM 2768 N N . TYR A 1 333 ? -16.029 -12.856 23.275 1.00 95.50 333 TYR A N 1
ATOM 2769 C CA . TYR A 1 333 ? -14.910 -12.473 22.424 1.00 95.50 333 TYR A CA 1
ATOM 2770 C C . TYR A 1 333 ? -13.665 -12.133 23.244 1.00 95.50 333 TYR A C 1
ATOM 2772 O O . TYR A 1 333 ? -13.696 -12.008 24.475 1.00 95.50 333 TYR A O 1
ATOM 2780 N N . TYR A 1 334 ? -12.542 -12.020 22.539 1.00 94.06 334 TYR A N 1
ATOM 2781 C CA . TYR A 1 334 ? -11.257 -11.674 23.123 1.00 94.06 334 TYR A CA 1
ATOM 2782 C C . TYR A 1 334 ? -10.953 -10.187 22.938 1.00 94.06 334 TYR A C 1
ATOM 2784 O O . TYR A 1 334 ? -11.169 -9.625 21.867 1.00 94.06 334 TYR A O 1
ATOM 2792 N N . ILE A 1 335 ? -10.402 -9.572 23.976 1.00 94.06 335 ILE A N 1
ATOM 2793 C CA . ILE A 1 335 ? -9.828 -8.229 23.964 1.00 94.06 335 ILE A CA 1
ATOM 2794 C C . ILE A 1 335 ? -8.304 -8.319 24.037 1.00 94.06 335 ILE A C 1
ATOM 2796 O O . ILE A 1 335 ? -7.755 -9.256 24.615 1.00 94.06 335 ILE A O 1
ATOM 2800 N N . THR A 1 336 ? -7.608 -7.322 23.501 1.00 91.00 336 THR A N 1
ATOM 2801 C CA . THR A 1 336 ? -6.142 -7.265 23.568 1.00 91.00 336 THR A CA 1
ATOM 2802 C C . THR A 1 336 ? -5.678 -6.542 24.834 1.00 91.00 336 THR A C 1
ATOM 2804 O O . THR A 1 336 ? -6.052 -5.392 25.081 1.00 91.00 336 THR A O 1
ATOM 2807 N N . MET A 1 337 ? -4.820 -7.196 25.613 1.00 86.38 337 MET A N 1
ATOM 2808 C CA . MET A 1 337 ? -4.139 -6.668 26.795 1.00 86.38 337 MET A CA 1
ATOM 2809 C C . MET A 1 337 ? -2.636 -6.872 26.647 1.00 86.38 337 MET A C 1
ATOM 2811 O O . MET A 1 337 ? -2.183 -8.009 26.592 1.00 86.38 337 MET A O 1
ATOM 2815 N N . ASP A 1 338 ? -1.866 -5.787 26.544 1.00 86.69 338 ASP A N 1
ATOM 2816 C CA . ASP A 1 338 ? -0.398 -5.840 26.433 1.00 86.69 338 ASP A CA 1
ATOM 2817 C C . ASP A 1 338 ? 0.107 -6.801 25.337 1.00 86.69 338 ASP A C 1
ATOM 2819 O O . ASP A 1 338 ? 1.104 -7.498 25.483 1.00 86.69 338 ASP A O 1
ATOM 2823 N N . GLY A 1 339 ? -0.626 -6.861 24.218 1.00 88.00 339 GLY A N 1
ATOM 2824 C CA . GLY A 1 339 ? -0.342 -7.756 23.090 1.00 88.00 339 GLY A CA 1
ATOM 2825 C C . GLY A 1 339 ? -0.906 -9.176 23.228 1.00 88.00 339 GLY A C 1
ATOM 2826 O O . GLY A 1 339 ? -0.886 -9.921 22.254 1.00 88.00 339 GLY A O 1
ATOM 2827 N N . THR A 1 340 ? -1.462 -9.536 24.385 1.00 90.25 340 THR A N 1
ATOM 2828 C CA . THR A 1 340 ? -2.101 -10.835 24.636 1.00 90.25 340 THR A CA 1
ATOM 2829 C C . THR A 1 340 ? -3.604 -10.765 24.390 1.00 90.25 340 THR A C 1
ATOM 2831 O O . THR A 1 340 ? -4.268 -9.809 24.786 1.00 90.25 340 THR A O 1
ATOM 2834 N N . SER A 1 341 ? -4.147 -11.784 23.728 1.00 93.12 341 SER A N 1
ATOM 2835 C CA . SER A 1 341 ? -5.581 -11.924 23.475 1.00 93.12 341 SER A CA 1
ATOM 2836 C C . SER A 1 341 ? -6.261 -12.616 24.655 1.00 93.12 341 SER A C 1
ATOM 2838 O O . SER A 1 341 ? -5.917 -13.746 24.997 1.00 93.12 341 SER A O 1
ATOM 2840 N N . THR A 1 342 ? -7.250 -11.958 25.252 1.00 93.94 342 THR A N 1
ATOM 2841 C CA . THR A 1 342 ? -7.794 -12.326 26.561 1.00 93.94 342 THR A CA 1
ATOM 2842 C C . THR A 1 342 ? -9.328 -12.270 26.560 1.00 93.94 342 THR A C 1
ATOM 2844 O O . THR A 1 342 ? -9.879 -11.265 26.120 1.00 93.94 342 THR A O 1
ATOM 2847 N N . PRO A 1 343 ? -10.063 -13.287 27.056 1.00 96.38 343 PRO A N 1
ATOM 2848 C CA . PRO A 1 343 ? -11.531 -13.251 27.070 1.00 96.38 343 PRO A CA 1
ATOM 2849 C C . PRO A 1 343 ? -12.096 -12.073 27.886 1.00 96.38 343 PRO A C 1
ATOM 2851 O O . PRO A 1 343 ? -11.625 -11.804 28.995 1.00 96.38 343 PRO A O 1
ATOM 2854 N N . LEU A 1 344 ? -13.153 -11.412 27.393 1.00 96.94 344 LEU A N 1
ATOM 2855 C CA . LEU A 1 344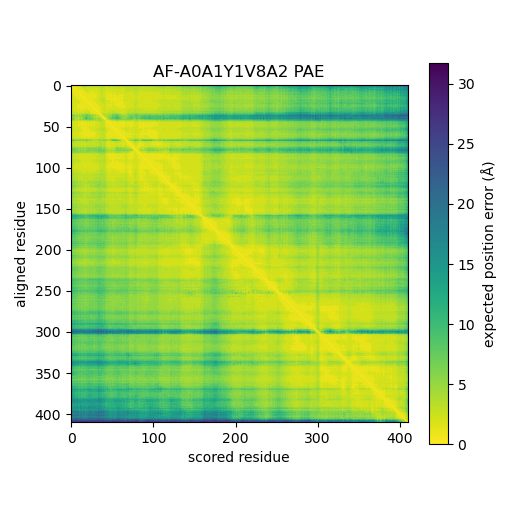 ? -13.758 -10.241 28.055 1.00 96.94 344 LEU A CA 1
ATOM 2856 C C . LEU A 1 344 ? -14.216 -10.531 29.499 1.00 96.94 344 LEU A C 1
ATOM 2858 O O . LEU A 1 344 ? -13.958 -9.744 30.416 1.00 96.94 344 LEU A O 1
ATOM 2862 N N . LEU A 1 345 ? -14.887 -11.666 29.728 1.00 97.50 345 LEU A N 1
ATOM 2863 C CA . LEU A 1 345 ? -15.349 -12.043 31.069 1.00 97.50 345 LEU A CA 1
ATOM 2864 C C . LEU A 1 345 ? -14.188 -12.356 32.016 1.00 97.50 345 LEU A C 1
ATOM 2866 O O . LEU A 1 345 ? -14.236 -11.953 33.180 1.00 97.50 345 LEU A O 1
ATOM 2870 N N . TYR A 1 346 ? -13.131 -13.004 31.516 1.00 97.12 346 TYR A N 1
ATOM 2871 C CA . TYR A 1 346 ? -11.908 -13.210 32.289 1.00 97.12 346 TYR A CA 1
ATOM 2872 C C . TYR A 1 346 ? -11.309 -11.869 32.728 1.00 97.12 346 TYR A C 1
ATOM 2874 O O . TYR A 1 346 ? -11.024 -11.674 33.909 1.00 97.12 346 TYR A O 1
ATOM 2882 N N . PHE A 1 347 ? -11.184 -10.918 31.801 1.00 96.94 347 PHE A N 1
ATOM 2883 C CA . PHE A 1 347 ? -10.681 -9.586 32.116 1.00 96.94 347 PHE A CA 1
ATOM 2884 C C . PHE A 1 347 ? -11.547 -8.876 33.167 1.00 96.94 347 PHE A C 1
ATOM 2886 O O . PHE A 1 347 ? -11.046 -8.259 34.103 1.00 96.94 347 PHE A O 1
ATOM 2893 N N . THR A 1 348 ? -12.868 -9.009 33.061 1.00 97.75 348 THR A N 1
ATOM 2894 C CA . THR A 1 348 ? -13.804 -8.392 34.008 1.00 97.75 348 THR A CA 1
ATOM 2895 C C . THR A 1 348 ? -13.630 -8.944 35.430 1.00 97.75 348 THR A C 1
ATOM 2897 O O . THR A 1 348 ? -13.593 -8.173 36.397 1.00 97.75 348 THR A O 1
ATOM 2900 N N . ILE A 1 349 ? -13.513 -10.270 35.580 1.00 97.44 349 ILE A N 1
ATOM 2901 C CA . ILE A 1 349 ? -13.371 -10.912 36.895 1.00 97.44 349 ILE A CA 1
ATOM 2902 C C . ILE A 1 349 ? -11.966 -10.733 37.479 1.00 97.44 349 ILE A C 1
ATOM 2904 O O . ILE A 1 349 ? -11.837 -10.547 38.689 1.00 97.44 349 ILE A O 1
ATOM 2908 N N . SER A 1 350 ? -10.921 -10.702 36.646 1.00 96.31 350 SER A N 1
ATOM 2909 C CA . SER A 1 350 ? -9.541 -10.477 37.096 1.00 96.31 350 SER A CA 1
ATOM 2910 C C . SER A 1 350 ? -9.359 -9.084 37.718 1.00 96.31 350 SER A C 1
ATOM 2912 O O . SER A 1 350 ? -8.613 -8.920 38.681 1.00 96.31 350 SER A O 1
ATOM 2914 N N . GLN A 1 351 ? -10.150 -8.106 37.263 1.00 96.06 351 GLN A N 1
ATOM 2915 C CA . GLN A 1 351 ? -10.247 -6.754 37.826 1.00 96.06 351 GLN A CA 1
ATOM 2916 C C . GLN A 1 351 ? -11.218 -6.641 39.022 1.00 96.06 351 GLN A C 1
ATOM 2918 O O . GLN A 1 351 ? -11.536 -5.535 39.474 1.00 96.06 351 GLN A O 1
ATOM 2923 N N . ASN A 1 352 ? -11.724 -7.769 39.540 1.00 96.38 352 ASN A N 1
ATOM 2924 C CA . ASN A 1 352 ? -12.718 -7.852 40.617 1.00 96.38 352 ASN A CA 1
ATOM 2925 C C . ASN A 1 352 ? -14.001 -7.030 40.341 1.00 96.38 352 ASN A C 1
ATOM 2927 O O . ASN A 1 352 ? -14.643 -6.530 41.272 1.00 96.38 352 ASN A O 1
ATOM 2931 N N . LYS A 1 353 ? -14.397 -6.859 39.068 1.00 97.75 353 LYS A N 1
ATOM 2932 C CA . LYS A 1 353 ? -15.574 -6.064 38.662 1.00 97.75 353 LYS A CA 1
ATOM 2933 C C . LYS A 1 353 ? -16.858 -6.902 38.652 1.00 97.75 353 LYS A C 1
ATOM 2935 O O . LYS A 1 353 ? -17.591 -6.921 37.668 1.00 97.75 353 LYS A O 1
ATOM 2940 N N . TYR A 1 354 ? -17.165 -7.550 39.774 1.00 97.62 354 TYR A N 1
ATOM 2941 C CA . TYR A 1 354 ? -18.294 -8.482 39.944 1.00 97.62 354 TYR A CA 1
ATOM 2942 C C . TYR A 1 354 ? -19.644 -7.948 39.435 1.00 97.62 354 TYR A C 1
ATOM 2944 O O . TYR A 1 354 ? -20.333 -8.614 38.674 1.00 97.62 354 TYR A O 1
ATOM 2952 N N . ARG A 1 355 ? -19.980 -6.687 39.748 1.00 98.00 355 ARG A N 1
ATOM 2953 C CA . ARG A 1 355 ? -21.216 -6.042 39.263 1.00 98.00 355 ARG A CA 1
ATOM 2954 C C . ARG A 1 355 ? -21.312 -6.019 37.734 1.00 98.00 355 ARG A C 1
ATOM 2956 O O . ARG A 1 355 ? -22.400 -6.175 37.185 1.00 98.00 355 ARG A O 1
ATOM 2963 N N . ILE A 1 356 ? -20.198 -5.729 37.061 1.00 98.56 356 ILE A N 1
ATOM 2964 C CA . ILE A 1 356 ? -20.149 -5.668 35.597 1.00 98.56 356 ILE A CA 1
ATOM 2965 C C . ILE A 1 356 ? -20.161 -7.088 35.032 1.00 98.56 356 ILE A C 1
ATOM 2967 O O . ILE A 1 356 ? -20.877 -7.340 34.072 1.00 98.56 356 ILE A O 1
ATOM 2971 N N . PHE A 1 357 ? -19.447 -8.016 35.669 1.00 98.38 357 PHE A N 1
ATOM 2972 C CA . PHE A 1 357 ? -19.440 -9.433 35.309 1.00 98.38 357 PHE A CA 1
ATOM 2973 C C . PHE A 1 357 ? -20.859 -10.022 35.286 1.00 98.38 357 PHE A C 1
ATOM 2975 O O . PHE A 1 357 ? -21.292 -10.528 34.253 1.00 98.38 357 PHE A O 1
ATOM 2982 N N . ASP A 1 358 ? -21.631 -9.842 36.362 1.00 98.44 358 ASP A N 1
ATOM 2983 C CA . ASP A 1 358 ? -23.034 -10.281 36.428 1.00 98.44 358 ASP A CA 1
ATOM 2984 C C . ASP A 1 358 ? -23.889 -9.639 35.345 1.00 98.44 358 ASP A C 1
ATOM 2986 O O . ASP A 1 358 ? -24.770 -10.269 34.758 1.00 98.44 358 ASP A O 1
ATOM 2990 N N . PHE A 1 359 ? -23.650 -8.352 35.091 1.00 98.50 359 PHE A N 1
ATOM 2991 C CA . PHE A 1 359 ? -24.388 -7.623 34.078 1.00 98.50 359 PHE A CA 1
ATOM 2992 C C . PHE A 1 359 ? -24.118 -8.179 32.675 1.00 98.50 359 PHE A C 1
ATOM 2994 O O . PHE A 1 359 ? -25.067 -8.343 31.912 1.00 98.50 359 PHE A O 1
ATOM 3001 N N . LEU A 1 360 ? -22.865 -8.508 32.349 1.00 98.25 360 LEU A N 1
ATOM 3002 C CA . LEU A 1 360 ? -22.493 -9.118 31.071 1.00 98.25 360 LEU A CA 1
ATOM 3003 C C . LEU A 1 360 ? -23.093 -10.525 30.924 1.00 98.25 360 LEU A C 1
ATOM 3005 O O . LEU A 1 360 ? -23.673 -10.817 29.881 1.00 98.25 360 LEU A O 1
ATOM 3009 N N . ILE A 1 361 ? -23.072 -11.354 31.976 1.00 97.88 361 ILE A N 1
ATOM 3010 C CA . ILE A 1 361 ? -23.747 -12.668 31.973 1.00 97.88 361 ILE A CA 1
ATOM 3011 C C . ILE A 1 361 ? -25.249 -12.505 31.737 1.00 97.88 361 ILE A C 1
ATOM 3013 O O . ILE A 1 361 ? -25.827 -13.167 30.879 1.00 97.88 361 ILE A O 1
ATOM 3017 N N . LYS A 1 362 ? -25.895 -11.558 32.428 1.00 98.06 362 LYS A N 1
ATOM 3018 C CA . LYS A 1 362 ? -27.318 -11.248 32.219 1.00 98.06 362 LYS A CA 1
ATOM 3019 C C . LYS A 1 362 ? -27.616 -10.786 30.786 1.00 98.06 362 LYS A C 1
ATOM 3021 O O . LYS A 1 362 ? -28.744 -10.933 30.319 1.00 98.06 362 LYS A O 1
ATOM 3026 N N . LYS A 1 363 ? -26.629 -10.209 30.098 1.00 98.00 363 LYS A N 1
ATOM 3027 C CA . LYS A 1 363 ? -26.702 -9.820 28.684 1.00 98.00 363 LYS A CA 1
ATOM 3028 C C . LYS A 1 363 ? -26.339 -10.946 27.711 1.00 98.00 363 LYS A C 1
ATOM 3030 O O . LYS A 1 363 ? -26.352 -10.702 26.511 1.00 98.00 363 LYS A O 1
ATOM 3035 N N . GLY A 1 364 ? -26.100 -12.158 28.210 1.00 97.25 364 GLY A N 1
ATOM 3036 C CA . GLY A 1 364 ? -25.885 -13.357 27.406 1.00 97.25 364 GLY A CA 1
ATOM 3037 C C . GLY A 1 364 ? -24.424 -13.767 27.243 1.00 97.25 364 GLY A C 1
ATOM 3038 O O . GLY A 1 364 ? -24.160 -14.633 26.421 1.00 97.25 364 GLY A O 1
ATOM 3039 N N . ALA A 1 365 ? -23.484 -13.174 27.989 1.00 97.88 365 ALA A N 1
ATOM 3040 C CA . ALA A 1 365 ? -22.100 -13.644 27.990 1.00 97.88 365 ALA A CA 1
ATOM 3041 C C . ALA A 1 365 ? -22.002 -15.048 28.613 1.00 97.88 365 ALA A C 1
ATOM 3043 O O . ALA A 1 365 ? -22.511 -15.288 29.713 1.00 97.88 365 ALA A O 1
ATOM 3044 N N . ASN A 1 366 ? -21.329 -15.965 27.929 1.00 97.75 366 ASN A N 1
ATOM 3045 C CA . ASN A 1 366 ? -21.111 -17.331 28.366 1.00 97.75 366 ASN A CA 1
ATOM 3046 C C . ASN A 1 366 ? -19.982 -17.390 29.401 1.00 97.75 366 ASN A C 1
ATOM 3048 O O . ASN A 1 366 ? -18.806 -17.208 29.086 1.00 97.75 366 ASN A O 1
ATOM 3052 N N . ILE A 1 367 ? -20.332 -17.720 30.645 1.00 97.12 367 ILE A N 1
ATOM 3053 C CA . ILE A 1 367 ? -19.375 -17.818 31.752 1.00 97.12 367 ILE A CA 1
ATOM 3054 C C . ILE A 1 367 ? -18.271 -18.867 31.523 1.00 97.12 367 ILE A C 1
ATOM 3056 O O . ILE A 1 367 ? -17.180 -18.746 32.077 1.00 97.12 367 ILE A O 1
ATOM 3060 N N . ASN A 1 368 ? -18.526 -19.871 30.682 1.00 95.75 368 ASN A N 1
ATOM 3061 C CA . ASN A 1 368 ? -17.576 -20.936 30.365 1.00 95.75 368 ASN A CA 1
ATOM 3062 C C . ASN A 1 368 ? -16.681 -20.592 29.155 1.00 95.75 368 ASN A C 1
ATOM 3064 O O . ASN A 1 368 ? -15.811 -21.381 28.785 1.00 95.75 368 ASN A O 1
ATOM 3068 N N . PHE A 1 369 ? -16.854 -19.420 28.531 1.00 96.44 369 PHE A N 1
ATOM 3069 C CA . PHE A 1 369 ? -16.038 -18.999 27.394 1.00 96.44 369 PHE A CA 1
ATOM 3070 C C . PHE A 1 369 ? -14.585 -18.701 27.805 1.00 96.44 369 PHE A C 1
ATOM 3072 O O . PHE A 1 369 ? -14.312 -17.954 28.746 1.00 96.44 369 PHE A O 1
ATOM 3079 N N . GLY A 1 370 ? -13.628 -19.262 27.059 1.00 93.69 370 GLY A N 1
ATOM 3080 C CA . GLY A 1 370 ? -12.214 -18.896 27.156 1.00 93.69 370 GLY A CA 1
ATOM 3081 C C . GLY A 1 370 ? -11.465 -19.394 28.399 1.00 93.69 370 GLY A C 1
ATOM 3082 O O . GLY A 1 370 ? -10.422 -18.829 28.717 1.00 93.69 370 GLY A O 1
ATOM 3083 N N . ASN A 1 371 ? -11.953 -20.434 29.090 1.00 92.81 371 ASN A N 1
ATOM 3084 C CA . ASN A 1 371 ? -11.284 -21.075 30.237 1.00 92.81 371 ASN A CA 1
ATOM 3085 C C . ASN A 1 371 ? -10.861 -20.091 31.347 1.00 92.81 371 ASN A C 1
ATOM 3087 O O . ASN A 1 371 ? -9.713 -20.096 31.799 1.00 92.81 371 ASN A O 1
ATOM 3091 N N . ILE A 1 372 ? -11.798 -19.255 31.811 1.00 95.25 372 ILE A N 1
ATOM 3092 C CA . ILE A 1 372 ? -11.566 -18.189 32.806 1.00 95.25 372 ILE A CA 1
ATOM 3093 C C . ILE A 1 372 ? -10.740 -18.672 34.010 1.00 95.25 372 ILE A C 1
ATOM 3095 O O . ILE A 1 372 ? -9.811 -17.985 34.434 1.00 95.25 372 ILE A O 1
ATOM 3099 N N . LEU A 1 373 ? -11.048 -19.857 34.548 1.00 94.12 373 LEU A N 1
ATOM 3100 C CA . LEU A 1 373 ? -10.367 -20.406 35.723 1.00 94.12 373 LEU A CA 1
ATOM 3101 C C . LEU A 1 373 ? -8.875 -20.687 35.474 1.00 94.12 373 LEU A C 1
ATOM 3103 O O . LEU A 1 373 ? -8.040 -20.395 36.329 1.00 94.12 373 LEU A O 1
ATOM 3107 N N . VAL A 1 374 ? -8.545 -21.234 34.300 1.00 92.38 374 VAL A N 1
ATOM 3108 C CA . VAL A 1 374 ? -7.166 -21.567 33.912 1.00 92.38 374 VAL A CA 1
ATOM 3109 C C . VAL A 1 374 ? -6.359 -20.291 33.749 1.00 92.38 374 VAL A C 1
ATOM 3111 O O . VAL A 1 374 ? -5.269 -20.198 34.306 1.00 92.38 374 VAL A O 1
ATOM 3114 N N . ASN A 1 375 ? -6.923 -19.286 33.077 1.00 93.19 375 ASN A N 1
ATOM 3115 C CA . ASN A 1 375 ? -6.266 -17.992 32.896 1.00 93.19 375 ASN A CA 1
ATOM 3116 C C . ASN A 1 375 ? -6.030 -17.298 34.247 1.00 93.19 375 ASN A C 1
ATOM 3118 O O . ASN A 1 375 ? -4.934 -16.814 34.507 1.00 93.19 375 ASN A O 1
ATOM 3122 N N . LEU A 1 376 ? -7.012 -17.330 35.163 1.00 94.75 376 LEU A N 1
ATOM 3123 C CA . LEU A 1 376 ? -6.846 -16.758 36.508 1.00 94.75 376 LEU A CA 1
ATOM 3124 C C . LEU A 1 376 ? -5.731 -17.461 37.281 1.00 94.75 376 LEU A C 1
ATOM 3126 O O . LEU A 1 376 ? -4.979 -16.808 38.000 1.00 94.75 376 LEU A O 1
ATOM 3130 N N . ASN A 1 377 ? -5.613 -18.783 37.156 1.00 93.62 377 ASN A N 1
ATOM 3131 C CA . ASN A 1 377 ? -4.533 -19.526 37.795 1.00 93.62 377 ASN A CA 1
ATOM 3132 C C . ASN A 1 377 ? -3.174 -19.235 37.141 1.00 93.62 377 ASN A C 1
ATOM 3134 O O . ASN A 1 377 ? -2.167 -19.082 37.832 1.00 93.62 377 ASN A O 1
ATOM 3138 N N . PHE A 1 378 ? -3.131 -19.134 35.811 1.00 91.94 378 PHE A N 1
ATOM 3139 C CA . PHE A 1 378 ? -1.922 -18.814 35.056 1.00 91.94 378 PHE A CA 1
ATOM 3140 C C . PHE A 1 378 ? -1.361 -17.434 35.436 1.00 91.94 378 PHE A C 1
ATOM 3142 O O . PHE A 1 378 ? -0.166 -17.326 35.706 1.00 91.94 378 PHE A O 1
ATOM 3149 N N . ASP A 1 379 ? -2.226 -16.441 35.628 1.00 93.56 379 ASP A N 1
ATOM 3150 C CA . ASP A 1 379 ? -1.828 -15.081 36.016 1.00 93.56 379 ASP A CA 1
ATOM 3151 C C . ASP A 1 379 ? -1.710 -14.880 37.543 1.00 93.56 379 ASP A C 1
ATOM 3153 O O . ASP A 1 379 ? -1.477 -13.769 38.012 1.00 93.56 379 ASP A O 1
ATOM 3157 N N . ASN A 1 380 ? -1.857 -15.945 38.347 1.00 93.94 380 ASN A N 1
ATOM 3158 C CA . ASN A 1 380 ? -1.860 -15.904 39.821 1.00 93.94 380 ASN A CA 1
ATOM 3159 C C . ASN A 1 380 ? -2.954 -14.987 40.423 1.00 93.94 380 ASN A C 1
ATOM 3161 O O . ASN A 1 380 ? -2.808 -14.448 41.519 1.00 93.94 380 ASN A O 1
ATOM 3165 N N . LEU A 1 381 ? -4.079 -14.833 39.720 1.00 95.62 381 LEU A N 1
ATOM 3166 C CA . LEU A 1 381 ? -5.251 -14.043 40.122 1.00 95.62 381 LEU A CA 1
ATOM 3167 C C . LEU A 1 381 ? -6.412 -14.907 40.652 1.00 95.62 381 LEU A C 1
ATOM 3169 O O . LEU A 1 381 ? -7.451 -14.382 41.077 1.00 95.62 381 LEU A O 1
ATOM 3173 N N . LEU A 1 382 ? -6.251 -16.235 40.655 1.00 94.81 382 LEU A N 1
ATOM 3174 C CA . LEU A 1 382 ? -7.211 -17.170 41.235 1.00 94.81 382 LEU A CA 1
ATOM 3175 C C . LEU A 1 382 ? -7.117 -17.173 42.768 1.00 94.81 382 LEU A C 1
ATOM 3177 O O . LEU A 1 382 ? -6.409 -17.969 43.376 1.00 94.81 382 LEU A O 1
ATOM 3181 N N . ASN A 1 383 ? -7.869 -16.278 43.403 1.00 92.94 383 ASN A N 1
ATOM 3182 C CA . ASN A 1 383 ? -8.043 -16.247 44.855 1.00 92.94 383 ASN A CA 1
ATOM 3183 C C . ASN A 1 383 ? -9.393 -16.861 45.278 1.00 92.94 383 ASN A C 1
ATOM 3185 O O . ASN A 1 383 ? -10.280 -17.100 44.456 1.00 92.94 383 ASN A O 1
ATOM 3189 N N . SER A 1 384 ? -9.569 -17.086 46.585 1.00 94.50 384 SER A N 1
ATOM 3190 C CA . SER A 1 384 ? -10.790 -17.686 47.148 1.00 94.50 384 SER A CA 1
ATOM 3191 C C . SER A 1 384 ? -12.059 -16.898 46.816 1.00 94.50 384 SER A C 1
ATOM 3193 O O . SER A 1 384 ? -13.123 -17.493 46.645 1.00 94.50 384 SER A O 1
ATOM 3195 N N . LYS A 1 385 ? -11.955 -15.572 46.681 1.00 95.81 385 LYS A N 1
ATOM 3196 C CA . LYS A 1 385 ? -13.074 -14.696 46.334 1.00 95.81 385 LYS A CA 1
ATOM 3197 C C . LYS A 1 385 ? -13.512 -14.912 44.886 1.00 95.81 385 LYS A C 1
ATOM 3199 O O . LYS A 1 385 ? -14.690 -15.165 44.661 1.00 95.81 385 LYS A O 1
ATOM 3204 N N . ASN A 1 386 ? -12.579 -14.880 43.935 1.00 94.69 386 ASN A N 1
ATOM 3205 C CA . ASN A 1 386 ? -12.856 -15.114 42.514 1.00 94.69 386 ASN A CA 1
ATOM 3206 C C . ASN A 1 386 ? -13.358 -16.536 42.262 1.00 94.69 386 ASN A C 1
ATOM 3208 O O . ASN A 1 386 ? -14.353 -16.711 41.564 1.00 94.69 386 ASN A O 1
ATOM 3212 N N . LEU A 1 387 ? -12.737 -17.538 42.893 1.00 94.38 387 LEU A N 1
ATOM 3213 C CA . LEU A 1 387 ? -13.188 -18.924 42.799 1.00 94.38 387 LEU A CA 1
ATOM 3214 C C . LEU A 1 387 ? -14.625 -19.074 43.309 1.00 94.38 387 LEU A C 1
ATOM 3216 O O . LEU A 1 387 ? -15.489 -19.544 42.576 1.00 94.38 387 LEU A O 1
ATOM 3220 N N . LYS A 1 388 ? -14.907 -18.620 44.538 1.00 95.44 388 LYS A N 1
ATOM 3221 C CA . LYS A 1 388 ? -16.259 -18.683 45.113 1.00 95.44 388 LYS A CA 1
ATOM 3222 C C . LYS A 1 388 ? -17.279 -17.970 44.227 1.00 95.44 388 LYS A C 1
ATOM 3224 O O . LYS A 1 388 ? -18.398 -18.448 44.077 1.00 95.44 388 LYS A O 1
ATOM 3229 N N . TYR A 1 389 ? -16.890 -16.840 43.642 1.00 96.12 389 TYR A N 1
ATOM 3230 C CA . TYR A 1 389 ? -17.756 -16.075 42.759 1.00 96.12 389 TYR A CA 1
ATOM 3231 C C . TYR A 1 389 ? -18.141 -16.850 41.497 1.00 96.12 389 TYR A C 1
ATOM 3233 O O . TYR A 1 389 ? -19.325 -16.946 41.178 1.00 96.12 389 TYR A O 1
ATOM 3241 N N . LEU A 1 390 ? -17.157 -17.437 40.809 1.00 96.06 390 LEU A N 1
ATOM 3242 C CA . LEU A 1 390 ? -17.383 -18.224 39.596 1.00 96.06 390 LEU A CA 1
ATOM 3243 C C . LEU A 1 390 ? -18.274 -19.439 39.876 1.00 96.06 390 LEU A C 1
ATOM 3245 O O . LEU A 1 390 ? -19.250 -19.654 39.163 1.00 96.06 390 LEU A O 1
ATOM 3249 N N . LEU A 1 391 ? -18.004 -20.177 40.957 1.00 94.25 391 LEU A N 1
ATOM 3250 C CA . LEU A 1 391 ? -18.798 -21.354 41.331 1.00 94.25 391 LEU A CA 1
ATOM 3251 C C . LEU A 1 391 ? -20.257 -21.005 41.640 1.00 94.25 391 LEU A C 1
ATOM 3253 O O . LEU A 1 391 ? -21.163 -21.735 41.252 1.00 94.25 391 LEU A O 1
ATOM 3257 N N . ASN A 1 392 ? -20.496 -19.858 42.275 1.00 95.88 392 ASN A N 1
ATOM 3258 C CA . ASN A 1 392 ? -21.850 -19.375 42.543 1.00 95.88 392 ASN A CA 1
ATOM 3259 C C . ASN A 1 392 ? -22.561 -18.822 41.296 1.00 95.88 392 ASN A C 1
ATOM 3261 O O . ASN A 1 392 ? -23.767 -18.592 41.340 1.00 95.88 392 ASN A O 1
ATOM 3265 N N . SER A 1 393 ? -21.829 -18.592 40.205 1.00 94.00 393 SER A N 1
ATOM 3266 C CA . SER A 1 393 ? -22.343 -18.025 38.953 1.00 94.00 393 SER A CA 1
ATOM 3267 C C . SER A 1 393 ? -22.606 -19.099 37.888 1.00 94.00 393 SER A C 1
ATOM 3269 O O . SER A 1 393 ? -22.672 -18.782 36.704 1.00 94.00 393 SER A O 1
ATOM 3271 N N . ASN A 1 394 ? -22.759 -20.363 38.300 1.00 93.25 394 ASN A N 1
ATOM 3272 C CA . ASN A 1 394 ? -22.949 -21.529 37.426 1.00 93.25 394 ASN A CA 1
ATOM 3273 C C . ASN A 1 394 ? -21.771 -21.805 36.472 1.00 93.25 394 ASN A C 1
ATOM 3275 O O . ASN A 1 394 ? -21.976 -22.298 35.365 1.00 93.25 394 ASN A O 1
ATOM 3279 N N . TYR A 1 395 ? -20.537 -21.495 36.882 1.00 94.25 395 TYR A N 1
ATOM 3280 C CA . TYR A 1 395 ? -19.349 -21.918 36.137 1.00 94.25 395 TYR A CA 1
ATOM 3281 C C . TYR A 1 395 ? -19.205 -23.445 36.166 1.00 94.25 395 TYR A C 1
ATOM 3283 O O . TYR A 1 395 ? -19.250 -24.059 37.236 1.00 94.25 395 TYR A O 1
ATOM 3291 N N . GLU A 1 396 ? -18.981 -24.057 35.007 1.00 94.00 396 GLU A N 1
ATOM 3292 C CA . GLU A 1 396 ? -18.834 -25.505 34.878 1.00 94.00 396 GLU A CA 1
ATOM 3293 C C . GLU A 1 396 ? -17.394 -25.939 35.188 1.00 94.00 396 GLU A C 1
ATOM 3295 O O . GLU A 1 396 ? -16.439 -25.658 34.460 1.00 94.00 396 GLU A O 1
ATOM 3300 N N . LEU A 1 397 ? -17.222 -26.657 36.301 1.00 91.25 397 LEU A N 1
ATOM 3301 C CA . LEU A 1 397 ? -15.948 -27.282 36.648 1.00 91.25 397 LEU A CA 1
ATOM 3302 C C . LEU A 1 397 ? -15.790 -28.616 35.912 1.00 91.25 397 LEU A C 1
ATOM 3304 O O . LEU A 1 397 ? -16.318 -29.641 36.341 1.00 91.25 397 LEU A O 1
ATOM 3308 N N . HIS A 1 398 ? -14.994 -28.628 34.846 1.00 89.81 398 HIS A N 1
ATOM 3309 C CA . HIS A 1 398 ? -14.541 -29.880 34.243 1.00 89.81 398 HIS A CA 1
ATOM 3310 C C . HIS A 1 398 ? -13.324 -30.457 34.990 1.00 89.81 398 HIS A C 1
ATOM 3312 O O . HIS A 1 398 ? -12.411 -29.698 35.328 1.00 89.81 398 HIS A O 1
ATOM 3318 N N . PRO A 1 399 ? -13.241 -31.790 35.194 1.00 89.50 399 PRO A N 1
ATOM 3319 C CA . PRO A 1 399 ? -12.107 -32.434 35.869 1.00 89.50 399 PRO A CA 1
ATOM 3320 C C . PRO A 1 399 ? -10.736 -32.052 35.293 1.00 89.50 399 PRO A C 1
ATOM 3322 O O . PRO A 1 399 ? -9.801 -31.781 36.040 1.00 89.50 399 PRO A O 1
ATOM 3325 N N . ILE A 1 400 ? -10.640 -31.921 33.966 1.00 88.00 400 ILE A N 1
ATOM 3326 C CA . ILE A 1 400 ? -9.408 -31.519 33.268 1.00 88.00 400 ILE A CA 1
ATOM 3327 C C . ILE A 1 400 ? -8.943 -30.117 33.701 1.00 88.00 400 ILE A C 1
ATOM 3329 O O . ILE A 1 400 ? -7.745 -29.881 33.853 1.00 88.00 400 ILE A O 1
ATOM 3333 N N . LEU A 1 401 ? -9.874 -29.187 33.948 1.00 84.62 401 LEU A N 1
ATOM 3334 C CA . LEU A 1 401 ? -9.539 -27.836 34.410 1.00 84.62 401 LEU A CA 1
ATOM 3335 C C . LEU A 1 401 ? -8.991 -27.864 35.841 1.00 84.62 401 LEU A C 1
ATOM 3337 O O . LEU A 1 401 ? -8.057 -27.127 36.149 1.00 84.62 401 LEU A O 1
ATOM 3341 N N . LEU A 1 402 ? -9.527 -28.733 36.707 1.00 86.38 402 LEU A N 1
ATOM 3342 C CA . LEU A 1 402 ? -9.010 -28.916 38.067 1.00 86.38 402 LEU A CA 1
ATOM 3343 C C . LEU A 1 402 ? -7.575 -29.446 38.042 1.00 86.38 402 LEU A C 1
ATOM 3345 O O . LEU A 1 402 ? -6.721 -28.901 38.737 1.00 86.38 402 LEU A O 1
ATOM 3349 N N . GLU A 1 403 ? -7.282 -30.437 37.197 1.00 88.44 403 GLU A N 1
ATOM 3350 C CA . GLU A 1 403 ? -5.914 -30.938 37.026 1.00 88.44 403 GLU A CA 1
ATOM 3351 C C . GLU A 1 403 ? -4.951 -29.838 36.560 1.00 88.44 403 GLU A C 1
ATOM 3353 O O . GLU A 1 403 ? -3.850 -29.716 37.094 1.00 88.44 403 GLU A O 1
ATOM 3358 N N . GLN A 1 404 ? -5.360 -29.011 35.592 1.00 85.69 404 GLN A N 1
ATOM 3359 C CA . GLN A 1 404 ? -4.552 -27.887 35.104 1.00 85.69 404 GLN A CA 1
ATOM 3360 C C . GLN A 1 404 ? -4.287 -26.845 36.196 1.00 85.69 404 GLN A C 1
ATOM 3362 O O . GLN A 1 404 ? -3.174 -26.330 36.302 1.00 85.69 404 GLN A O 1
ATOM 3367 N N . VAL A 1 405 ? -5.287 -26.553 37.031 1.00 83.94 405 VAL A N 1
ATOM 3368 C CA . VAL A 1 405 ? -5.136 -25.627 38.159 1.00 83.94 405 VAL A CA 1
ATOM 3369 C C . VAL A 1 405 ? -4.214 -26.212 39.238 1.00 83.94 405 VAL A C 1
ATOM 3371 O O . VAL A 1 405 ? -3.382 -25.490 39.785 1.00 83.94 405 VAL A O 1
ATOM 3374 N N . MET A 1 406 ? -4.308 -27.519 39.513 1.00 85.06 406 MET A N 1
ATOM 3375 C CA . MET A 1 406 ? -3.513 -28.206 40.540 1.00 85.06 406 MET A CA 1
ATOM 3376 C C . MET A 1 406 ? -2.041 -28.415 40.154 1.00 85.06 406 MET A C 1
ATOM 3378 O O . MET A 1 406 ? -1.188 -28.374 41.036 1.00 85.06 406 MET A O 1
ATOM 3382 N N . LYS A 1 407 ? -1.723 -28.591 38.863 1.00 82.75 407 LYS A N 1
ATOM 3383 C CA . LYS A 1 407 ? -0.349 -28.839 38.370 1.00 82.75 407 LYS A CA 1
ATOM 3384 C C . LYS A 1 407 ? 0.625 -27.665 38.536 1.00 82.75 407 LYS A C 1
ATOM 3386 O O . LYS A 1 407 ? 1.819 -27.861 38.370 1.00 82.75 407 LYS A O 1
ATOM 3391 N N . LYS A 1 408 ? 0.144 -26.458 38.851 1.00 65.56 408 LYS A N 1
ATOM 3392 C CA . LYS A 1 408 ? 0.975 -25.246 38.989 1.00 65.56 408 LYS A CA 1
ATOM 3393 C C . LYS A 1 408 ? 1.460 -24.991 40.430 1.00 65.56 408 LYS A C 1
ATOM 3395 O O . LYS A 1 408 ? 1.934 -23.901 40.729 1.00 65.56 408 LYS A O 1
ATOM 3400 N N . LYS A 1 409 ? 1.270 -25.950 41.344 1.00 54.16 409 LYS A N 1
ATOM 3401 C CA . LYS A 1 409 ? 1.803 -25.893 42.712 1.00 54.16 409 LYS A CA 1
ATOM 3402 C C . LYS A 1 409 ? 3.149 -26.615 42.785 1.00 54.16 409 LYS A C 1
ATOM 3404 O O . LYS A 1 409 ? 3.215 -27.680 43.375 1.00 54.16 409 LYS A O 1
ATOM 3409 N N . ASP A 1 410 ? 4.152 -26.010 42.166 1.00 49.88 410 ASP A N 1
ATOM 3410 C CA . ASP A 1 410 ? 5.599 -26.128 42.403 1.00 49.88 410 ASP A CA 1
ATOM 3411 C C . ASP A 1 410 ? 6.233 -24.843 41.841 1.00 49.88 410 ASP A C 1
ATOM 3413 O O . ASP A 1 410 ? 7.228 -24.358 42.427 1.00 49.88 410 ASP A O 1
#

Sequence (410 aa):
MDEKGKQNVRVLLIDSIKNNYITTFKKIIQEIKDTYNDCSFVDMDLLAVALEYNSSVEMVETILINDKYETLNYYYNNGGNRKLPLSFAIQKNNFEVADLLMEYGAKLNNIPYYILKTSISPENTKYLLDRNLEISSILINNLITDNMIFFLKQIFNNCFFNNSFILTLLSNYKNKTPISKKQFYNKIKEEKEKIIFNESLYEIAIYNNNYEMLNLLIKYDTRDKNEMCNELYRLLCNKEESIQNQFINIIQCSEIKLKLSKKLYDKEKILKLIIGNNVKNLQNYINKNKVQLIDYFDKTNKQDLLKLAIDNNLSNRMIDLIIQQCHYENLDYYITMDGTSTPLLYFTISQNKYRIFDFLIKKGANINFGNILVNLNFDNLLNSKNLKYLLNSNYELHPILLEQVMKKKD

Foldseek 3Di:
DPPVVLVVLLVQLLVCLLVVVLVSNVVSLVVCCVVPVAPVSNVDDSLVSNLVSVGDLVSNVSCLVSHDDPAQLDWDDDPNDTDGSLLSCLLVVVVSNNVVNVVSPHDLQSQDLVSNVSRDDPSNLVVCVLSPHDDDPVNLLVCLLVVVVVSVLVCLVDQLCHPVNVVVVVVCVVVVPDDDPVNVVVSSVVSLPSDPDDLVSLLSCLVVVPLVSNLVSLVSDPDDLVVVLLSVLVSPLPPDPVSLVVNLVSRPPPVSSVSNVVLSVLLVVLLVCLLVLPLVVNVVSCVVVVDFVLSNDDCADPCNSLLVCLVSLHDLSSNVSSCVRNVDVAQQAWDDDPNDTHRSLLSNVLSVSLVVSVSNVVVPYDLQHPLSLLVCLVVVSDDPVSVVSSVVVPHDDDPVSVVSSVVPPD

Mean predicted aligned error: 5.58 Å